Protein AF-0000000076246395 (afdb_homodimer)

Organism: Aphelocoma coerulescens (NCBI:txid39617)

Structure (mmCIF, N/CA/C/O backbone):
data_AF-0000000076246395-model_v1
#
loop_
_entity.id
_entity.type
_entity.pdbx_description
1 polymer 'Sodium/potassium-transporting ATPase subunit beta-1-interacting protein'
#
loop_
_atom_site.group_PDB
_atom_site.id
_atom_site.type_symbol
_atom_site.label_atom_id
_atom_site.label_alt_id
_atom_site.label_comp_id
_atom_site.label_asym_id
_atom_site.label_entity_id
_atom_site.label_seq_id
_atom_site.pdbx_PDB_ins_code
_atom_site.Cartn_x
_atom_site.Cartn_y
_atom_site.Cartn_z
_atom_site.occupancy
_atom_site.B_iso_or_equiv
_atom_site.auth_seq_id
_atom_site.auth_comp_id
_atom_site.auth_asym_id
_atom_site.auth_atom_id
_atom_site.pdbx_PDB_model_num
ATOM 1 N N . SER A 1 1 ? -16.062 17.125 -4.496 1 34.72 1 SER A N 1
ATOM 2 C CA . SER A 1 1 ? -14.844 16.5 -5 1 34.72 1 SER A CA 1
ATOM 3 C C . SER A 1 1 ? -14.953 14.984 -5 1 34.72 1 SER A C 1
ATOM 5 O O . SER A 1 1 ? -15.523 14.398 -4.078 1 34.72 1 SER A O 1
ATOM 7 N N . LEU A 1 2 ? -14.984 14.336 -6.078 1 37.44 2 LEU A N 1
ATOM 8 C CA . LEU A 1 2 ? -15.219 12.977 -6.539 1 37.44 2 LEU A CA 1
ATOM 9 C C . LEU A 1 2 ? -14.297 11.992 -5.824 1 37.44 2 LEU A C 1
ATOM 11 O O . LEU A 1 2 ? -13.211 11.672 -6.316 1 37.44 2 LEU A O 1
ATOM 15 N N . LEU A 1 3 ? -13.938 12.094 -4.59 1 49.62 3 LEU A N 1
ATOM 16 C CA . LEU A 1 3 ? -13.242 11.055 -3.838 1 49.62 3 LEU A CA 1
ATOM 17 C C . LEU A 1 3 ? -13.852 9.688 -4.105 1 49.62 3 LEU A C 1
ATOM 19 O O . LEU A 1 3 ? -15.047 9.578 -4.371 1 49.62 3 LEU A O 1
ATOM 23 N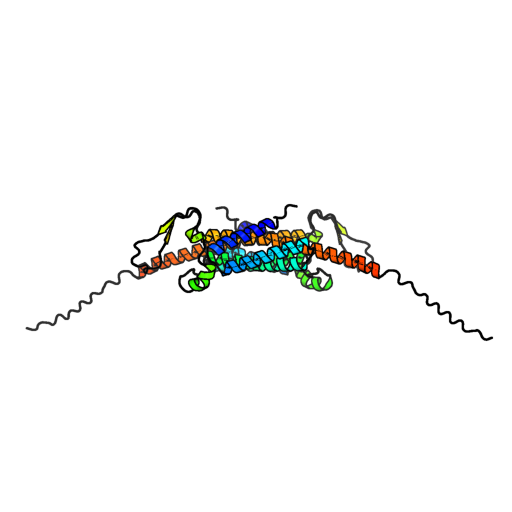 N . PRO A 1 4 ? -13.094 8.836 -4.73 1 58.5 4 PRO A N 1
ATOM 24 C CA . PRO A 1 4 ? -13.711 7.516 -4.906 1 58.5 4 PRO A CA 1
ATOM 25 C C . PRO A 1 4 ? -14.68 7.16 -3.779 1 58.5 4 PRO A C 1
ATOM 27 O O . PRO A 1 4 ? -14.383 7.402 -2.607 1 58.5 4 PRO A O 1
ATOM 30 N N . SER A 1 5 ? -16.047 7.047 -4.141 1 64.44 5 SER A N 1
ATOM 31 C CA . SER A 1 5 ? -17.219 6.836 -3.299 1 64.44 5 SER A CA 1
ATOM 32 C C . SER A 1 5 ? -17.062 5.602 -2.424 1 64.44 5 SER A C 1
ATOM 34 O O . SER A 1 5 ? -16.375 4.648 -2.805 1 64.44 5 SER A O 1
ATOM 36 N N . PRO A 1 6 ? -17.172 5.684 -1.13 1 78.75 6 PRO A N 1
ATOM 37 C CA . PRO A 1 6 ? -17.266 4.523 -0.241 1 78.75 6 PRO A CA 1
ATOM 38 C C . PRO A 1 6 ? -17.969 3.334 -0.9 1 78.75 6 PRO A C 1
ATOM 40 O O . PRO A 1 6 ? -17.688 2.184 -0.553 1 78.75 6 PRO A O 1
ATOM 43 N N . ALA A 1 7 ? -18.656 3.668 -1.9 1 83 7 ALA A N 1
ATOM 44 C CA . ALA A 1 7 ? -19.375 2.609 -2.6 1 83 7 ALA A CA 1
ATOM 45 C C . ALA A 1 7 ? -18.422 1.727 -3.398 1 83 7 ALA A C 1
ATOM 47 O O . ALA A 1 7 ? -18.578 0.505 -3.439 1 83 7 ALA A O 1
ATOM 48 N N . LEU A 1 8 ? -17.469 2.34 -3.996 1 87.19 8 LEU A N 1
ATOM 49 C CA . LEU A 1 8 ? -16.516 1.567 -4.797 1 87.19 8 LEU A CA 1
ATOM 50 C C . LEU A 1 8 ? -15.734 0.593 -3.92 1 87.19 8 LEU A C 1
ATOM 52 O O . LEU A 1 8 ? -15.5 -0.551 -4.316 1 87.19 8 LEU A O 1
ATOM 56 N N . PHE A 1 9 ? -15.367 1.013 -2.75 1 89.75 9 PHE A N 1
ATOM 57 C CA . PHE A 1 9 ? -14.641 0.161 -1.814 1 89.75 9 PHE A CA 1
ATOM 58 C C . PHE A 1 9 ? -15.477 -1.049 -1.42 1 89.75 9 PHE A C 1
ATOM 60 O O . PHE A 1 9 ? -14.977 -2.178 -1.405 1 89.75 9 PHE A O 1
ATOM 67 N N . GLN A 1 10 ? -16.75 -0.777 -1.223 1 89.44 10 GLN A N 1
ATOM 68 C CA . GLN A 1 10 ? -17.641 -1.849 -0.795 1 89.44 10 GLN A CA 1
ATOM 69 C C . GLN A 1 10 ? -17.922 -2.824 -1.937 1 89.44 10 GLN A C 1
ATOM 71 O O . GLN A 1 10 ? -17.953 -4.039 -1.727 1 89.44 10 GLN A O 1
ATOM 76 N N . VAL A 1 11 ? -18.062 -2.377 -3.123 1 90.56 11 VAL A N 1
ATOM 77 C CA . VAL A 1 11 ? -18.344 -3.225 -4.277 1 90.56 11 VAL A CA 1
ATOM 78 C C . VAL A 1 11 ? -17.172 -4.16 -4.539 1 90.56 11 VAL A C 1
ATOM 80 O O . VAL A 1 11 ? -17.359 -5.355 -4.777 1 90.56 11 VAL A O 1
ATOM 83 N N . ALA A 1 12 ? -15.984 -3.613 -4.492 1 92.06 12 ALA A N 1
ATOM 84 C CA . ALA A 1 12 ? -14.797 -4.434 -4.73 1 92.06 12 ALA A CA 1
ATOM 85 C C . ALA A 1 12 ? -14.656 -5.512 -3.66 1 92.06 12 ALA A C 1
ATOM 87 O O . ALA A 1 12 ? -14.305 -6.652 -3.965 1 92.06 12 ALA A O 1
ATOM 88 N N . ALA A 1 13 ? -14.922 -5.16 -2.453 1 92.94 13 ALA A N 1
ATOM 89 C CA . ALA A 1 13 ? -14.82 -6.117 -1.356 1 92.94 13 ALA A CA 1
ATOM 90 C C . ALA A 1 13 ? -15.898 -7.195 -1.474 1 92.94 13 ALA A C 1
ATOM 92 O O . ALA A 1 13 ? -15.625 -8.375 -1.262 1 92.94 13 ALA A O 1
ATOM 93 N N . LEU A 1 14 ? -17.094 -6.789 -1.819 1 92.56 14 LEU A N 1
ATOM 94 C CA . LEU A 1 14 ? -18.203 -7.73 -1.957 1 92.56 14 LEU A CA 1
ATOM 95 C C . LEU A 1 14 ? -17.969 -8.68 -3.127 1 92.56 14 LEU A C 1
ATOM 97 O O . LEU A 1 14 ? -18.266 -9.875 -3.033 1 92.56 14 LEU A O 1
ATOM 101 N N . GLU A 1 15 ? -17.484 -8.156 -4.176 1 93.38 15 GLU A N 1
ATOM 102 C CA . GLU A 1 15 ? -17.156 -9.008 -5.32 1 93.38 15 GLU A CA 1
ATOM 103 C C . GLU A 1 15 ? -16.141 -10.078 -4.945 1 93.38 15 GLU A C 1
ATOM 105 O O . GLU A 1 15 ? -16.328 -11.258 -5.254 1 93.38 15 GLU A O 1
ATOM 110 N N . ARG A 1 16 ? -15.148 -9.633 -4.305 1 92.69 16 ARG A N 1
ATOM 111 C CA . ARG A 1 16 ? -14.148 -10.602 -3.875 1 92.69 16 ARG A CA 1
ATOM 112 C C . ARG A 1 16 ? -14.742 -11.609 -2.896 1 92.69 16 ARG A C 1
ATOM 114 O O . ARG A 1 16 ? -14.422 -12.805 -2.957 1 92.69 16 ARG A O 1
ATOM 121 N N . GLN A 1 17 ? -15.594 -11.156 -2.027 1 91.75 17 GLN A N 1
ATOM 122 C CA . GLN A 1 17 ? -16.25 -12.031 -1.064 1 91.75 17 GLN A CA 1
ATOM 123 C C . GLN A 1 17 ? -17.062 -13.117 -1.771 1 91.75 17 GLN A C 1
ATOM 125 O O . GLN A 1 17 ? -17.016 -14.289 -1.383 1 91.75 17 GLN A O 1
ATOM 130 N N . ILE A 1 18 ? -17.734 -12.773 -2.744 1 91.94 18 ILE A N 1
ATOM 131 C CA . ILE A 1 18 ? -18.578 -13.703 -3.494 1 91.94 18 ILE A CA 1
ATOM 132 C C . ILE A 1 18 ? -17.703 -14.781 -4.137 1 91.94 18 ILE A C 1
ATOM 134 O O . ILE A 1 18 ? -17.984 -15.977 -3.994 1 91.94 18 ILE A O 1
ATOM 138 N N . PHE A 1 19 ? -16.641 -14.43 -4.801 1 89.5 19 PHE A N 1
ATOM 139 C CA . PHE A 1 19 ? -15.805 -15.391 -5.508 1 89.5 19 PHE A CA 1
ATOM 140 C C . PHE A 1 19 ? -15.023 -16.25 -4.527 1 89.5 19 PHE A C 1
ATOM 142 O O . PHE A 1 19 ? -14.766 -17.438 -4.789 1 89.5 19 PHE A O 1
ATOM 149 N N . ASP A 1 20 ? -14.609 -15.695 -3.4 1 88.88 20 ASP A N 1
ATOM 150 C CA . ASP A 1 20 ? -13.938 -16.5 -2.387 1 88.88 20 ASP A CA 1
ATOM 151 C C . ASP A 1 20 ? -14.891 -17.5 -1.752 1 88.88 20 ASP A C 1
ATOM 153 O O . ASP A 1 20 ? -14.492 -18.609 -1.38 1 88.88 20 ASP A O 1
ATOM 157 N N . PHE A 1 21 ? -16.234 -17.078 -1.607 1 87.88 21 PHE A N 1
ATOM 158 C CA . PHE A 1 21 ? -17.234 -18.016 -1.113 1 87.88 21 PHE A CA 1
ATOM 159 C C . PHE A 1 21 ? -17.438 -19.172 -2.09 1 87.88 21 PHE A C 1
ATOM 161 O O . PHE A 1 21 ? -17.531 -20.328 -1.682 1 87.88 21 PHE A O 1
ATOM 168 N N . LEU A 1 22 ? -17.453 -18.781 -3.365 1 85 22 LEU A N 1
ATOM 169 C CA . LEU A 1 22 ? -17.641 -19.797 -4.391 1 85 22 LEU A CA 1
ATOM 170 C C . LEU A 1 22 ? -16.469 -20.75 -4.43 1 85 22 LEU A C 1
ATOM 172 O O . LEU A 1 22 ? -16.625 -21.938 -4.758 1 85 22 LEU A O 1
ATOM 176 N N . GLY A 1 23 ? -15.336 -20.266 -4.078 1 83 23 GLY A N 1
ATOM 177 C CA . GLY A 1 23 ? -14.148 -21.109 -4.055 1 83 23 GLY A CA 1
ATOM 178 C C . GLY A 1 23 ? -13.898 -21.75 -2.703 1 83 23 GLY A C 1
ATOM 179 O O . GLY A 1 23 ? -12.93 -22.5 -2.531 1 83 23 GLY A O 1
ATOM 180 N N . TYR A 1 24 ? -14.711 -21.5 -1.803 1 80.12 24 TYR A N 1
ATOM 181 C CA . TYR A 1 24 ? -14.633 -22.047 -0.454 1 80.12 24 TYR A CA 1
ATOM 182 C C . TYR A 1 24 ? -13.289 -21.734 0.187 1 80.12 24 TYR A C 1
ATOM 184 O O . TYR A 1 24 ? -12.664 -22.609 0.791 1 80.12 24 TYR A O 1
ATOM 192 N N . GLN A 1 25 ? -12.852 -20.609 -0.091 1 84.88 25 GLN A N 1
ATOM 193 C CA . GLN A 1 25 ? -11.609 -20.141 0.522 1 84.88 25 GLN A CA 1
ATOM 194 C C . GLN A 1 25 ? -11.875 -19.5 1.878 1 84.88 25 GLN A C 1
ATOM 196 O O . GLN A 1 25 ? -12.062 -18.281 1.965 1 84.88 25 GLN A O 1
ATOM 201 N N . TRP A 1 26 ? -11.734 -20.156 2.945 1 84.44 26 TRP A N 1
ATOM 202 C CA . TRP A 1 26 ? -12.219 -19.75 4.258 1 84.44 26 TRP A CA 1
ATOM 203 C C . TRP A 1 26 ? -11.422 -18.562 4.789 1 84.44 26 TRP A C 1
ATOM 205 O O . TRP A 1 26 ? -11.984 -17.641 5.395 1 84.44 26 TRP A O 1
ATOM 215 N N . ALA A 1 27 ? -10.062 -18.594 4.703 1 87.88 27 ALA A N 1
ATOM 216 C CA . ALA A 1 27 ? -9.258 -17.516 5.25 1 87.88 27 ALA A CA 1
ATOM 217 C C . ALA A 1 27 ? -9.547 -16.203 4.531 1 87.88 27 ALA A C 1
ATOM 219 O O . ALA A 1 27 ? -9.828 -15.18 5.172 1 87.88 27 ALA A O 1
ATOM 220 N N . PRO A 1 28 ? -9.555 -16.172 3.244 1 90.62 28 PRO A N 1
ATOM 221 C CA . PRO A 1 28 ? -9.922 -14.945 2.543 1 90.62 28 PRO A CA 1
ATOM 222 C C . PRO A 1 28 ? -11.359 -14.508 2.84 1 90.62 28 PRO A C 1
ATOM 224 O O . PRO A 1 28 ? -11.633 -13.305 2.926 1 90.62 28 PRO A O 1
ATOM 227 N N . ILE A 1 29 ? -12.242 -15.445 3.01 1 90.69 29 ILE A N 1
ATOM 228 C CA . ILE A 1 29 ? -13.625 -15.125 3.34 1 90.69 29 ILE A CA 1
ATOM 229 C C . ILE A 1 29 ? -13.672 -14.344 4.652 1 90.69 29 ILE A C 1
ATOM 231 O O . ILE A 1 29 ? -14.328 -13.305 4.738 1 90.69 29 ILE A O 1
ATOM 235 N N . LEU A 1 30 ? -13.016 -14.898 5.594 1 91.81 30 LEU A N 1
ATOM 236 C CA . LEU A 1 30 ? -13 -14.234 6.895 1 91.81 30 LEU A CA 1
ATOM 237 C C . LEU A 1 30 ? -12.352 -12.859 6.793 1 91.81 30 LEU A C 1
ATOM 239 O O . LEU A 1 30 ? -12.867 -11.875 7.336 1 91.81 30 LEU A O 1
ATOM 243 N N . ALA A 1 31 ? -11.234 -12.758 6.117 1 94 31 ALA A N 1
ATOM 244 C CA . ALA A 1 31 ? -10.547 -11.484 5.945 1 94 31 ALA A CA 1
ATOM 245 C C . ALA A 1 31 ? -11.445 -10.469 5.23 1 94 31 ALA A C 1
ATOM 247 O O . ALA A 1 31 ? -11.516 -9.305 5.629 1 94 31 ALA A O 1
ATOM 248 N N . ASN A 1 32 ? -12.141 -10.867 4.215 1 95.31 32 ASN A N 1
ATOM 249 C CA . ASN A 1 32 ? -13.047 -9.992 3.482 1 95.31 32 ASN A CA 1
ATOM 250 C C . ASN A 1 32 ? -14.211 -9.531 4.359 1 95.31 32 ASN A C 1
ATOM 252 O O . ASN A 1 32 ? -14.641 -8.383 4.27 1 95.31 32 ASN A O 1
ATOM 256 N N . PHE A 1 33 ? -14.734 -10.453 5.141 1 94.94 33 PHE A N 1
ATOM 257 C CA . PHE A 1 33 ? -15.82 -10.102 6.051 1 94.94 33 PHE A CA 1
ATOM 258 C C . PHE A 1 33 ? -15.383 -9.008 7.016 1 94.94 33 PHE A C 1
ATOM 260 O O . PHE A 1 33 ? -16.094 -8.016 7.203 1 94.94 33 PHE A O 1
ATOM 267 N N . LEU A 1 34 ? -14.273 -9.164 7.594 1 96.38 34 LEU A N 1
ATOM 268 C CA . LEU A 1 34 ? -13.742 -8.148 8.5 1 96.38 34 LEU A CA 1
ATOM 269 C C . LEU A 1 34 ? -13.5 -6.836 7.758 1 96.38 34 LEU A C 1
ATOM 271 O O . LEU A 1 34 ? -13.75 -5.762 8.305 1 96.38 34 LEU A O 1
ATOM 275 N N . HIS A 1 35 ? -13 -6.953 6.547 1 96.88 35 HIS A N 1
ATOM 276 C CA . HIS A 1 35 ? -12.766 -5.75 5.758 1 96.88 35 HIS A CA 1
ATOM 277 C C . HIS A 1 35 ? -14.078 -5.023 5.465 1 96.88 35 HIS A C 1
ATOM 279 O O . HIS A 1 35 ? -14.141 -3.795 5.543 1 96.88 35 HIS A O 1
ATOM 285 N N . ILE A 1 36 ? -15.109 -5.766 5.133 1 95.69 36 ILE A N 1
ATOM 286 C CA . ILE A 1 36 ? -16.422 -5.168 4.879 1 95.69 36 ILE A CA 1
ATOM 287 C C . ILE A 1 36 ? -16.906 -4.441 6.133 1 95.69 36 ILE A C 1
ATOM 289 O O . ILE A 1 36 ? -17.391 -3.311 6.055 1 95.69 36 ILE A O 1
ATOM 293 N N . MET A 1 37 ? -16.75 -5.039 7.266 1 95.88 37 MET A N 1
ATOM 294 C CA . MET A 1 37 ? -17.125 -4.406 8.523 1 95.88 37 MET A CA 1
ATOM 295 C C . MET A 1 37 ? -16.312 -3.137 8.758 1 95.88 37 MET A C 1
ATOM 297 O O . MET A 1 37 ? -16.844 -2.119 9.195 1 95.88 37 MET A O 1
ATOM 301 N N . ALA A 1 38 ? -15.062 -3.236 8.508 1 95.81 38 ALA A N 1
ATOM 302 C CA . ALA A 1 38 ? -14.195 -2.078 8.695 1 95.81 38 ALA A CA 1
ATOM 303 C C . ALA A 1 38 ? -14.602 -0.931 7.773 1 95.81 38 ALA A C 1
ATOM 305 O O . ALA A 1 38 ? -14.594 0.233 8.18 1 95.81 38 ALA A O 1
ATOM 306 N N . VAL A 1 39 ? -14.938 -1.252 6.543 1 94.62 39 VAL A N 1
ATOM 307 C CA . VAL A 1 39 ? -15.367 -0.224 5.602 1 94.62 39 VAL A CA 1
ATOM 308 C C . VAL A 1 39 ? -16.656 0.423 6.098 1 94.62 39 VAL A C 1
ATOM 310 O O . VAL A 1 39 ? -16.812 1.644 6.016 1 94.62 39 VAL A O 1
ATOM 313 N N . ILE A 1 40 ? -17.531 -0.346 6.602 1 93.5 40 ILE A N 1
ATOM 314 C CA . ILE A 1 40 ? -18.766 0.183 7.168 1 93.5 40 ILE A CA 1
ATOM 315 C C . ILE A 1 40 ? -18.438 1.113 8.336 1 93.5 40 ILE A C 1
ATOM 317 O O . ILE A 1 40 ? -19.031 2.195 8.453 1 93.5 40 ILE A O 1
ATOM 321 N N . LEU A 1 41 ? -17.562 0.696 9.211 1 92.81 41 LEU A N 1
ATOM 322 C CA . LEU A 1 41 ? -17.109 1.532 10.32 1 92.81 41 LEU A CA 1
ATOM 323 C C . LEU A 1 41 ? -16.562 2.861 9.812 1 92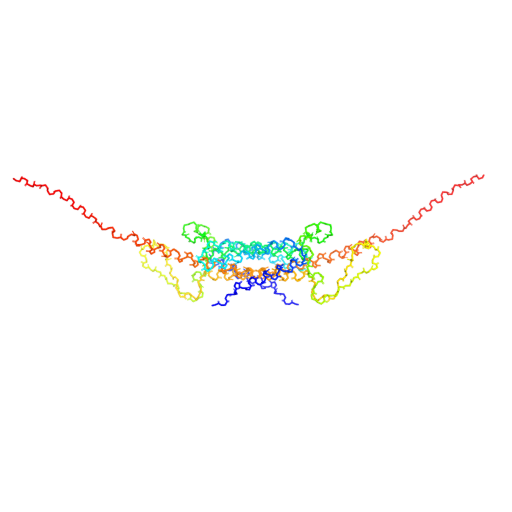.81 41 LEU A C 1
ATOM 325 O O . LEU A 1 41 ? -16.828 3.914 10.391 1 92.81 41 LEU A O 1
ATOM 329 N N . GLY A 1 42 ? -15.805 2.781 8.789 1 92.44 42 GLY A N 1
ATOM 330 C CA . GLY A 1 42 ? -15.289 4.004 8.195 1 92.44 42 GLY A CA 1
ATOM 331 C C . GLY A 1 42 ? -16.391 4.922 7.684 1 92.44 42 GLY A C 1
ATOM 332 O O . GLY A 1 42 ? -16.344 6.137 7.902 1 92.44 42 GLY A O 1
ATOM 333 N N . ILE A 1 43 ? -17.391 4.363 7.008 1 92.75 43 ILE A N 1
ATOM 334 C CA . ILE A 1 43 ? -18.516 5.141 6.496 1 92.75 43 ILE A CA 1
ATOM 335 C C . ILE A 1 43 ? -19.281 5.754 7.66 1 92.75 43 ILE A C 1
ATOM 337 O O . ILE A 1 43 ? -19.594 6.949 7.648 1 92.75 43 ILE A O 1
ATOM 341 N N . PHE A 1 44 ? -19.562 4.98 8.648 1 91.69 44 PHE A N 1
ATOM 342 C CA . PHE A 1 44 ? -20.281 5.457 9.828 1 91.69 44 PHE A CA 1
ATOM 343 C C . PHE A 1 44 ? -19.469 6.539 10.539 1 91.69 44 PHE A C 1
ATOM 345 O O . PHE A 1 44 ? -20.047 7.516 11.031 1 91.69 44 PHE A O 1
ATOM 352 N N . GLY A 1 45 ? -18.188 6.293 10.672 1 92.06 45 GLY A N 1
ATOM 353 C CA . GLY A 1 45 ? -17.328 7.305 11.281 1 92.06 45 GLY A CA 1
ATOM 354 C C . GLY A 1 45 ? -17.375 8.641 10.562 1 92.06 45 GLY A C 1
ATOM 355 O O . GLY A 1 45 ? -17.359 9.695 11.195 1 92.06 45 GLY A O 1
ATOM 356 N N . THR A 1 46 ? -17.438 8.617 9.281 1 91.5 46 THR A N 1
ATOM 357 C CA . THR A 1 46 ? -17.5 9.844 8.492 1 91.5 46 THR A CA 1
ATOM 358 C C . THR A 1 46 ? -18.844 10.539 8.688 1 91.5 46 THR A C 1
ATOM 360 O O . THR A 1 46 ? -18.906 11.75 8.914 1 91.5 46 THR A O 1
ATOM 363 N N . ILE A 1 47 ? -19.922 9.82 8.68 1 91.69 47 ILE A N 1
ATOM 364 C CA . ILE A 1 47 ? -21.266 10.383 8.766 1 91.69 47 ILE A CA 1
ATOM 365 C C . ILE A 1 47 ? -21.516 10.914 10.172 1 91.69 47 ILE A C 1
ATOM 367 O O . ILE A 1 47 ? -22.141 11.969 10.344 1 91.69 47 ILE A O 1
ATOM 371 N N . GLN A 1 48 ? -21.062 10.234 11.188 1 92.5 48 GLN A N 1
ATOM 372 C CA . GLN A 1 48 ? -21.312 10.602 12.57 1 92.5 48 GLN A CA 1
ATOM 373 C C . GLN A 1 48 ? -20.219 11.516 13.109 1 92.5 48 GLN A C 1
ATOM 375 O O . GLN A 1 48 ? -20.203 11.852 14.297 1 92.5 48 GLN A O 1
ATOM 380 N N . TYR A 1 49 ? -19.25 11.891 12.352 1 90 49 TYR A N 1
ATOM 381 C CA . TYR A 1 49 ? -18.172 12.789 12.719 1 90 49 TYR A CA 1
ATOM 382 C C . TYR A 1 49 ? -17.406 12.258 13.922 1 90 49 TYR A C 1
ATOM 384 O O . TYR A 1 49 ? -17.141 12.992 14.875 1 90 49 TYR A O 1
ATOM 392 N N . ARG A 1 50 ? -17.156 10.969 13.875 1 90.81 50 ARG A N 1
ATOM 393 C CA . ARG A 1 50 ? -16.391 10.312 14.922 1 90.81 50 ARG A CA 1
ATOM 394 C C . ARG A 1 50 ? -14.992 9.953 14.438 1 90.81 50 ARG A C 1
ATOM 396 O O . ARG A 1 50 ? -14.82 9.016 13.664 1 90.81 50 ARG A O 1
ATOM 403 N N . SER A 1 51 ? -14.008 10.648 14.969 1 89 51 SER A N 1
ATOM 404 C CA . SER A 1 51 ? -12.633 10.469 14.523 1 89 51 SER A CA 1
ATOM 405 C C . SER A 1 51 ? -12.086 9.109 14.938 1 89 51 SER A C 1
ATOM 407 O O . SER A 1 51 ? -11.242 8.531 14.25 1 89 51 SER A O 1
ATOM 409 N N . ARG A 1 52 ? -12.5 8.648 16.094 1 90.56 52 ARG A N 1
ATOM 410 C CA . ARG A 1 52 ? -12.008 7.367 16.594 1 90.56 52 ARG A CA 1
ATOM 411 C C . ARG A 1 52 ? -12.297 6.242 15.609 1 90.56 52 ARG A C 1
ATOM 413 O O . ARG A 1 52 ? -11.461 5.367 15.398 1 90.56 52 ARG A O 1
ATOM 420 N N . TYR A 1 53 ? -13.492 6.199 15.07 1 93.12 53 TYR A N 1
ATOM 421 C CA . TYR A 1 53 ? -13.852 5.188 14.086 1 93.12 53 TYR A CA 1
ATOM 422 C C . TYR A 1 53 ? -12.977 5.293 12.852 1 93.12 53 TYR A C 1
ATOM 424 O O . TYR A 1 53 ? -12.57 4.273 12.281 1 93.12 53 TYR A O 1
ATOM 432 N N . LEU A 1 54 ? -12.648 6.438 12.453 1 92.25 54 LEU A N 1
ATOM 433 C CA . LEU A 1 54 ? -11.82 6.66 11.281 1 92.25 54 LEU A CA 1
ATOM 434 C C . LEU A 1 54 ? -10.383 6.211 11.531 1 92.25 54 LEU A C 1
ATOM 436 O O . LEU A 1 54 ? -9.734 5.641 10.648 1 92.25 54 LEU A O 1
ATOM 440 N N . MET A 1 55 ? -9.93 6.465 12.727 1 91.5 55 MET A N 1
ATOM 441 C CA . MET A 1 55 ? -8.578 6.016 13.07 1 91.5 55 MET A CA 1
ATOM 442 C C . MET A 1 55 ? -8.492 4.492 13.062 1 91.5 55 MET A C 1
ATOM 444 O O . MET A 1 55 ? -7.523 3.926 12.562 1 91.5 55 MET A O 1
ATOM 448 N N . MET A 1 56 ? -9.43 3.891 13.547 1 93.94 56 MET A N 1
ATOM 449 C CA . MET A 1 56 ? -9.461 2.432 13.531 1 93.94 56 MET A CA 1
ATOM 450 C C . MET A 1 56 ? -9.5 1.903 12.102 1 93.94 56 MET A C 1
ATOM 452 O O . MET A 1 56 ? -8.828 0.918 11.781 1 93.94 56 MET A O 1
ATOM 456 N N . TYR A 1 57 ? -10.312 2.547 11.352 1 94.69 57 TYR A N 1
ATOM 457 C CA . TYR A 1 57 ? -10.391 2.172 9.945 1 94.69 57 TYR A CA 1
ATOM 458 C C . TYR A 1 57 ? -9.031 2.33 9.266 1 94.69 57 TYR A C 1
ATOM 460 O O . TYR A 1 57 ? -8.617 1.467 8.484 1 94.69 57 TYR A O 1
ATOM 468 N N . ALA A 1 58 ? -8.367 3.383 9.523 1 93.69 58 ALA A N 1
ATOM 469 C CA . ALA A 1 58 ? -7.047 3.611 8.953 1 93.69 58 ALA A CA 1
ATOM 470 C C . ALA A 1 58 ? -6.074 2.506 9.352 1 93.69 58 ALA A C 1
ATOM 472 O O . ALA A 1 58 ? -5.332 1.988 8.508 1 93.69 58 ALA A O 1
ATOM 473 N N . VAL A 1 59 ? -6.066 2.154 10.578 1 93.44 59 VAL A N 1
ATOM 474 C CA . VAL A 1 59 ? -5.195 1.087 11.062 1 93.44 59 VAL A CA 1
ATOM 475 C C . VAL A 1 59 ? -5.535 -0.221 10.352 1 93.44 59 VAL A C 1
ATOM 477 O O . VAL A 1 59 ? -4.645 -0.949 9.914 1 93.44 59 VAL A O 1
ATOM 480 N N . TRP A 1 60 ? -6.777 -0.5 10.234 1 95.81 60 TRP A N 1
ATOM 481 C CA . TRP A 1 60 ? -7.219 -1.704 9.531 1 95.81 60 TRP A CA 1
ATOM 482 C C . TRP A 1 60 ? -6.688 -1.729 8.102 1 95.81 60 TRP A C 1
ATOM 484 O O . TRP A 1 60 ? -6.297 -2.785 7.602 1 95.81 60 TRP A O 1
ATOM 494 N N . LEU A 1 61 ? -6.688 -0.607 7.441 1 96.31 61 LEU A N 1
ATOM 495 C CA . LEU A 1 61 ? -6.281 -0.555 6.039 1 96.31 61 LEU A CA 1
ATOM 496 C C . LEU A 1 61 ? -4.805 -0.901 5.891 1 96.31 61 LEU A C 1
ATOM 498 O O . LEU A 1 61 ? -4.398 -1.479 4.879 1 96.31 61 LEU A O 1
ATOM 502 N N . VAL A 1 62 ? -4.004 -0.622 6.906 1 94.31 62 VAL A N 1
ATOM 503 C CA . VAL A 1 62 ? -2.602 -1.023 6.867 1 94.31 62 VAL A CA 1
ATOM 504 C C . VAL A 1 62 ? -2.498 -2.547 6.922 1 94.31 62 VAL A C 1
ATOM 506 O O . VAL A 1 62 ? -1.761 -3.152 6.141 1 94.31 62 VAL A O 1
ATOM 509 N N . LEU A 1 63 ? -3.24 -3.145 7.754 1 95.25 63 LEU A N 1
ATOM 510 C CA . LEU A 1 63 ? -3.277 -4.602 7.848 1 95.25 63 LEU A CA 1
ATOM 511 C C . LEU A 1 63 ? -3.816 -5.215 6.559 1 95.25 63 LEU A C 1
ATOM 513 O O . LEU A 1 63 ? -3.324 -6.254 6.109 1 95.25 63 LEU A O 1
ATOM 517 N N . TRP A 1 64 ? -4.809 -4.562 6.016 1 96.06 64 TRP A N 1
ATOM 518 C CA . TRP A 1 64 ? -5.434 -5.027 4.781 1 96.06 64 TRP A CA 1
ATOM 519 C C . TRP A 1 64 ? -4.434 -5.027 3.631 1 96.06 64 TRP A C 1
ATOM 521 O O . TRP A 1 64 ? -4.41 -5.953 2.816 1 96.06 64 TRP A O 1
ATOM 531 N N . VAL A 1 65 ? -3.617 -3.992 3.557 1 95.69 65 VAL A N 1
ATOM 532 C CA . VAL A 1 65 ? -2.561 -3.936 2.551 1 95.69 65 VAL A CA 1
ATOM 533 C C . VAL A 1 65 ? -1.588 -5.094 2.758 1 95.69 65 VAL A C 1
ATOM 535 O O . VAL A 1 65 ? -1.184 -5.754 1.798 1 95.69 65 VAL A O 1
ATOM 538 N N . GLY A 1 66 ? -1.243 -5.375 3.992 1 94.12 66 GLY A N 1
ATOM 539 C CA . GLY A 1 66 ? -0.382 -6.508 4.289 1 94.12 66 GLY A CA 1
ATOM 540 C C . GLY A 1 66 ? -0.974 -7.836 3.861 1 94.12 66 GLY A C 1
ATOM 541 O O . GLY A 1 66 ? -0.281 -8.664 3.271 1 94.12 66 GLY A O 1
ATOM 542 N N . TRP A 1 67 ? -2.207 -8.047 4.109 1 92.81 67 TRP A N 1
ATOM 543 C CA . TRP A 1 67 ? -2.906 -9.273 3.746 1 92.81 67 TRP A CA 1
ATOM 544 C C . TRP A 1 67 ? -2.912 -9.477 2.234 1 92.81 67 TRP A C 1
ATOM 546 O O . TRP A 1 67 ? -2.637 -10.57 1.745 1 92.81 67 TRP A O 1
ATOM 556 N N . ASN A 1 68 ? -3.17 -8.383 1.521 1 94.44 68 ASN A N 1
ATOM 557 C CA . ASN A 1 68 ? -3.225 -8.492 0.068 1 94.44 68 ASN A CA 1
ATOM 558 C C . ASN A 1 68 ? -1.833 -8.656 -0.537 1 94.44 68 ASN A C 1
ATOM 560 O O . ASN A 1 68 ? -1.669 -9.328 -1.555 1 94.44 68 ASN A O 1
ATOM 564 N N . ALA A 1 69 ? -0.833 -8.07 0.117 1 91.81 69 ALA A N 1
ATOM 565 C CA . ALA A 1 69 ? 0.54 -8.336 -0.304 1 91.81 69 ALA A CA 1
ATOM 566 C C . ALA A 1 69 ? 0.891 -9.812 -0.118 1 91.81 69 ALA A C 1
ATOM 568 O O . ALA A 1 69 ? 1.531 -10.414 -0.98 1 91.81 69 ALA A O 1
ATOM 569 N N . PHE A 1 70 ? 0.44 -10.383 0.966 1 89.62 70 PHE A N 1
ATOM 570 C CA . PHE A 1 70 ? 0.652 -11.797 1.227 1 89.62 70 PHE A CA 1
ATOM 571 C C . PHE A 1 70 ? -0.019 -12.648 0.157 1 89.62 70 PHE A C 1
ATOM 573 O O . PHE A 1 70 ? 0.572 -13.617 -0.337 1 89.62 70 PHE A O 1
ATOM 580 N N . ILE A 1 71 ? -1.236 -12.336 -0.199 1 89.31 71 ILE A N 1
ATOM 581 C CA . ILE A 1 71 ? -1.988 -13.094 -1.193 1 89.31 71 ILE A CA 1
ATOM 582 C C . ILE A 1 71 ? -1.274 -13.023 -2.541 1 89.31 71 ILE A C 1
ATOM 584 O O . ILE A 1 71 ? -1.204 -14.023 -3.264 1 89.31 71 ILE A O 1
ATOM 588 N N . ILE A 1 72 ? -0.766 -11.906 -2.91 1 89.69 72 ILE A N 1
ATOM 589 C CA . ILE A 1 72 ? -0.028 -11.75 -4.16 1 89.69 72 ILE A CA 1
ATOM 590 C C . ILE A 1 72 ? 1.179 -12.688 -4.16 1 89.69 72 ILE A C 1
ATOM 592 O O . ILE A 1 72 ? 1.396 -13.43 -5.125 1 89.69 72 ILE A O 1
ATOM 596 N N . CYS A 1 73 ? 1.928 -12.703 -3.061 1 84.5 73 CYS A N 1
ATOM 597 C CA . CYS A 1 73 ? 3.102 -13.562 -2.977 1 84.5 73 CYS A CA 1
ATOM 598 C C . CYS A 1 73 ? 2.701 -15.031 -2.992 1 84.5 73 CYS A C 1
ATOM 600 O O . CYS A 1 73 ? 3.412 -15.867 -3.557 1 84.5 73 CYS A O 1
ATOM 602 N N . PHE A 1 74 ? 1.588 -15.273 -2.412 1 84 74 PHE A N 1
ATOM 603 C CA . PHE A 1 74 ? 1.094 -16.641 -2.35 1 84 74 PHE A CA 1
ATOM 604 C C . PHE A 1 74 ? 0.775 -17.172 -3.744 1 84 74 PHE A C 1
ATOM 606 O O . PHE A 1 74 ? 1.202 -18.266 -4.113 1 84 74 PHE A O 1
ATOM 613 N N . TYR A 1 75 ? 0.045 -16.438 -4.508 1 84.75 75 TYR A N 1
ATOM 614 C CA . TYR A 1 75 ? -0.386 -16.906 -5.816 1 84.75 75 TYR A CA 1
ATOM 615 C C . TYR A 1 75 ? 0.752 -16.844 -6.824 1 84.75 75 TYR A C 1
ATOM 617 O O . TYR A 1 75 ? 0.752 -17.562 -7.824 1 84.75 75 TYR A O 1
ATOM 625 N N . LEU A 1 76 ? 1.731 -16.062 -6.551 1 81.5 76 LEU A N 1
ATOM 626 C CA . LEU A 1 76 ? 2.895 -16.031 -7.43 1 81.5 76 LEU A CA 1
ATOM 627 C C . LEU A 1 76 ? 4.004 -16.922 -6.898 1 81.5 76 LEU A C 1
ATOM 629 O O . LEU A 1 76 ? 5.102 -16.969 -7.461 1 81.5 76 LEU A O 1
ATOM 633 N N . GLU A 1 77 ? 3.725 -17.781 -5.883 1 72.12 77 GLU A N 1
ATOM 634 C CA . GLU A 1 77 ? 4.594 -18.828 -5.336 1 72.12 77 GLU A CA 1
ATOM 635 C C . GLU A 1 77 ? 5.988 -18.281 -5.043 1 72.12 77 GLU A C 1
ATOM 637 O O . GLU A 1 77 ? 6.988 -18.891 -5.426 1 72.12 77 GLU A O 1
ATOM 642 N N . VAL A 1 78 ? 6.125 -17.109 -4.555 1 61.28 78 VAL A N 1
ATOM 643 C CA . VAL A 1 78 ? 7.418 -16.516 -4.223 1 61.28 78 VAL A CA 1
ATOM 644 C C . VAL A 1 78 ? 8.031 -17.25 -3.031 1 61.28 78 VAL A C 1
ATOM 646 O O . VAL A 1 78 ? 7.367 -17.469 -2.012 1 61.28 78 VAL A O 1
ATOM 649 N N . GLY A 1 79 ? 9.508 -17.594 -2.967 1 49.66 79 GLY A N 1
ATOM 650 C CA . GLY A 1 79 ? 10.32 -18.156 -1.896 1 49.66 79 GLY A CA 1
ATOM 651 C C . GLY A 1 79 ? 9.914 -19.562 -1.5 1 49.66 79 GLY A C 1
ATOM 652 O O . GLY A 1 79 ? 10.164 -19.984 -0.37 1 49.66 79 GLY A O 1
ATOM 653 N N . ARG A 1 80 ? 9.625 -20.516 -1.997 1 51.5 80 ARG A N 1
ATOM 654 C CA . ARG A 1 80 ? 9.234 -21.875 -1.667 1 51.5 80 ARG A CA 1
ATOM 655 C C . ARG A 1 80 ? 7.777 -21.938 -1.225 1 51.5 80 ARG A C 1
ATOM 657 O O . ARG A 1 80 ? 7.359 -22.906 -0.575 1 51.5 80 ARG A O 1
ATOM 664 N N . LEU A 1 81 ? 7.238 -20.828 -1.161 1 46.38 81 LEU A N 1
ATOM 665 C CA . LEU A 1 81 ? 5.809 -20.969 -0.901 1 46.38 81 LEU A CA 1
ATOM 666 C C . LEU A 1 81 ? 5.148 -21.875 -1.938 1 46.38 81 LEU A C 1
ATOM 668 O O . LEU A 1 81 ? 4.828 -21.422 -3.041 1 46.38 81 LEU A O 1
ATOM 672 N N . SER A 1 82 ? 6.105 -22.891 -2.225 1 40.09 82 SER A N 1
ATOM 673 C CA . SER A 1 82 ? 5.77 -23.875 -3.248 1 40.09 82 SER A CA 1
ATOM 674 C C . SER A 1 82 ? 4.332 -24.359 -3.105 1 40.09 82 SER A C 1
ATOM 676 O O . SER A 1 82 ? 3.857 -24.594 -1.993 1 40.09 82 SER A O 1
ATOM 678 N N . GLN A 1 83 ? 3.566 -23.953 -3.943 1 44.53 83 GLN A N 1
ATOM 679 C CA . GLN A 1 83 ? 2.297 -24.656 -4.117 1 44.53 83 GLN A CA 1
ATOM 680 C C . GLN A 1 83 ? 2.488 -26.172 -4.055 1 44.53 83 GLN A C 1
ATOM 682 O O . GLN A 1 83 ? 1.7 -26.922 -4.629 1 44.53 83 GLN A O 1
ATOM 687 N N . ASP A 1 84 ? 3.682 -26.656 -3.678 1 39.56 84 ASP A N 1
ATOM 688 C CA . ASP A 1 84 ? 3.766 -28.109 -3.695 1 39.56 84 ASP A CA 1
ATOM 689 C C . ASP A 1 84 ? 2.637 -28.734 -2.877 1 39.56 84 ASP A C 1
ATOM 691 O O . ASP A 1 84 ? 2.162 -28.141 -1.908 1 39.56 84 ASP A O 1
ATOM 695 N N . ARG A 1 85 ? 2.092 -29.938 -3.195 1 43.88 85 ARG A N 1
ATOM 696 C CA . ARG A 1 85 ? 0.869 -30.734 -3.094 1 43.88 85 ARG A CA 1
ATOM 697 C C . ARG A 1 85 ? 0.426 -30.875 -1.642 1 43.88 85 ARG A C 1
ATOM 699 O O . ARG A 1 85 ? -0.747 -30.672 -1.322 1 43.88 85 ARG A O 1
ATOM 706 N N . ASP A 1 86 ? 1.279 -31.422 -0.708 1 38.78 86 ASP A N 1
ATOM 707 C CA . ASP A 1 86 ? 0.785 -31.906 0.575 1 38.78 86 ASP A CA 1
ATOM 708 C C . ASP A 1 86 ? 0.549 -30.75 1.547 1 38.78 86 ASP A C 1
ATOM 710 O O . ASP A 1 86 ? -0.452 -30.734 2.266 1 38.78 86 ASP A O 1
ATOM 714 N N . PHE A 1 87 ? 1.443 -29.953 1.954 1 39.75 87 PHE A N 1
ATOM 715 C CA . PHE A 1 87 ? 1.383 -28.906 2.971 1 39.75 87 PHE A CA 1
ATOM 716 C C . PHE A 1 87 ? 0.522 -27.75 2.5 1 39.75 87 PHE A C 1
ATOM 718 O O . PHE A 1 87 ? -0.193 -27.141 3.295 1 39.75 87 PHE A O 1
ATOM 725 N N . ILE A 1 88 ? 0.444 -27.328 1.344 1 39.78 88 ILE A N 1
ATOM 726 C CA . ILE A 1 88 ? -0.45 -26.422 0.62 1 39.78 88 ILE A CA 1
ATOM 727 C C . ILE A 1 88 ? -1.88 -26.953 0.688 1 39.78 88 ILE A C 1
ATOM 729 O O . ILE A 1 88 ? -2.838 -26.203 0.482 1 39.78 88 ILE A O 1
ATOM 733 N N . MET A 1 89 ? -2.172 -28.094 0.771 1 38.66 89 MET A N 1
ATOM 734 C CA . MET A 1 89 ? -3.461 -28.75 0.982 1 38.66 89 MET A CA 1
ATOM 735 C C . MET A 1 89 ? -4.141 -28.219 2.24 1 38.66 89 MET A C 1
ATOM 737 O O . MET A 1 89 ? -5.344 -27.953 2.238 1 38.66 89 MET A O 1
ATOM 741 N N . THR A 1 90 ? -3.506 -28.422 3.367 1 38.56 90 THR A N 1
ATOM 742 C CA . THR A 1 90 ? -4.219 -28 4.57 1 38.56 90 THR A CA 1
ATOM 743 C C . THR A 1 90 ? -4.367 -26.484 4.609 1 38.56 90 THR A C 1
ATOM 745 O O . THR A 1 90 ? -5.434 -25.969 4.949 1 38.56 90 THR A O 1
ATOM 748 N N . PHE A 1 91 ? -3.377 -25.734 4.531 1 44.06 91 PHE A N 1
ATOM 749 C CA . PHE A 1 91 ? -3.455 -24.281 4.41 1 44.06 91 PHE A CA 1
ATOM 750 C C . PHE A 1 91 ? -3.998 -23.875 3.047 1 44.06 91 PHE A C 1
ATOM 752 O O . PHE A 1 91 ? -4.461 -22.75 2.865 1 44.06 91 PHE A O 1
ATOM 759 N N . ASN A 1 92 ? -3.918 -24.516 2.014 1 44.34 92 ASN A N 1
ATOM 760 C CA . ASN A 1 92 ? -4.453 -24.688 0.666 1 44.34 92 ASN A CA 1
ATOM 761 C C . ASN A 1 92 ? -5.977 -24.703 0.665 1 44.34 92 ASN A C 1
ATOM 763 O O . ASN A 1 92 ? -6.609 -24.125 -0.217 1 44.34 92 ASN A O 1
ATOM 767 N N . THR A 1 93 ? -6.461 -25.641 1.425 1 44.59 93 THR A N 1
ATOM 768 C CA . THR A 1 93 ? -7.918 -25.672 1.516 1 44.59 93 THR A CA 1
ATOM 769 C C . THR A 1 93 ? -8.453 -24.312 1.966 1 44.59 93 THR A C 1
ATOM 771 O O . THR A 1 93 ? -9.516 -23.875 1.528 1 44.59 93 THR A O 1
ATOM 774 N N . SER A 1 94 ? -7.688 -23.719 2.785 1 48.97 94 SER A N 1
ATOM 775 C CA . SER A 1 94 ? -8.266 -22.484 3.318 1 48.97 94 SER A CA 1
ATOM 776 C C . SER A 1 94 ? -8.078 -21.312 2.352 1 48.97 94 SER A C 1
ATOM 778 O O . SER A 1 94 ? -8.93 -20.438 2.26 1 48.97 94 SER A O 1
ATOM 780 N N . LEU A 1 95 ? -6.84 -21.328 1.672 1 53.53 95 LEU A N 1
ATOM 781 C CA . LEU A 1 95 ? -6.578 -20.281 0.684 1 53.53 95 LEU A CA 1
ATOM 782 C C . LEU A 1 95 ? -6.738 -20.828 -0.732 1 53.53 95 LEU A C 1
ATOM 784 O O . LEU A 1 95 ? -6.848 -20.047 -1.688 1 53.53 95 LEU A O 1
ATOM 788 N N . HIS A 1 96 ? -6.684 -22.203 -1.09 1 53.59 96 HIS A N 1
ATOM 789 C CA . HIS A 1 96 ? -6.125 -22.797 -2.297 1 53.59 96 HIS A CA 1
ATOM 790 C C . HIS A 1 96 ? -7.156 -22.844 -3.42 1 53.59 96 HIS A C 1
ATOM 792 O O . HIS A 1 96 ? -6.812 -22.656 -4.59 1 53.59 96 HIS A O 1
ATOM 798 N N . ARG A 1 97 ? -8.43 -23.391 -3.262 1 63.34 97 ARG A N 1
ATOM 799 C CA . ARG A 1 97 ? -9.07 -23.609 -4.555 1 63.34 97 ARG A CA 1
ATOM 800 C C . ARG A 1 97 ? -9.805 -22.359 -5.031 1 63.34 97 ARG A C 1
ATOM 802 O O . ARG A 1 97 ? -10.906 -22.062 -4.566 1 63.34 97 ARG A O 1
ATOM 809 N N . SER A 1 98 ? -8.977 -21.5 -5.836 1 77.94 98 SER A N 1
ATOM 810 C CA . SER A 1 98 ? -9.609 -20.344 -6.445 1 77.94 98 SER A CA 1
ATOM 811 C C . SER A 1 98 ? -10.727 -20.75 -7.398 1 77.94 98 SER A C 1
ATOM 813 O O . SER A 1 98 ? -10.57 -21.688 -8.18 1 77.94 98 SER A O 1
ATOM 815 N N . TRP A 1 99 ? -11.859 -20.172 -7.082 1 81.5 99 TRP A N 1
ATOM 816 C CA . TRP A 1 99 ? -12.977 -20.391 -7.992 1 81.5 99 TRP A CA 1
ATOM 817 C C . TRP A 1 99 ? -12.562 -20.156 -9.438 1 81.5 99 TRP A C 1
ATOM 819 O O . TRP A 1 99 ? -13.047 -20.812 -10.352 1 81.5 99 TRP A O 1
ATOM 829 N N . TRP A 1 100 ? -11.594 -19.297 -9.68 1 82.25 100 TRP A N 1
ATOM 830 C CA . TRP A 1 100 ? -11.156 -18.891 -11.008 1 82.25 100 TRP A CA 1
ATOM 831 C C . TRP A 1 100 ? -10.336 -20 -11.672 1 82.25 100 TRP A C 1
ATOM 833 O O . TRP A 1 100 ? -10.117 -19.969 -12.891 1 82.25 100 TRP A O 1
ATOM 843 N N . MET A 1 101 ? -9.984 -20.969 -10.875 1 80.25 101 MET A N 1
ATOM 844 C CA . MET A 1 101 ? -9.234 -22.094 -11.445 1 80.25 101 MET A CA 1
ATOM 845 C C . MET A 1 101 ? -10.078 -22.844 -12.469 1 80.25 101 MET A C 1
ATOM 847 O O . MET A 1 101 ? -9.562 -23.281 -13.5 1 80.25 101 MET A O 1
ATOM 851 N N . GLU A 1 102 ? -11.359 -22.922 -12.211 1 76.69 102 GLU A N 1
ATOM 852 C CA . GLU A 1 102 ? -12.242 -23.703 -13.078 1 76.69 102 GLU A CA 1
ATOM 853 C C . GLU A 1 102 ? -13.188 -22.781 -13.844 1 76.69 102 GLU A C 1
ATOM 855 O O . GLU A 1 102 ? -13.797 -23.203 -14.836 1 76.69 102 GLU A O 1
ATOM 860 N N . ASN A 1 103 ? -13.305 -21.562 -13.438 1 82.5 103 ASN A N 1
ATOM 861 C CA . ASN A 1 103 ? -14.312 -20.688 -14.016 1 82.5 103 ASN A CA 1
ATOM 862 C C . ASN A 1 103 ? -13.695 -19.422 -14.586 1 82.5 103 ASN A C 1
ATOM 864 O O . ASN A 1 103 ? -14.375 -18.391 -14.727 1 82.5 103 ASN A O 1
ATOM 868 N N . GLY A 1 104 ? -12.438 -19.5 -14.852 1 82.88 104 GLY A N 1
ATOM 869 C CA . GLY A 1 104 ? -11.773 -18.344 -15.445 1 82.88 104 GLY A CA 1
ATOM 870 C C . GLY A 1 104 ? -12.305 -18 -16.828 1 82.88 104 GLY A C 1
ATOM 871 O O . GLY A 1 104 ? -12.93 -18.828 -17.484 1 82.88 104 GLY A O 1
ATOM 872 N N . PRO A 1 105 ? -12.141 -16.766 -17.141 1 87.06 105 PRO A N 1
ATOM 873 C CA . PRO A 1 105 ? -12.617 -16.375 -18.469 1 87.06 105 PRO A CA 1
ATOM 874 C C . PRO A 1 105 ? -11.961 -17.172 -19.594 1 87.06 105 PRO A C 1
ATOM 876 O O . PRO A 1 105 ? -10.727 -17.25 -19.656 1 87.06 105 PRO A O 1
ATOM 879 N N . GLY A 1 106 ? -12.82 -17.766 -20.484 1 85.5 106 GLY A N 1
ATOM 880 C CA . GLY A 1 106 ? -12.336 -18.469 -21.656 1 85.5 106 GLY A CA 1
ATOM 881 C C . GLY A 1 106 ? -11.906 -19.891 -21.344 1 85.5 106 GLY A C 1
ATOM 882 O O . GLY A 1 106 ? -11.461 -20.625 -22.234 1 85.5 106 GLY A O 1
ATOM 883 N N . CYS A 1 107 ? -11.906 -20.312 -20.109 1 80.5 107 CYS A N 1
ATOM 884 C CA . CYS A 1 107 ? -11.406 -21.625 -19.75 1 80.5 107 CYS A CA 1
ATOM 885 C C . CYS A 1 107 ? -12.367 -22.719 -20.203 1 80.5 107 CYS A C 1
ATOM 887 O O . CYS A 1 107 ? -13.586 -22.547 -20.156 1 80.5 107 CYS A O 1
ATOM 889 N N . LEU A 1 108 ? -11.781 -23.781 -20.812 1 81.06 108 LEU A N 1
ATOM 890 C CA . LEU A 1 108 ? -12.523 -25 -21.172 1 81.06 108 LEU A CA 1
ATOM 891 C C . LEU A 1 108 ? -12.203 -26.125 -20.188 1 81.06 108 LEU A C 1
ATOM 893 O O . LEU A 1 108 ? -11.039 -26.516 -20.031 1 81.06 108 LEU A O 1
ATOM 897 N N . VAL A 1 109 ? -13.188 -26.547 -19.453 1 78.94 109 VAL A N 1
ATOM 898 C CA . VAL A 1 109 ? -13.016 -27.609 -18.469 1 78.94 109 VAL A CA 1
ATOM 899 C C . VAL A 1 109 ? -13.398 -28.953 -19.094 1 78.94 109 VAL A C 1
ATOM 901 O O . VAL A 1 109 ? -14.516 -29.125 -19.578 1 78.94 109 VAL A O 1
ATOM 904 N N . THR A 1 110 ? -12.43 -29.797 -19.203 1 74.5 110 THR A N 1
ATOM 905 C CA . THR A 1 110 ? -12.672 -31.125 -19.781 1 74.5 110 THR A CA 1
ATOM 906 C C . THR A 1 110 ? -12.461 -32.219 -18.75 1 74.5 110 THR A C 1
ATOM 908 O O . THR A 1 110 ? -11.414 -32.25 -18.094 1 74.5 110 THR A O 1
ATOM 911 N N . PRO A 1 111 ? -13.531 -33 -18.453 1 71.19 111 PRO A N 1
ATOM 912 C CA . PRO A 1 111 ? -13.344 -34.125 -17.531 1 71.19 111 PRO A CA 1
ATOM 913 C C . PRO A 1 111 ? -12.438 -35.219 -18.109 1 71.19 111 PRO A C 1
ATOM 915 O O . PRO A 1 111 ? -12.477 -35.469 -19.312 1 71.19 111 PRO A O 1
ATOM 918 N N . VAL A 1 112 ? -11.375 -35.531 -17.344 1 61.28 112 VAL A N 1
ATOM 919 C CA . VAL A 1 112 ? -10.531 -36.656 -17.781 1 61.28 112 VAL A CA 1
ATOM 920 C C . VAL A 1 112 ? -11.172 -37.969 -17.406 1 61.28 112 VAL A C 1
ATOM 922 O O . VAL A 1 112 ? -11.359 -38.281 -16.219 1 61.28 112 VAL A O 1
ATOM 925 N N . LEU A 1 113 ? -11.961 -38.594 -18.156 1 58.5 113 LEU A N 1
ATOM 926 C CA . LEU A 1 113 ? -12.617 -39.875 -17.938 1 58.5 113 LEU A CA 1
ATOM 927 C C . LEU A 1 113 ? -11.602 -40.938 -17.562 1 58.5 113 LEU A C 1
ATOM 929 O O . LEU A 1 113 ? -11.859 -41.781 -16.688 1 58.5 113 LEU A O 1
ATOM 933 N N . ASN A 1 114 ? -10.781 -41.312 -18.5 1 51.88 114 ASN A N 1
ATOM 934 C CA . ASN A 1 114 ? -10.039 -42.562 -18.469 1 51.88 114 ASN A CA 1
ATOM 935 C C . ASN A 1 114 ? -8.859 -42.5 -17.5 1 51.88 114 ASN A C 1
ATOM 937 O O . ASN A 1 114 ? -7.871 -43.219 -17.672 1 51.88 114 ASN A O 1
ATOM 941 N N . SER A 1 115 ? -8.781 -41.5 -16.641 1 50.59 115 SER A N 1
ATOM 942 C CA . SER A 1 115 ? -7.48 -41.625 -15.984 1 50.59 115 SER A CA 1
ATOM 943 C C . SER A 1 115 ? -7.426 -42.875 -15.102 1 50.59 115 SER A C 1
ATOM 945 O O . SER A 1 115 ? -8.234 -43.031 -14.188 1 50.59 115 SER A O 1
ATOM 947 N N . ASN A 1 116 ? -7.125 -44 -15.609 1 50 116 ASN A N 1
ATOM 948 C CA . ASN A 1 116 ? -6.875 -45.219 -14.812 1 50 116 ASN A CA 1
ATOM 949 C C . ASN A 1 116 ? -6.344 -44.875 -13.422 1 50 116 ASN A C 1
ATOM 951 O O . ASN A 1 116 ? -6.375 -45.688 -12.516 1 50 116 ASN A O 1
ATOM 955 N N . LEU A 1 117 ? -5.422 -43.969 -13.383 1 47.59 117 LEU A N 1
ATOM 956 C CA . LEU A 1 117 ? -4.672 -43.719 -12.156 1 47.59 117 LEU A CA 1
ATOM 957 C C . LEU A 1 117 ? -5.5 -42.906 -11.164 1 47.59 117 LEU A C 1
ATOM 959 O O . LEU A 1 117 ? -5.059 -42.656 -10.047 1 47.59 117 LEU A O 1
ATOM 963 N N . ALA A 1 118 ? -6.5 -42.156 -11.633 1 48.44 118 ALA A N 1
ATOM 964 C CA . ALA A 1 118 ? -7.254 -41.406 -10.617 1 48.44 118 ALA A CA 1
ATOM 965 C C . ALA A 1 118 ? -8.078 -42.375 -9.75 1 48.44 118 ALA A C 1
ATOM 967 O O . ALA A 1 118 ? -8.812 -43.219 -10.273 1 48.44 118 ALA A O 1
ATOM 968 N N . PRO A 1 119 ? -7.676 -42.656 -8.523 1 47.09 119 PRO A N 1
ATOM 969 C CA . PRO A 1 119 ? -8.664 -43.438 -7.777 1 47.09 119 PRO A CA 1
ATOM 970 C C . PRO A 1 119 ? -10.102 -43.062 -8.125 1 47.09 119 PRO A C 1
ATOM 972 O O . PRO A 1 119 ? -10.352 -41.969 -8.609 1 47.09 119 PRO A O 1
ATOM 975 N N . GLU A 1 120 ? -11.094 -44.031 -8.094 1 48.06 120 GLU A N 1
ATOM 976 C CA . GLU A 1 120 ? -12.516 -44 -8.438 1 48.06 120 GLU A CA 1
ATOM 977 C C . GLU A 1 120 ? -13.117 -42.625 -8.273 1 48.06 120 GLU A C 1
ATOM 979 O O . GLU A 1 120 ? -13.984 -42.219 -9.055 1 48.06 120 GLU A O 1
ATOM 984 N N . ASP A 1 121 ? -12.961 -41.875 -7.148 1 45.75 121 ASP A N 1
ATOM 985 C CA . ASP A 1 121 ? -13.805 -40.781 -6.656 1 45.75 121 ASP A CA 1
ATOM 986 C C . ASP A 1 121 ? -13.281 -39.406 -7.117 1 45.75 121 ASP A C 1
ATOM 988 O O . ASP A 1 121 ? -13.875 -38.375 -6.809 1 45.75 121 ASP A O 1
ATOM 992 N N . HIS A 1 122 ? -12.07 -39.312 -7.559 1 49.84 122 HIS A N 1
ATOM 993 C CA . HIS A 1 122 ? -11.688 -37.906 -7.801 1 49.84 122 HIS A CA 1
ATOM 994 C C . HIS A 1 122 ? -11.648 -37.625 -9.297 1 49.84 122 HIS A C 1
ATOM 996 O O . HIS A 1 122 ? -11.016 -38.344 -10.062 1 49.84 122 HIS A O 1
ATOM 1002 N N . HIS A 1 123 ? -12.711 -37.125 -9.93 1 50.91 123 HIS A N 1
ATOM 1003 C CA . HIS A 1 123 ? -12.75 -36.594 -11.289 1 50.91 123 HIS A CA 1
ATOM 1004 C C . HIS A 1 123 ? -11.664 -35.531 -11.508 1 50.91 123 HIS A C 1
ATOM 1006 O O . HIS A 1 123 ? -11.562 -34.594 -10.742 1 50.91 123 HIS A O 1
ATOM 1012 N N . VAL A 1 124 ? -10.547 -36.031 -12.148 1 61.09 124 VAL A N 1
ATOM 1013 C CA . VAL A 1 124 ? -9.477 -35.094 -12.516 1 61.09 124 VAL A CA 1
ATOM 1014 C C . VAL A 1 124 ? -9.922 -34.219 -13.695 1 61.09 124 VAL A C 1
ATOM 1016 O O . VAL A 1 124 ? -10.484 -34.75 -14.664 1 61.09 124 VAL A O 1
ATOM 1019 N N . ILE A 1 125 ? -10.211 -32.969 -13.555 1 65.38 125 ILE A N 1
ATOM 1020 C CA . ILE A 1 125 ? -10.578 -31.984 -14.578 1 65.38 125 ILE A CA 1
ATOM 1021 C C . ILE A 1 125 ? -9.328 -31.266 -15.086 1 65.38 125 ILE A C 1
ATOM 1023 O O . ILE A 1 125 ? -8.367 -31.094 -14.344 1 65.38 125 ILE A O 1
ATOM 1027 N N . THR A 1 126 ? -9.156 -31.234 -16.375 1 68.62 126 THR A N 1
ATOM 1028 C CA . THR A 1 126 ? -8.125 -30.391 -16.969 1 68.62 126 THR A CA 1
ATOM 1029 C C . THR A 1 126 ? -8.719 -29.078 -17.469 1 68.62 126 THR A C 1
ATOM 1031 O O . THR A 1 126 ? -9.836 -29.047 -17.984 1 68.62 126 THR A O 1
ATOM 1034 N N . VAL A 1 127 ? -8.172 -28.078 -17.094 1 75.19 127 VAL A N 1
ATOM 1035 C CA . VAL A 1 127 ? -8.602 -26.75 -17.516 1 75.19 127 VAL A CA 1
ATOM 1036 C C . VAL A 1 127 ? -7.645 -26.219 -18.578 1 75.19 127 VAL A C 1
ATOM 1038 O O . VAL A 1 127 ? -6.426 -26.234 -18.406 1 75.19 127 VAL A O 1
ATOM 1041 N N . SER A 1 128 ? -8.18 -25.953 -19.75 1 76.25 128 SER A N 1
ATOM 1042 C CA . SER A 1 128 ? -7.371 -25.422 -20.844 1 76.25 128 SER A CA 1
ATOM 1043 C C . SER A 1 128 ? -8.023 -24.188 -21.469 1 76.25 128 SER A C 1
ATOM 1045 O O . SER A 1 128 ? -9.203 -23.922 -21.219 1 76.25 128 SER A O 1
ATOM 1047 N N . GLY A 1 129 ? -7.23 -23.375 -22.219 1 78.25 129 GLY A N 1
ATOM 1048 C CA . GLY A 1 129 ? -7.734 -22.281 -23.031 1 78.25 129 GLY A CA 1
ATOM 1049 C C . GLY A 1 129 ? -8.109 -21.047 -22.234 1 78.25 129 GLY A C 1
ATOM 1050 O O . GLY A 1 129 ? -8.977 -20.281 -22.641 1 78.25 129 GLY A O 1
ATOM 1051 N N . CYS A 1 130 ? -7.57 -20.953 -21.109 1 81.25 130 CYS A N 1
ATOM 1052 C CA . CYS A 1 130 ? -7.945 -19.797 -20.297 1 81.25 130 CYS A CA 1
ATOM 1053 C C . CYS A 1 130 ? -7.258 -18.531 -20.797 1 81.25 130 CYS A C 1
ATOM 1055 O O . CYS A 1 130 ? -6.082 -18.562 -21.172 1 81.25 130 CYS A O 1
ATOM 1057 N N . LEU A 1 131 ? -8.055 -17.359 -20.922 1 86.88 131 LEU A N 1
ATOM 1058 C CA . LEU A 1 131 ? -7.473 -16.078 -21.297 1 86.88 131 LEU A CA 1
ATOM 1059 C C . LEU A 1 131 ? -6.426 -15.633 -20.281 1 86.88 131 LEU A C 1
ATOM 1061 O O . LEU A 1 131 ? -5.383 -15.086 -20.641 1 86.88 131 LEU A O 1
ATOM 1065 N N . LEU A 1 132 ? -6.723 -15.812 -18.953 1 86.31 132 LEU A N 1
ATOM 1066 C CA . LEU A 1 132 ? -5.832 -15.508 -17.844 1 86.31 132 LEU A CA 1
ATOM 1067 C C . LEU A 1 132 ? -5.844 -16.625 -16.812 1 86.31 132 LEU A C 1
ATOM 1069 O O . LEU A 1 132 ? -6.91 -17.109 -16.422 1 86.31 132 LEU A O 1
ATOM 1073 N N . ASP A 1 133 ? -4.668 -17 -16.5 1 82.62 133 ASP A N 1
ATOM 1074 C CA . ASP A 1 133 ? -4.602 -18.016 -15.445 1 82.62 133 ASP A CA 1
ATOM 1075 C C . ASP A 1 133 ? -5.164 -17.469 -14.141 1 82.62 133 ASP A C 1
ATOM 1077 O O . ASP A 1 133 ? -5.098 -16.25 -13.883 1 82.62 133 ASP A O 1
ATOM 1081 N N . TYR A 1 134 ? -5.715 -18.375 -13.375 1 82.88 134 TYR A N 1
ATOM 1082 C CA . TYR A 1 134 ? -6.414 -17.984 -12.156 1 82.88 134 TYR A CA 1
ATOM 1083 C C . TYR A 1 134 ? -5.477 -17.266 -11.188 1 82.88 134 TYR A C 1
ATOM 1085 O O . TYR A 1 134 ? -5.902 -16.391 -10.438 1 82.88 134 TYR A O 1
ATOM 1093 N N . GLN A 1 135 ? -4.219 -17.609 -11.172 1 83.31 135 GLN A N 1
ATOM 1094 C CA . GLN A 1 135 ? -3.25 -16.969 -10.289 1 83.31 135 GLN A CA 1
ATOM 1095 C C . GLN A 1 135 ? -3.154 -15.469 -10.57 1 83.31 135 GLN A C 1
ATOM 1097 O O . GLN A 1 135 ? -3.096 -14.664 -9.648 1 83.31 135 GLN A O 1
ATOM 1102 N N . TYR A 1 136 ? -3.197 -15.117 -11.82 1 86.12 136 TYR A N 1
ATOM 1103 C CA . TYR A 1 136 ? -3.07 -13.711 -12.195 1 86.12 136 TYR A CA 1
ATOM 1104 C C . TYR A 1 136 ? -4.348 -12.945 -11.875 1 86.12 136 TYR A C 1
ATOM 1106 O O . TYR A 1 136 ? -4.297 -11.758 -11.531 1 86.12 136 TYR A O 1
ATOM 1114 N N . ILE A 1 137 ? -5.449 -13.594 -11.992 1 88.75 137 ILE A N 1
ATOM 1115 C CA . ILE A 1 137 ? -6.707 -12.953 -11.609 1 88.75 137 ILE A CA 1
ATOM 1116 C C . ILE A 1 137 ? -6.676 -12.602 -10.125 1 88.75 137 ILE A C 1
ATOM 1118 O O . ILE A 1 137 ? -7.059 -11.492 -9.742 1 88.75 137 ILE A O 1
ATOM 1122 N N . GLU A 1 138 ? -6.199 -13.492 -9.344 1 89.38 138 GLU A N 1
ATOM 1123 C CA . GLU A 1 138 ? -6.109 -13.25 -7.91 1 89.38 138 GLU A CA 1
ATOM 1124 C C . GLU A 1 138 ? -5.117 -12.133 -7.598 1 89.38 138 GLU A C 1
ATOM 1126 O O . GLU A 1 138 ? -5.355 -11.312 -6.703 1 89.38 138 GLU A O 1
ATOM 1131 N N . VAL A 1 139 ? -4.051 -12.133 -8.289 1 90.81 139 VAL A N 1
ATOM 1132 C CA . VAL A 1 139 ? -3.037 -11.102 -8.094 1 90.81 139 VAL A CA 1
ATOM 1133 C C . VAL A 1 139 ? -3.613 -9.734 -8.461 1 90.81 139 VAL A C 1
ATOM 1135 O O . VAL A 1 139 ? -3.447 -8.766 -7.715 1 90.81 139 VAL A O 1
ATOM 1138 N N . VAL A 1 140 ? -4.312 -9.688 -9.594 1 93.44 140 VAL A N 1
ATOM 1139 C CA . VAL A 1 140 ? -4.914 -8.43 -10.023 1 93.44 140 VAL A CA 1
ATOM 1140 C C . VAL A 1 140 ? -5.961 -7.98 -9.008 1 93.44 140 VAL A C 1
ATOM 1142 O O . VAL A 1 140 ? -6.039 -6.797 -8.664 1 93.44 140 VAL A O 1
ATOM 1145 N N . SER A 1 141 ? -6.781 -8.891 -8.586 1 92.75 141 SER A N 1
ATOM 1146 C CA . SER A 1 141 ? -7.789 -8.586 -7.574 1 92.75 141 SER A CA 1
ATOM 1147 C C . SER A 1 141 ? -7.148 -8.039 -6.305 1 92.75 141 SER A C 1
ATOM 1149 O O . SER A 1 141 ? -7.59 -7.016 -5.773 1 92.75 141 SER A O 1
ATOM 1151 N N . SER A 1 142 ? -6.109 -8.625 -5.828 1 94.69 142 SER A N 1
ATOM 1152 C CA . SER A 1 142 ? -5.426 -8.195 -4.613 1 94.69 142 SER A CA 1
ATOM 1153 C C . SER A 1 142 ? -4.719 -6.855 -4.82 1 94.69 142 SER A C 1
ATOM 1155 O O . SER A 1 142 ? -4.703 -6.012 -3.924 1 94.69 142 SER A O 1
ATOM 1157 N N . ALA A 1 143 ? -4.094 -6.672 -5.969 1 94.81 143 ALA A N 1
ATOM 1158 C CA . ALA A 1 143 ? -3.475 -5.387 -6.277 1 94.81 143 ALA A CA 1
ATOM 1159 C C . ALA A 1 143 ? -4.508 -4.262 -6.281 1 94.81 143 ALA A C 1
ATOM 1161 O O . ALA A 1 143 ? -4.234 -3.156 -5.812 1 94.81 143 ALA A O 1
ATOM 1162 N N . THR A 1 144 ? -5.648 -4.562 -6.84 1 94.88 144 THR A N 1
ATOM 1163 C CA . THR A 1 144 ? -6.734 -3.588 -6.852 1 94.88 144 THR A CA 1
ATOM 1164 C C . THR A 1 144 ? -7.148 -3.221 -5.43 1 94.88 144 THR A C 1
ATOM 1166 O O . THR A 1 144 ? -7.383 -2.049 -5.129 1 94.88 144 THR A O 1
ATOM 1169 N N . GLN A 1 145 ? -7.215 -4.184 -4.594 1 95.56 145 GLN A N 1
ATOM 1170 C CA . GLN A 1 145 ? -7.562 -3.93 -3.199 1 95.56 145 GLN A CA 1
ATOM 1171 C C . GLN A 1 145 ? -6.52 -3.043 -2.525 1 95.56 145 GLN A C 1
ATOM 1173 O O . GLN A 1 145 ? -6.867 -2.154 -1.744 1 95.56 145 GLN A O 1
ATOM 1178 N N . ILE A 1 146 ? -5.27 -3.264 -2.766 1 95.94 146 ILE A N 1
ATOM 1179 C CA . ILE A 1 146 ? -4.207 -2.436 -2.207 1 95.94 146 ILE A CA 1
ATOM 1180 C C . ILE A 1 146 ? -4.336 -1.006 -2.729 1 95.94 146 ILE A C 1
ATOM 1182 O O . ILE A 1 146 ? -4.219 -0.046 -1.963 1 95.94 146 ILE A O 1
ATOM 1186 N N . PHE A 1 147 ? -4.641 -0.921 -4.008 1 94.94 147 PHE A N 1
ATOM 1187 C CA . PHE A 1 147 ? -4.816 0.388 -4.625 1 94.94 147 PHE A CA 1
ATOM 1188 C C . PHE A 1 147 ? -5.961 1.148 -3.969 1 94.94 147 PHE A C 1
ATOM 1190 O O . PHE A 1 147 ? -5.812 2.318 -3.609 1 94.94 147 PHE A O 1
ATOM 1197 N N . LEU A 1 148 ? -7.035 0.57 -3.811 1 94.62 148 LEU A N 1
ATOM 1198 C CA . LEU A 1 148 ? -8.188 1.192 -3.178 1 94.62 148 LEU A CA 1
ATOM 1199 C C . LEU A 1 148 ? -7.902 1.511 -1.714 1 94.62 148 LEU A C 1
ATOM 1201 O O . LEU A 1 148 ? -8.359 2.533 -1.196 1 94.62 148 LEU A O 1
ATOM 1205 N N . ALA A 1 149 ? -7.145 0.605 -1.041 1 95.81 149 ALA A N 1
ATOM 1206 C CA . ALA A 1 149 ? -6.789 0.832 0.358 1 95.81 149 ALA A CA 1
ATOM 1207 C C . ALA A 1 149 ? -5.945 2.094 0.512 1 95.81 149 ALA A C 1
ATOM 1209 O O . ALA A 1 149 ? -6.055 2.803 1.516 1 95.81 149 ALA A O 1
ATOM 1210 N N . LEU A 1 150 ? -5.141 2.385 -0.466 1 94.5 150 LEU A N 1
ATOM 1211 C CA . LEU A 1 150 ? -4.34 3.604 -0.425 1 94.5 150 LEU A CA 1
ATOM 1212 C C . LEU A 1 150 ? -5.234 4.84 -0.404 1 94.5 150 LEU A C 1
ATOM 1214 O O . LEU A 1 150 ? -5.051 5.727 0.432 1 94.5 150 LEU A O 1
ATOM 1218 N N . PHE A 1 151 ? -6.211 4.855 -1.215 1 93.69 151 PHE A N 1
ATOM 1219 C CA . PHE A 1 151 ? -7.125 5.992 -1.263 1 93.69 151 PHE A CA 1
ATOM 1220 C C . PHE A 1 151 ? -7.941 6.086 0.021 1 93.69 151 PHE A C 1
ATOM 1222 O O . PHE A 1 151 ? -8.117 7.172 0.572 1 93.69 151 PHE A O 1
ATOM 1229 N N . GLY A 1 152 ? -8.422 4.938 0.454 1 93.62 152 GLY A N 1
ATOM 1230 C CA . GLY A 1 152 ? -9.172 4.93 1.704 1 93.62 152 GLY A CA 1
ATOM 1231 C C . GLY A 1 152 ? -8.344 5.402 2.889 1 93.62 152 GLY A C 1
ATOM 1232 O O . GLY A 1 152 ? -8.852 6.121 3.756 1 93.62 152 GLY A O 1
ATOM 1233 N N . PHE A 1 153 ? -7.129 5.004 2.895 1 94.5 153 PHE A N 1
ATOM 1234 C CA . PHE A 1 153 ? -6.234 5.34 3.996 1 94.5 153 PHE A CA 1
ATOM 1235 C C . PHE A 1 153 ? -5.988 6.84 4.055 1 94.5 153 PHE A C 1
ATOM 1237 O O . PHE A 1 153 ? -6.105 7.453 5.117 1 94.5 153 PHE A O 1
ATOM 1244 N N . VAL A 1 154 ? -5.641 7.445 2.943 1 92.88 154 VAL A N 1
ATOM 1245 C CA . VAL A 1 154 ? -5.395 8.883 2.885 1 92.88 154 VAL A CA 1
ATOM 1246 C C . VAL A 1 154 ? -6.656 9.641 3.287 1 92.88 154 VAL A C 1
ATOM 1248 O O . VAL A 1 154 ? -6.594 10.602 4.062 1 92.88 154 VAL A O 1
ATOM 1251 N N . TYR A 1 155 ? -7.727 9.188 2.799 1 92.44 155 TYR A N 1
ATOM 1252 C CA . TYR A 1 155 ? -9 9.805 3.135 1 92.44 155 TYR A CA 1
ATOM 1253 C C . TYR A 1 155 ? -9.266 9.727 4.633 1 92.44 155 TYR A C 1
ATOM 1255 O O . TYR A 1 155 ? -9.648 10.727 5.254 1 92.44 155 TYR A O 1
ATOM 1263 N N . ALA A 1 156 ? -9.125 8.555 5.184 1 93.12 156 ALA A N 1
ATOM 1264 C CA . ALA A 1 156 ? -9.383 8.359 6.609 1 93.12 156 ALA A CA 1
ATOM 1265 C C . ALA A 1 156 ? -8.484 9.258 7.457 1 93.12 156 ALA A C 1
ATOM 1267 O O . ALA A 1 156 ? -8.953 9.883 8.414 1 93.12 156 ALA A O 1
ATOM 1268 N N . CYS A 1 157 ? -7.277 9.367 7.152 1 90.44 157 CYS A N 1
ATOM 1269 C CA . CYS A 1 157 ? -6.348 10.211 7.902 1 90.44 157 CYS A CA 1
ATOM 1270 C C . CYS A 1 157 ? -6.707 11.68 7.754 1 90.44 157 CYS A C 1
ATOM 1272 O O . CYS A 1 157 ? -6.699 12.43 8.734 1 90.44 157 CYS A O 1
ATOM 1274 N N . TYR A 1 158 ? -7.047 12.086 6.555 1 90.25 158 TYR A N 1
ATOM 1275 C CA . TYR A 1 158 ? -7.379 13.484 6.301 1 90.25 158 TYR A CA 1
ATOM 1276 C C . TYR A 1 158 ? -8.648 13.891 7.043 1 90.25 158 TYR A C 1
ATOM 1278 O O . TYR A 1 158 ? -8.672 14.922 7.715 1 90.25 158 TYR A O 1
ATOM 1286 N N . VAL A 1 159 ? -9.695 13.109 6.898 1 90.81 159 VAL A N 1
ATOM 1287 C CA . VAL A 1 159 ? -10.977 13.438 7.52 1 90.81 159 VAL A CA 1
ATOM 1288 C C . VAL A 1 159 ? -10.844 13.383 9.039 1 90.81 159 VAL A C 1
ATOM 1290 O O . VAL A 1 159 ? -11.453 14.18 9.75 1 90.81 159 VAL A O 1
ATOM 1293 N N . SER A 1 160 ? -10.094 12.43 9.539 1 88.44 160 SER A N 1
ATOM 1294 C CA . SER A 1 160 ? -9.844 12.383 10.977 1 88.44 160 SER A CA 1
ATOM 1295 C C . SER A 1 160 ? -9.188 13.664 11.469 1 88.44 160 SER A C 1
ATOM 1297 O O . SER A 1 160 ? -9.531 14.18 12.531 1 88.44 160 SER A O 1
ATOM 1299 N N . LYS A 1 161 ? -8.297 14.211 10.758 1 86.5 161 LYS A N 1
ATOM 1300 C CA . LYS A 1 161 ? -7.637 15.469 11.102 1 86.5 161 LYS A CA 1
ATOM 1301 C C . LYS A 1 161 ? -8.641 16.609 11.148 1 86.5 161 LYS A C 1
ATOM 1303 O O . LYS A 1 161 ? -8.633 17.422 12.078 1 86.5 161 LYS A O 1
ATOM 1308 N N . VAL A 1 162 ? -9.43 16.688 10.156 1 86.62 162 VAL A N 1
ATOM 1309 C CA . VAL A 1 162 ? -10.406 17.766 10.07 1 86.62 162 VAL A CA 1
ATOM 1310 C C . VAL A 1 162 ? -11.344 17.703 11.273 1 86.62 162 VAL A C 1
ATOM 1312 O O . VAL A 1 162 ? -11.656 18.734 11.875 1 86.62 162 VAL A O 1
ATOM 1315 N N . PHE A 1 163 ? -11.781 16.562 11.672 1 86.5 163 PHE A N 1
ATOM 1316 C CA . PHE A 1 163 ? -12.688 16.406 12.805 1 86.5 163 PHE A CA 1
ATOM 1317 C C . PHE A 1 163 ? -12 16.797 14.102 1 86.5 163 PHE A C 1
ATOM 1319 O O . PHE A 1 163 ? -12.602 17.453 14.961 1 86.5 163 PHE A O 1
ATOM 1326 N N . LEU A 1 164 ? -10.836 16.359 14.258 1 82 164 LEU A N 1
ATOM 1327 C CA . LEU A 1 164 ? -10.102 16.672 15.484 1 82 164 LEU A CA 1
ATOM 1328 C C . LEU A 1 164 ? -9.844 18.172 15.609 1 82 164 LEU A C 1
ATOM 1330 O O . LEU A 1 164 ? -9.906 18.719 16.703 1 82 164 LEU A O 1
ATOM 1334 N N . GLU A 1 165 ? -9.555 18.812 14.539 1 80.56 165 GLU A N 1
ATOM 1335 C CA . GLU A 1 165 ? -9.359 20.25 14.539 1 80.56 165 GLU A CA 1
ATOM 1336 C C . GLU A 1 165 ? -10.656 20.984 14.875 1 80.56 165 GLU A C 1
ATOM 1338 O O . GLU A 1 165 ? -10.641 22 15.578 1 80.56 165 GLU A O 1
ATOM 1343 N N . GLU A 1 166 ? -11.703 20.516 14.391 1 80.31 166 GLU A N 1
ATOM 1344 C CA . GLU A 1 166 ? -12.992 21.125 14.695 1 80.31 166 GLU A CA 1
ATOM 1345 C C . GLU A 1 166 ? -13.352 20.938 16.172 1 80.31 166 GLU A C 1
ATOM 1347 O O . GLU A 1 166 ? -13.898 21.844 16.797 1 80.31 166 GLU A O 1
ATOM 1352 N N . GLU A 1 167 ? -13.07 19.859 16.703 1 77.38 167 GLU A N 1
ATOM 1353 C CA . GLU A 1 167 ? -13.312 19.609 18.125 1 77.38 167 GLU A CA 1
ATOM 1354 C C . GLU A 1 167 ? -12.453 20.531 19 1 77.38 167 GLU A C 1
ATOM 1356 O O . GLU A 1 167 ? -12.922 21.031 20.016 1 77.38 167 GLU A O 1
ATOM 1361 N N . ASP A 1 168 ? -11.234 20.766 18.625 1 73.69 168 ASP A N 1
ATOM 1362 C CA . ASP A 1 168 ? -10.328 21.641 19.375 1 73.69 168 ASP A CA 1
ATOM 1363 C C . ASP A 1 168 ? -10.773 23.094 19.297 1 73.69 168 ASP A C 1
ATOM 1365 O O . ASP A 1 168 ? -10.648 23.844 20.266 1 73.69 168 ASP A O 1
ATOM 1369 N N . SER A 1 169 ? -11.195 23.422 18.156 1 70.38 169 SER A N 1
ATOM 1370 C CA . SER A 1 169 ? -11.68 24.797 18 1 70.38 169 SER A CA 1
ATOM 1371 C C . SER A 1 169 ? -12.914 25.047 18.859 1 70.38 169 SER A C 1
ATOM 1373 O O . SER A 1 169 ? -13.055 26.125 19.453 1 70.38 169 SER A O 1
ATOM 1375 N N . PHE A 1 170 ? -13.703 24.125 19.016 1 69.19 170 PHE A N 1
ATOM 1376 C CA . PHE A 1 170 ? -14.891 24.266 19.844 1 69.19 170 PHE A CA 1
ATOM 1377 C C . PHE A 1 170 ? -14.508 24.328 21.328 1 69.19 170 PHE A C 1
ATOM 1379 O O . PHE A 1 170 ? -15.094 25.094 22.094 1 69.19 170 PHE A O 1
ATOM 1386 N N . ASP A 1 171 ? -13.547 23.469 21.703 1 68.12 171 ASP A N 1
ATOM 1387 C CA . ASP A 1 171 ? -13.086 23.5 23.094 1 68.12 171 ASP A CA 1
ATOM 1388 C C . ASP A 1 171 ? -12.422 24.828 23.438 1 68.12 171 ASP A C 1
ATOM 1390 O O . ASP A 1 171 ? -12.531 25.312 24.562 1 68.12 171 ASP A O 1
ATOM 1394 N N . PHE A 1 172 ? -11.688 25.375 22.391 1 61.81 172 PHE A N 1
ATOM 1395 C CA . PHE A 1 172 ? -11.047 26.656 22.578 1 61.81 172 PHE A CA 1
ATOM 1396 C C . PHE A 1 172 ? -12.086 27.766 22.734 1 61.81 172 PHE A C 1
ATOM 1398 O O . PHE A 1 172 ? -11.953 28.625 23.609 1 61.81 172 PHE A O 1
ATOM 1405 N N . ILE A 1 173 ? -13.086 27.766 22 1 59 173 ILE A N 1
ATOM 1406 C CA . ILE A 1 173 ? -14.148 28.766 22.094 1 59 173 ILE A CA 1
ATOM 1407 C C . ILE A 1 173 ? -14.977 28.547 23.359 1 59 173 ILE A C 1
ATOM 1409 O O . ILE A 1 173 ? -15.305 29.5 24.062 1 59 173 ILE A O 1
ATOM 1413 N N . GLY A 1 174 ? -15.25 27.25 23.547 1 57.81 174 GLY A N 1
ATOM 1414 C CA . GLY A 1 174 ? -16.016 26.938 24.75 1 57.81 174 GLY A CA 1
ATOM 1415 C C . GLY A 1 174 ? -15.234 27.188 26.031 1 57.81 174 GLY A C 1
ATOM 1416 O O . GLY A 1 174 ? -15.828 27.5 27.062 1 57.81 174 GLY A O 1
ATOM 1417 N N . GLY A 1 175 ? -13.914 26.875 25.969 1 54.12 175 GLY A N 1
ATOM 1418 C CA . GLY A 1 175 ? -13.07 27.203 27.109 1 54.12 175 GLY A CA 1
ATOM 1419 C C . GLY A 1 175 ? -12.969 28.688 27.375 1 54.12 175 GLY A C 1
ATOM 1420 O O . GLY A 1 175 ? -12.852 29.094 28.531 1 54.12 175 GLY A O 1
ATOM 1421 N N . PHE A 1 176 ? -12.984 29.5 26.391 1 54.22 176 PHE A N 1
ATOM 1422 C CA . PHE A 1 176 ? -13.008 30.953 26.578 1 54.22 176 PHE A CA 1
ATOM 1423 C C . PHE A 1 176 ? -14.312 31.391 27.219 1 54.22 176 PHE A C 1
ATOM 1425 O O . PHE A 1 176 ? -14.336 32.344 28.031 1 54.22 176 PHE A O 1
ATOM 1432 N N . ASP A 1 177 ? -15.352 30.781 26.891 1 50.09 177 ASP A N 1
ATOM 1433 C CA . ASP A 1 177 ? -16.609 31.188 27.516 1 50.09 177 ASP A CA 1
ATOM 1434 C C . ASP A 1 177 ? -16.641 30.828 29 1 50.09 177 ASP A C 1
ATOM 1436 O O . ASP A 1 177 ? -17.359 31.453 29.781 1 50.09 177 ASP A O 1
ATOM 1440 N N . SER A 1 178 ? -15.898 29.781 29.281 1 47.34 178 SER A N 1
ATOM 1441 C CA . SER A 1 178 ? -15.922 29.453 30.703 1 47.34 178 SER A CA 1
ATOM 1442 C C . SER A 1 178 ? -15.07 30.438 31.516 1 47.34 178 SER A C 1
ATOM 1444 O O . SER A 1 178 ? -15.133 30.453 32.75 1 47.34 178 SER A O 1
ATOM 1446 N N . TYR A 1 179 ? -14.062 31.062 30.891 1 42.88 179 TYR A N 1
ATOM 1447 C CA . TYR A 1 179 ? -13.383 32.125 31.625 1 42.88 179 TYR A CA 1
ATOM 1448 C C . TYR A 1 179 ? -14.219 33.406 31.625 1 42.88 179 TYR A C 1
ATOM 1450 O O . TYR A 1 179 ? -13.859 34.375 30.969 1 42.88 179 TYR A O 1
ATOM 1458 N N . GLY A 1 180 ? -15.5 33.438 31.25 1 37.97 180 GLY A N 1
ATOM 1459 C CA . GLY A 1 180 ? -16.281 34.625 31.453 1 37.97 180 GLY A CA 1
ATOM 1460 C C . GLY A 1 180 ? -16.016 35.312 32.781 1 37.97 180 GLY A C 1
ATOM 1461 O O . GLY A 1 180 ? -15.258 34.781 33.625 1 37.97 180 GLY A O 1
ATOM 1462 N N . TYR A 1 181 ? -17.172 36.156 33.25 1 37.22 181 TYR A N 1
ATOM 1463 C CA . TYR A 1 181 ? -17.375 37.281 34.188 1 37.22 181 TYR A CA 1
ATOM 1464 C C . TYR A 1 181 ? -17.094 36.844 35.625 1 37.22 181 TYR A C 1
ATOM 1466 O O . TYR A 1 181 ? -17.953 36.219 36.281 1 37.22 181 TYR A O 1
ATOM 1474 N N . GLN A 1 182 ? -16.141 36.062 35.875 1 37.72 182 GLN A N 1
ATOM 1475 C CA . GLN A 1 182 ? -16.125 36.156 37.312 1 37.72 182 GLN A CA 1
ATOM 1476 C C . GLN A 1 182 ? -15.969 37.625 37.781 1 37.72 182 GLN A C 1
ATOM 1478 O O . GLN A 1 182 ? -15 38.281 37.406 1 37.72 182 GLN A O 1
ATOM 1483 N N . ALA A 1 183 ? -17.094 38.344 37.906 1 38.44 183 ALA A N 1
ATOM 1484 C CA . ALA A 1 183 ? -17.219 39.625 38.594 1 38.44 183 ALA A CA 1
ATOM 1485 C C . ALA A 1 183 ? -16.172 39.781 39.688 1 38.44 183 ALA A C 1
ATOM 1487 O O . ALA A 1 183 ? -15.984 38.875 40.5 1 38.44 183 ALA A O 1
ATOM 1488 N N . PRO A 1 184 ? -15.234 40.562 39.5 1 38.91 184 PRO A N 1
ATOM 1489 C CA . PRO A 1 184 ? -14.398 40.875 40.656 1 38.91 184 PRO A CA 1
ATOM 1490 C C . PRO A 1 184 ? -15.203 41.156 41.906 1 38.91 184 PRO A C 1
ATOM 1492 O O . PRO A 1 184 ? -16.109 42 41.906 1 38.91 184 PRO A O 1
ATOM 1495 N N . GLN A 1 185 ? -15.758 40.188 42.562 1 35.59 185 GLN A N 1
ATOM 1496 C CA . GLN A 1 185 ? -16.312 40.5 43.875 1 35.59 185 GLN A CA 1
ATOM 1497 C C . GLN A 1 185 ? -15.398 41.469 44.625 1 35.59 185 GLN A C 1
ATOM 1499 O O . GLN A 1 185 ? -14.281 41.094 45 1 35.59 185 GLN A O 1
ATOM 1504 N N . LYS A 1 186 ? -15.273 42.719 44.094 1 36.03 186 LYS A N 1
ATOM 1505 C CA . LYS A 1 186 ? -14.711 43.75 44.969 1 36.03 186 LYS A CA 1
ATOM 1506 C C . LYS A 1 186 ? -15.211 43.625 46.406 1 36.03 186 LYS A C 1
ATOM 1508 O O . LYS A 1 186 ? -16.391 43.875 46.656 1 36.03 186 LYS A O 1
ATOM 1513 N N . THR A 1 187 ? -15.008 42.562 47.156 1 33.84 187 THR A N 1
ATOM 1514 C CA . THR A 1 187 ? -15.289 42.562 48.594 1 33.84 187 THR A CA 1
ATOM 1515 C C . THR A 1 187 ? -14.633 43.781 49.25 1 33.84 187 THR A C 1
ATOM 1517 O O . THR A 1 187 ? -13.406 43.812 49.438 1 33.84 187 THR A O 1
ATOM 1520 N N . SER A 1 188 ? -14.875 45 48.719 1 32.88 188 SER A N 1
ATOM 1521 C CA . SER A 1 188 ? -14.594 46.156 49.562 1 32.88 188 SER A CA 1
ATOM 1522 C C . SER A 1 188 ? -15.156 46 50.969 1 32.88 188 SER A C 1
ATOM 1524 O O . SER A 1 188 ? -16.359 46.125 51.188 1 32.88 188 SER A O 1
ATOM 1526 N N . HIS A 1 189 ? -14.938 44.906 51.625 1 35.09 189 HIS A N 1
ATOM 1527 C CA . HIS A 1 189 ? -15.297 44.812 53.031 1 35.09 189 HIS A CA 1
ATOM 1528 C C . HIS A 1 189 ? -14.695 45.969 53.844 1 35.09 189 HIS A C 1
ATOM 1530 O O . HIS A 1 189 ? -13.57 45.844 54.344 1 35.09 189 HIS A O 1
ATOM 1536 N N . LEU A 1 190 ? -14.445 47.188 53.312 1 33.53 190 LEU A N 1
ATOM 1537 C CA . LEU A 1 190 ? -13.977 48.188 54.25 1 33.53 190 LEU A CA 1
ATOM 1538 C C . LEU A 1 190 ? -14.898 48.25 55.469 1 33.53 190 LEU A C 1
ATOM 1540 O O . LEU A 1 190 ? -16.125 48.375 55.312 1 33.53 190 LEU A O 1
ATOM 1544 N N . GLN A 1 191 ? -14.57 47.5 56.562 1 35.94 191 GLN A N 1
ATOM 1545 C CA . GLN A 1 191 ? -15.109 47.531 57.906 1 35.94 191 GLN A CA 1
ATOM 1546 C C . GLN A 1 191 ? -15.383 48.938 58.375 1 35.94 191 GLN A C 1
ATOM 1548 O O . GLN A 1 191 ? -14.477 49.781 58.406 1 35.94 191 GLN A O 1
ATOM 1553 N N . LEU A 1 192 ? -16.469 49.594 57.875 1 34.75 192 LEU A N 1
ATOM 1554 C CA . LEU A 1 192 ? -17.016 50.812 58.406 1 34.75 192 LEU A CA 1
ATOM 1555 C C . LEU A 1 192 ? -16.969 50.812 59.938 1 34.75 192 LEU A C 1
ATOM 1557 O O . LEU A 1 192 ? -17.625 50 60.562 1 34.75 192 LEU A O 1
ATOM 1561 N N . GLN A 1 193 ? -15.672 50.844 60.5 1 38.91 193 GLN A N 1
ATOM 1562 C CA . GLN A 1 193 ? -15.555 51.031 61.938 1 38.91 193 GLN A CA 1
ATOM 1563 C C . GLN A 1 193 ? -16.438 52.188 62.438 1 38.91 193 GLN A C 1
ATOM 1565 O O . GLN A 1 193 ? -16.391 53.281 61.844 1 38.91 193 GLN A O 1
ATOM 1570 N N . PRO A 1 194 ? -17.641 51.812 62.844 1 37.88 194 PRO A N 1
ATOM 1571 C CA . PRO A 1 194 ? -18.484 52.875 63.438 1 37.88 194 PRO A CA 1
ATOM 1572 C C . PRO A 1 194 ? -17.703 53.875 64.25 1 37.88 194 PRO A C 1
ATOM 1574 O O . PRO A 1 194 ? -16.828 53.469 65.062 1 37.88 194 PRO A O 1
ATOM 1577 N N . LEU A 1 195 ? -17.109 54.906 63.594 1 33.84 195 LEU A N 1
ATOM 1578 C CA . LEU A 1 195 ? -16.5 55.969 64.375 1 33.84 195 LEU A CA 1
ATOM 1579 C C . LEU A 1 195 ? -17.391 56.344 65.562 1 33.84 195 LEU A C 1
ATOM 1581 O O . LEU A 1 195 ? -18.5 56.812 65.375 1 33.84 195 LEU A O 1
ATOM 1585 N N . TYR A 1 196 ? -17.562 55.438 66.5 1 32.72 196 TYR A N 1
ATOM 1586 C CA . TYR A 1 196 ? -18.141 55.875 67.75 1 32.72 196 TYR A CA 1
ATOM 1587 C C . TYR A 1 196 ? -17.438 57.125 68.25 1 32.72 196 TYR A C 1
ATOM 1589 O O . TYR A 1 196 ? -16.25 57.094 68.562 1 32.72 196 TYR A O 1
ATOM 1597 N N . THR A 1 197 ? -17.641 58.188 67.5 1 27.33 197 THR A N 1
ATOM 1598 C CA . THR A 1 197 ? -17.594 59.312 68.375 1 27.33 197 THR A CA 1
ATOM 1599 C C . THR A 1 197 ? -18.703 59.25 69.438 1 27.33 197 THR A C 1
ATOM 1601 O O . THR A 1 197 ? -19.797 58.75 69.125 1 27.33 197 THR A O 1
ATOM 1604 N N . SER B 1 1 ? 6.629 -4.883 -23.125 1 34.72 1 SER B N 1
ATOM 1605 C CA . SER B 1 1 ? 5.539 -4.434 -22.266 1 34.72 1 SER B CA 1
ATOM 1606 C C . SER B 1 1 ? 6.02 -3.391 -21.266 1 34.72 1 SER B C 1
ATOM 1608 O O . SER B 1 1 ? 7.117 -3.514 -20.703 1 34.72 1 SER B O 1
ATOM 1610 N N . LEU B 1 2 ? 5.68 -2.191 -21.344 1 37.56 2 LEU B N 1
ATOM 1611 C CA . LEU B 1 2 ? 5.996 -0.904 -20.734 1 37.56 2 LEU B CA 1
ATOM 1612 C C . LEU B 1 2 ? 5.836 -0.967 -19.219 1 37.56 2 LEU B C 1
ATOM 1614 O O . LEU B 1 2 ? 4.77 -0.643 -18.688 1 37.56 2 LEU B O 1
ATOM 1618 N N . LEU B 1 3 ? 6.145 -1.976 -18.5 1 49.5 3 LEU B N 1
ATOM 1619 C CA . LEU B 1 3 ? 6.215 -1.972 -17.047 1 49.5 3 LEU B CA 1
ATOM 1620 C C . LEU B 1 3 ? 6.898 -0.706 -16.531 1 49.5 3 LEU B C 1
ATOM 1622 O O . LEU B 1 3 ? 7.758 -0.141 -17.219 1 49.5 3 LEU B O 1
ATOM 1626 N N . PRO B 1 4 ? 6.164 0.113 -15.852 1 58.41 4 PRO B N 1
ATOM 1627 C CA . PRO B 1 4 ? 6.887 1.279 -15.336 1 58.41 4 PRO B CA 1
ATOM 1628 C C . PRO B 1 4 ? 8.359 0.988 -15.062 1 58.41 4 PRO B C 1
ATOM 1630 O O . PRO B 1 4 ? 8.688 -0.059 -14.5 1 58.41 4 PRO B O 1
ATOM 1633 N N . SER B 1 5 ? 9.305 1.666 -15.883 1 64.44 5 SER B N 1
ATOM 1634 C CA . SER B 1 5 ? 10.758 1.522 -15.953 1 64.44 5 SER B CA 1
ATOM 1635 C C . SER B 1 5 ? 11.398 1.694 -14.586 1 64.44 5 SER B C 1
ATOM 1637 O O . SER B 1 5 ? 10.883 2.42 -13.734 1 64.44 5 SER B O 1
ATOM 1639 N N . PRO B 1 6 ? 12.156 0.761 -14.078 1 78.88 6 PRO B N 1
ATOM 1640 C CA . PRO B 1 6 ? 13 0.94 -12.898 1 78.88 6 PRO B CA 1
ATOM 1641 C C . PRO B 1 6 ? 13.508 2.373 -12.75 1 78.88 6 PRO B C 1
ATOM 1643 O O . PRO B 1 6 ? 13.766 2.826 -11.633 1 78.88 6 PRO B O 1
ATOM 1646 N N . ALA B 1 7 ? 13.438 3.027 -13.82 1 83.06 7 ALA B N 1
ATOM 1647 C CA . ALA B 1 7 ? 13.914 4.406 -13.797 1 83.06 7 ALA B CA 1
ATOM 1648 C C . ALA B 1 7 ? 12.938 5.309 -13.039 1 83.06 7 ALA B C 1
ATOM 1650 O O . ALA B 1 7 ? 13.359 6.195 -12.297 1 83.06 7 ALA B O 1
ATOM 1651 N N . LEU B 1 8 ? 11.695 5.07 -13.234 1 87.25 8 LEU B N 1
ATOM 1652 C CA . LEU B 1 8 ? 10.695 5.902 -12.57 1 87.25 8 LEU B CA 1
ATOM 1653 C C . LEU B 1 8 ? 10.781 5.742 -11.055 1 87.25 8 LEU B C 1
ATOM 1655 O O . LEU B 1 8 ? 10.664 6.723 -10.312 1 87.25 8 LEU B O 1
ATOM 1659 N N . PHE B 1 9 ? 11.008 4.555 -10.594 1 89.69 9 PHE B N 1
ATOM 1660 C CA . PHE B 1 9 ? 11.141 4.285 -9.172 1 89.69 9 PHE B CA 1
ATOM 1661 C C . PHE B 1 9 ? 12.336 5.031 -8.586 1 89.69 9 PHE B C 1
ATOM 1663 O O . PHE B 1 9 ? 12.227 5.652 -7.527 1 89.69 9 PHE B O 1
ATOM 1670 N N . GLN B 1 10 ? 13.383 5.047 -9.367 1 89.56 10 GLN B N 1
ATOM 1671 C CA . GLN B 1 10 ? 14.609 5.688 -8.891 1 89.56 10 GLN B CA 1
ATOM 1672 C C . GLN B 1 10 ? 14.469 7.207 -8.898 1 89.56 10 GLN B C 1
ATOM 1674 O O . GLN B 1 10 ? 14.914 7.883 -7.969 1 89.56 10 GLN B O 1
ATOM 1679 N N . VAL B 1 11 ? 13.844 7.766 -9.852 1 90.62 11 VAL B N 1
ATOM 1680 C CA . VAL B 1 11 ? 13.672 9.211 -9.953 1 90.62 11 VAL B CA 1
ATOM 1681 C C . VAL B 1 11 ? 12.82 9.719 -8.797 1 90.62 11 VAL B C 1
ATOM 1683 O O . VAL B 1 11 ? 13.148 10.727 -8.172 1 90.62 11 VAL B O 1
ATOM 1686 N N . ALA B 1 12 ? 11.742 9.023 -8.516 1 92.12 12 ALA B N 1
ATOM 1687 C CA . ALA B 1 12 ? 10.867 9.438 -7.422 1 92.12 12 ALA B CA 1
ATOM 1688 C C . ALA B 1 12 ? 11.594 9.367 -6.082 1 92.12 12 ALA B C 1
ATOM 1690 O O . ALA B 1 12 ? 11.438 10.258 -5.238 1 92.12 12 ALA B O 1
ATOM 1691 N N . ALA B 1 13 ? 12.367 8.352 -5.91 1 93 13 ALA B N 1
ATOM 1692 C CA . ALA B 1 13 ? 13.117 8.195 -4.664 1 93 13 ALA B CA 1
ATOM 1693 C C . ALA B 1 13 ? 14.203 9.273 -4.543 1 93 13 ALA B C 1
ATOM 1695 O O . ALA B 1 13 ? 14.391 9.844 -3.467 1 93 13 ALA B O 1
ATOM 1696 N N . LEU B 1 14 ? 14.875 9.555 -5.625 1 92.62 14 LEU B N 1
ATOM 1697 C CA . LEU B 1 14 ? 15.93 10.555 -5.621 1 92.62 14 LEU B CA 1
ATOM 1698 C C . LEU B 1 14 ? 15.359 11.945 -5.383 1 92.62 14 LEU B C 1
ATOM 1700 O O . LEU B 1 14 ? 15.953 12.75 -4.66 1 92.62 14 LEU B O 1
ATOM 1704 N N . GLU B 1 15 ? 14.281 12.203 -5.992 1 93.38 15 GLU B N 1
ATOM 1705 C CA . GLU B 1 15 ? 13.625 13.492 -5.77 1 93.38 15 GLU B CA 1
ATOM 1706 C C . GLU B 1 15 ? 13.273 13.688 -4.297 1 93.38 15 GLU B C 1
ATOM 1708 O O . GLU B 1 15 ? 13.562 14.734 -3.719 1 93.38 15 GLU B O 1
ATOM 1713 N N . ARG B 1 16 ? 12.703 12.688 -3.775 1 92.62 16 ARG B N 1
ATOM 1714 C CA . ARG B 1 16 ? 12.367 12.781 -2.359 1 92.62 16 ARG B CA 1
ATOM 1715 C C . ARG B 1 16 ? 13.625 12.914 -1.505 1 92.62 16 ARG B C 1
ATOM 1717 O O . ARG B 1 16 ? 13.641 13.672 -0.532 1 92.62 16 ARG B O 1
ATOM 1724 N N . GLN B 1 17 ? 14.664 12.227 -1.866 1 91.88 17 GLN B N 1
ATOM 1725 C CA . GLN B 1 17 ? 15.938 12.305 -1.147 1 91.88 17 GLN B CA 1
ATOM 1726 C C . GLN B 1 17 ? 16.484 13.727 -1.158 1 91.88 17 GLN B C 1
ATOM 1728 O O . GLN B 1 17 ? 16.953 14.227 -0.132 1 91.88 17 GLN B O 1
ATOM 1733 N N . ILE B 1 18 ? 16.422 14.352 -2.219 1 92 18 ILE B N 1
ATOM 1734 C CA . ILE B 1 18 ? 16.938 15.711 -2.371 1 92 18 ILE B CA 1
ATOM 1735 C C . ILE B 1 18 ? 16.156 16.656 -1.459 1 92 18 ILE B C 1
ATOM 1737 O O . ILE B 1 18 ? 16.75 17.422 -0.701 1 92 18 ILE B O 1
ATOM 1741 N N . PHE B 1 19 ? 14.859 16.609 -1.444 1 89.31 19 PHE B N 1
ATOM 1742 C CA . PHE B 1 19 ? 14.047 17.547 -0.665 1 89.31 19 PHE B CA 1
ATOM 1743 C C . PHE B 1 19 ? 14.148 17.234 0.824 1 89.31 19 PHE B C 1
ATOM 1745 O O . PHE B 1 19 ? 14.102 18.141 1.657 1 89.31 19 PHE B O 1
ATOM 1752 N N . ASP B 1 20 ? 14.273 15.977 1.187 1 88.94 20 ASP B N 1
ATOM 1753 C CA . ASP B 1 20 ? 14.477 15.633 2.592 1 88.94 20 ASP B CA 1
ATOM 1754 C C . ASP B 1 20 ? 15.844 16.109 3.084 1 88.94 20 ASP B C 1
ATOM 1756 O O . ASP B 1 20 ? 15.992 16.484 4.246 1 88.94 20 ASP B O 1
ATOM 1760 N N . PHE B 1 21 ? 16.891 16.062 2.154 1 87.81 21 PHE B N 1
ATOM 1761 C CA . PHE B 1 21 ? 18.203 16.578 2.5 1 87.81 21 PHE B CA 1
ATOM 1762 C C . PHE B 1 21 ? 18.141 18.094 2.736 1 87.81 21 PHE B C 1
ATOM 1764 O O . PHE B 1 21 ? 18.719 18.594 3.691 1 87.81 21 PHE B O 1
ATOM 1771 N N . LEU B 1 22 ? 17.375 18.719 1.845 1 85 22 LEU B N 1
ATOM 1772 C CA . LEU B 1 22 ? 17.25 20.172 1.968 1 85 22 LEU B CA 1
ATOM 1773 C C . LEU B 1 22 ? 16.516 20.547 3.254 1 85 22 LEU B C 1
ATOM 1775 O O . LEU B 1 22 ? 16.766 21.594 3.834 1 85 22 LEU B O 1
ATOM 1779 N N . GLY B 1 23 ? 15.664 19.688 3.688 1 82.88 23 GLY B N 1
ATOM 1780 C CA . GLY B 1 23 ? 14.93 19.938 4.922 1 82.88 23 GLY B CA 1
ATOM 1781 C C . GLY B 1 23 ? 15.617 19.359 6.145 1 82.88 23 GLY B C 1
ATOM 1782 O O . GLY B 1 23 ? 15.117 19.484 7.262 1 82.88 23 GLY B O 1
ATOM 1783 N N . TYR B 1 24 ? 16.688 18.766 5.949 1 80.19 24 TYR B N 1
ATOM 1784 C CA . TYR B 1 24 ? 17.484 18.172 7.012 1 80.19 24 TYR B CA 1
ATOM 1785 C C . TYR B 1 24 ? 16.672 17.172 7.82 1 80.19 24 TYR B C 1
ATOM 1787 O O . TYR B 1 24 ? 16.703 17.172 9.055 1 80.19 24 TYR B O 1
ATOM 1795 N N . GLN B 1 25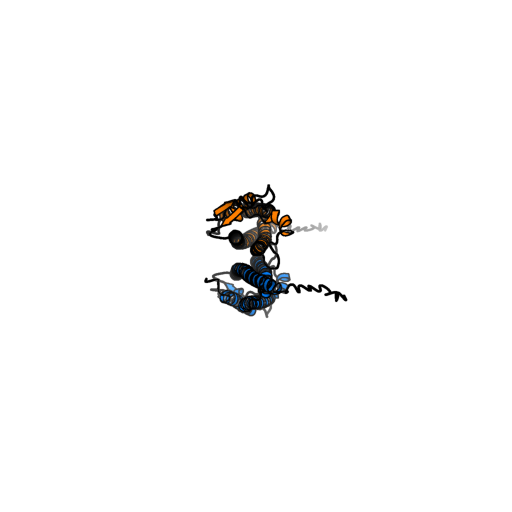 ? 15.867 16.5 7.121 1 84.69 25 GLN B N 1
ATOM 1796 C CA . GLN B 1 25 ? 15.078 15.445 7.75 1 84.69 25 GLN B CA 1
ATOM 1797 C C . GLN B 1 25 ? 15.852 14.133 7.793 1 84.69 25 GLN B C 1
ATOM 1799 O O . GLN B 1 25 ? 15.727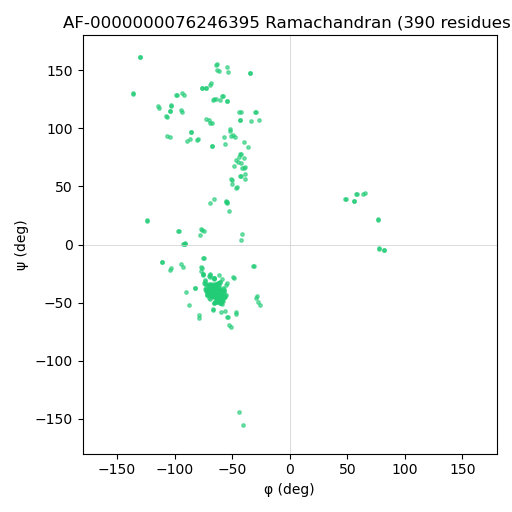 13.305 6.887 1 84.69 25 GLN B O 1
ATOM 1804 N N . TRP B 1 26 ? 16.484 13.789 8.844 1 84.5 26 TRP B N 1
ATOM 1805 C CA . TRP B 1 26 ? 17.469 12.719 8.922 1 84.5 26 TRP B CA 1
ATOM 1806 C C . TRP B 1 26 ? 16.812 11.352 8.766 1 84.5 26 TRP B C 1
ATOM 1808 O O . TRP B 1 26 ? 17.359 10.461 8.109 1 84.5 26 TRP B O 1
ATOM 1818 N N . ALA B 1 27 ? 15.68 11.094 9.484 1 87.88 27 ALA B N 1
ATOM 1819 C CA . ALA B 1 27 ? 15.047 9.781 9.414 1 87.88 27 ALA B CA 1
ATOM 1820 C C . ALA B 1 27 ? 14.562 9.484 7.996 1 87.88 27 ALA B C 1
ATOM 1822 O O . ALA B 1 27 ? 14.875 8.43 7.438 1 87.88 27 ALA B O 1
ATOM 1823 N N . PRO B 1 28 ? 13.859 10.367 7.367 1 90.56 28 PRO B N 1
ATOM 1824 C CA . PRO B 1 28 ? 13.469 10.133 5.977 1 90.56 28 PRO B CA 1
ATOM 1825 C C . PRO B 1 28 ? 14.672 10 5.043 1 90.56 28 PRO B C 1
ATOM 1827 O O . PRO B 1 28 ? 14.641 9.203 4.098 1 90.56 28 PRO B O 1
ATOM 1830 N N . ILE B 1 29 ? 15.719 10.734 5.305 1 90.75 29 ILE B N 1
ATOM 1831 C CA . ILE B 1 29 ? 16.938 10.633 4.5 1 90.75 29 ILE B CA 1
ATOM 1832 C C . ILE B 1 29 ? 17.469 9.211 4.551 1 90.75 29 ILE B C 1
ATOM 1834 O O . ILE B 1 29 ? 17.781 8.617 3.516 1 90.75 29 ILE B O 1
ATOM 1838 N N . LEU B 1 30 ? 17.594 8.75 5.738 1 91.81 30 LEU B N 1
ATOM 1839 C CA . LEU B 1 30 ? 18.109 7.395 5.898 1 91.81 30 LEU B CA 1
ATOM 1840 C C . LEU B 1 30 ? 17.172 6.379 5.234 1 91.81 30 LEU B C 1
ATOM 1842 O O . LEU B 1 30 ? 17.641 5.477 4.535 1 91.81 30 LEU B O 1
ATOM 1846 N N . ALA B 1 31 ? 15.891 6.504 5.438 1 94.06 31 ALA B N 1
ATOM 1847 C CA . ALA B 1 31 ? 14.922 5.594 4.828 1 94.06 31 ALA B CA 1
ATOM 1848 C C . ALA B 1 31 ? 15.008 5.645 3.305 1 94.06 31 ALA B C 1
ATOM 1850 O O . ALA B 1 31 ? 14.977 4.605 2.641 1 94.06 31 ALA B O 1
ATOM 1851 N N . ASN B 1 32 ? 15.117 6.797 2.73 1 95.31 32 ASN B N 1
ATOM 1852 C CA . ASN B 1 32 ? 15.234 6.953 1.285 1 95.31 32 ASN B CA 1
ATOM 1853 C C . ASN B 1 32 ? 16.531 6.328 0.76 1 95.31 32 ASN B C 1
ATOM 1855 O O . ASN B 1 32 ? 16.531 5.727 -0.315 1 95.31 32 ASN B O 1
ATOM 1859 N N . PHE B 1 33 ? 17.609 6.539 1.488 1 94.94 33 PHE B N 1
ATOM 1860 C CA . PHE B 1 33 ? 18.875 5.941 1.097 1 94.94 33 PHE B CA 1
ATOM 1861 C C . PHE B 1 33 ? 18.766 4.426 1.022 1 94.94 33 PHE B C 1
ATOM 1863 O O . PHE B 1 33 ? 19.188 3.812 0.041 1 94.94 33 PHE B O 1
ATOM 1870 N N . LEU B 1 34 ? 18.234 3.846 2.008 1 96.38 34 LEU B N 1
ATOM 1871 C CA . LEU B 1 34 ? 18.016 2.402 2.016 1 96.38 34 LEU B CA 1
ATOM 1872 C C . LEU B 1 34 ? 17.109 1.977 0.873 1 96.38 34 LEU B C 1
ATOM 1874 O O . LEU B 1 34 ? 17.328 0.938 0.248 1 96.38 34 LEU B O 1
ATOM 1878 N N . HIS B 1 35 ? 16.078 2.768 0.642 1 96.88 35 HIS B N 1
ATOM 1879 C CA . HIS B 1 35 ? 15.164 2.457 -0.452 1 96.88 35 HIS B CA 1
ATOM 1880 C C . HIS B 1 35 ? 15.883 2.506 -1.798 1 96.88 35 HIS B C 1
ATOM 1882 O O . HIS B 1 35 ? 15.664 1.644 -2.652 1 96.88 35 HIS B O 1
ATOM 1888 N N . ILE B 1 36 ? 16.719 3.492 -1.992 1 95.75 36 ILE B N 1
ATOM 1889 C CA . ILE B 1 36 ? 17.484 3.602 -3.227 1 95.75 36 ILE B CA 1
ATOM 1890 C C . ILE B 1 36 ? 18.375 2.365 -3.398 1 95.75 36 ILE B C 1
ATOM 1892 O O . ILE B 1 36 ? 18.438 1.786 -4.484 1 95.75 36 ILE B O 1
ATOM 1896 N N . MET B 1 37 ? 19 1.939 -2.35 1 95.88 37 MET B N 1
ATOM 1897 C CA . MET B 1 37 ? 19.812 0.73 -2.395 1 95.88 37 MET B CA 1
ATOM 1898 C C . MET B 1 37 ? 18.969 -0.488 -2.736 1 95.88 37 MET B C 1
ATOM 1900 O O . MET B 1 37 ? 19.375 -1.336 -3.531 1 95.88 37 MET B O 1
ATOM 1904 N N . ALA B 1 38 ? 17.859 -0.557 -2.121 1 95.88 38 ALA B N 1
ATOM 1905 C CA . ALA B 1 38 ? 16.969 -1.685 -2.377 1 95.88 38 ALA B CA 1
ATOM 1906 C C . ALA B 1 38 ? 16.516 -1.705 -3.832 1 95.88 38 ALA B C 1
ATOM 1908 O O . ALA B 1 38 ? 16.422 -2.77 -4.449 1 95.88 38 ALA B O 1
ATOM 1909 N N . VAL B 1 39 ? 16.188 -0.546 -4.379 1 94.62 39 VAL B N 1
ATOM 1910 C CA . VAL B 1 39 ? 15.781 -0.467 -5.777 1 94.62 39 VAL B CA 1
ATOM 1911 C C . VAL B 1 39 ? 16.922 -0.923 -6.684 1 94.62 39 VAL B C 1
ATOM 1913 O O . VAL B 1 39 ? 16.703 -1.641 -7.66 1 94.62 39 VAL B O 1
ATOM 1916 N N . ILE B 1 40 ? 18.094 -0.536 -6.379 1 93.5 40 ILE B N 1
ATOM 1917 C CA . ILE B 1 40 ? 19.25 -0.973 -7.141 1 93.5 40 ILE B CA 1
ATOM 1918 C C . ILE B 1 40 ? 19.391 -2.492 -7.062 1 93.5 40 ILE B C 1
ATOM 1920 O O . ILE B 1 40 ? 19.641 -3.152 -8.07 1 93.5 40 ILE B O 1
ATOM 1924 N N . LEU B 1 41 ? 19.25 -3.045 -5.875 1 92.88 41 LEU B N 1
ATOM 1925 C CA . LEU B 1 41 ? 19.281 -4.492 -5.691 1 92.88 41 LEU B CA 1
ATOM 1926 C C . LEU B 1 41 ? 18.219 -5.168 -6.566 1 92.88 41 LEU B C 1
ATOM 1928 O O . LEU B 1 41 ? 18.484 -6.211 -7.168 1 92.88 41 LEU B O 1
ATOM 1932 N N . GLY B 1 42 ? 17.078 -4.602 -6.59 1 92.56 42 GLY B N 1
ATOM 1933 C CA . GLY B 1 42 ? 16.031 -5.133 -7.453 1 92.56 42 GLY B CA 1
ATOM 1934 C C . GLY B 1 42 ? 16.422 -5.113 -8.922 1 92.56 42 GLY B C 1
ATOM 1935 O O . GLY B 1 42 ? 16.188 -6.09 -9.641 1 92.56 42 GLY B O 1
ATOM 1936 N N . ILE B 1 43 ? 17 -4.012 -9.391 1 92.81 43 ILE B N 1
ATOM 1937 C CA . ILE B 1 43 ? 17.438 -3.893 -10.773 1 92.81 43 ILE B CA 1
ATOM 1938 C C . ILE B 1 43 ? 18.531 -4.918 -11.062 1 92.81 43 ILE B C 1
ATOM 1940 O O . ILE B 1 43 ? 18.469 -5.633 -12.07 1 92.81 43 ILE B O 1
ATOM 1944 N N . PHE B 1 44 ? 19.469 -5.02 -10.203 1 91.81 44 PHE B N 1
ATOM 1945 C CA . PHE B 1 44 ? 20.562 -5.984 -10.359 1 91.81 44 PHE B CA 1
ATOM 1946 C C . PHE B 1 44 ? 20.016 -7.406 -10.352 1 91.81 44 PHE B C 1
ATOM 1948 O O . PHE B 1 44 ? 20.5 -8.258 -11.102 1 91.81 44 PHE B O 1
ATOM 1955 N N . GLY B 1 45 ? 19.109 -7.66 -9.43 1 92.06 45 GLY B N 1
ATOM 1956 C CA . GLY B 1 45 ? 18.5 -8.977 -9.398 1 92.06 45 GLY B CA 1
ATOM 1957 C C . GLY B 1 45 ? 17.812 -9.352 -10.695 1 92.06 45 GLY B C 1
ATOM 1958 O O . GLY B 1 45 ? 17.875 -10.508 -11.125 1 92.06 45 GLY B O 1
ATOM 1959 N N . THR B 1 46 ? 17.188 -8.43 -11.32 1 91.5 46 THR B N 1
ATOM 1960 C CA . THR B 1 46 ? 16.5 -8.68 -12.586 1 91.5 46 THR B CA 1
ATOM 1961 C C . THR B 1 46 ? 17.516 -8.938 -13.703 1 91.5 46 THR B C 1
ATOM 1963 O O . THR B 1 46 ? 17.359 -9.891 -14.469 1 91.5 46 THR B O 1
ATOM 1966 N N . ILE B 1 47 ? 18.562 -8.188 -13.781 1 91.69 47 ILE B N 1
ATOM 1967 C CA . ILE B 1 47 ? 19.547 -8.281 -14.852 1 91.69 47 ILE B CA 1
ATOM 1968 C C . ILE B 1 47 ? 20.359 -9.555 -14.688 1 91.69 47 ILE B C 1
ATOM 1970 O O . ILE B 1 47 ? 20.688 -10.227 -15.672 1 91.69 47 ILE B O 1
ATOM 1974 N N . GLN B 1 48 ? 20.703 -9.93 -13.477 1 92.5 48 GLN B N 1
ATOM 1975 C CA . GLN B 1 48 ? 21.562 -11.086 -13.211 1 92.5 48 GLN B CA 1
ATOM 1976 C C . GLN B 1 48 ? 20.719 -12.344 -13.023 1 92.5 48 GLN B C 1
ATOM 1978 O O . GLN B 1 48 ? 21.266 -13.406 -12.688 1 92.5 48 GLN B O 1
ATOM 1983 N N . TYR B 1 49 ? 19.453 -12.305 -13.117 1 90.12 49 TYR B N 1
ATOM 1984 C CA . TYR B 1 49 ? 18.547 -13.438 -12.992 1 90.12 49 TYR B CA 1
ATOM 1985 C C . TYR B 1 49 ? 18.703 -14.117 -11.641 1 90.12 49 TYR B C 1
ATOM 1987 O O . TYR B 1 49 ? 18.812 -15.344 -11.562 1 90.12 49 TYR B O 1
ATOM 1995 N N . ARG B 1 50 ? 18.797 -13.281 -10.633 1 90.81 50 ARG B N 1
ATOM 1996 C CA . ARG B 1 50 ? 18.906 -13.781 -9.266 1 90.81 50 ARG B CA 1
ATOM 1997 C C . ARG B 1 50 ? 17.609 -13.555 -8.5 1 90.81 50 ARG B C 1
ATOM 1999 O O . ARG B 1 50 ? 17.281 -12.422 -8.125 1 90.81 50 ARG B O 1
ATOM 2006 N N . SER B 1 51 ? 16.922 -14.633 -8.203 1 89.06 51 SER B N 1
ATO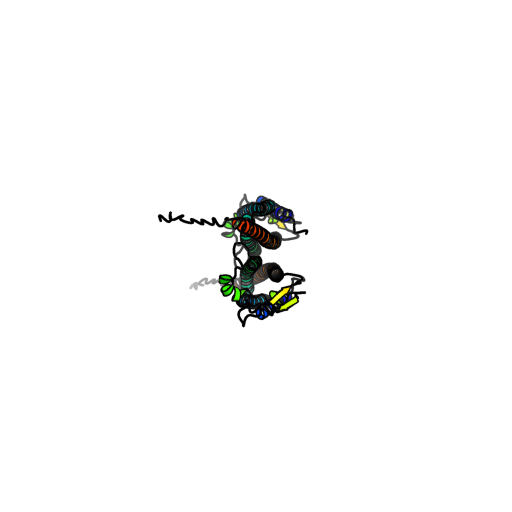M 2007 C CA . SER B 1 51 ? 15.609 -14.547 -7.559 1 89.06 51 SER B CA 1
ATOM 2008 C C . SER B 1 51 ? 15.734 -14.07 -6.113 1 89.06 51 SER B C 1
ATOM 2010 O O . SER B 1 51 ? 14.836 -13.406 -5.594 1 89.06 51 SER B O 1
ATOM 2012 N N . ARG B 1 52 ? 16.812 -14.453 -5.465 1 90.62 52 ARG B N 1
ATOM 2013 C CA . ARG B 1 52 ? 17.016 -14.07 -4.07 1 90.62 52 ARG B CA 1
ATOM 2014 C C . ARG B 1 52 ? 17 -12.555 -3.91 1 90.62 52 ARG B C 1
ATOM 2016 O O . ARG B 1 52 ? 16.438 -12.031 -2.951 1 90.62 52 ARG B O 1
ATOM 2023 N N . TYR B 1 53 ? 17.688 -11.859 -4.766 1 93.12 53 TYR B N 1
ATOM 2024 C CA . TYR B 1 53 ? 17.719 -10.398 -4.723 1 93.12 53 TYR B CA 1
ATOM 2025 C C . TYR B 1 53 ? 16.312 -9.82 -4.914 1 93.12 53 TYR B C 1
ATOM 2027 O O . TYR B 1 53 ? 15.945 -8.844 -4.262 1 93.12 53 TYR B O 1
ATOM 2035 N N . LEU B 1 54 ? 15.562 -10.398 -5.73 1 92.31 54 LEU B N 1
ATOM 2036 C CA . LEU B 1 54 ? 14.203 -9.93 -6 1 92.31 54 LEU B CA 1
ATOM 2037 C C . LEU B 1 54 ? 13.297 -10.172 -4.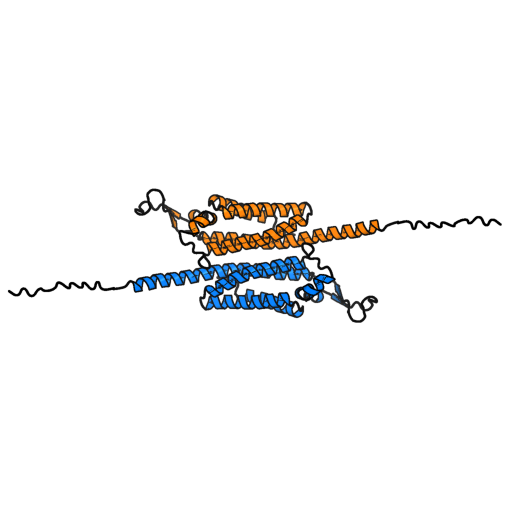797 1 92.31 54 LEU B C 1
ATOM 2039 O O . LEU B 1 54 ? 12.453 -9.336 -4.477 1 92.31 54 LEU B O 1
ATOM 2043 N N . MET B 1 55 ? 13.5 -11.281 -4.164 1 91.56 55 MET B N 1
ATOM 2044 C CA . MET B 1 55 ? 12.711 -11.57 -2.969 1 91.56 55 MET B CA 1
ATOM 2045 C C . MET B 1 55 ? 13.023 -10.562 -1.862 1 91.56 55 MET B C 1
ATOM 2047 O O . MET B 1 55 ? 12.117 -10.078 -1.183 1 91.56 55 MET B O 1
ATOM 2051 N N . MET B 1 56 ? 14.188 -10.258 -1.704 1 93.94 56 MET B N 1
ATOM 2052 C CA . MET B 1 56 ? 14.578 -9.266 -0.71 1 93.94 56 MET B CA 1
ATOM 2053 C C . MET B 1 56 ? 13.977 -7.902 -1.037 1 93.94 56 MET B C 1
ATOM 2055 O O . MET B 1 56 ? 13.523 -7.188 -0.142 1 93.94 56 MET B O 1
ATOM 2059 N N . TYR B 1 57 ? 14.062 -7.609 -2.283 1 94.81 57 TYR B N 1
ATOM 2060 C CA . TYR B 1 57 ? 13.461 -6.355 -2.729 1 94.81 57 TYR B CA 1
ATOM 2061 C C . TYR B 1 57 ? 11.969 -6.332 -2.436 1 94.81 57 TYR B C 1
ATOM 2063 O O . TYR B 1 57 ? 11.438 -5.32 -1.977 1 94.81 57 TYR B O 1
ATOM 2071 N N . ALA B 1 58 ? 11.305 -7.391 -2.693 1 93.69 58 ALA B N 1
ATOM 2072 C CA . ALA B 1 58 ? 9.875 -7.477 -2.42 1 93.69 58 ALA B CA 1
ATOM 2073 C C . ALA B 1 58 ? 9.586 -7.262 -0.938 1 93.69 58 ALA B C 1
ATOM 2075 O O . ALA B 1 58 ? 8.672 -6.516 -0.579 1 93.69 58 ALA B O 1
ATOM 2076 N N . VAL B 1 59 ? 10.32 -7.887 -0.104 1 93.5 59 VAL B N 1
ATOM 2077 C CA . VAL B 1 59 ? 10.148 -7.73 1.336 1 93.5 59 VAL B CA 1
ATOM 2078 C C . VAL B 1 59 ? 10.375 -6.273 1.729 1 93.5 59 VAL B C 1
ATOM 2080 O O . VAL B 1 59 ? 9.609 -5.707 2.51 1 93.5 59 VAL B O 1
ATOM 2083 N N . TRP B 1 60 ? 11.383 -5.68 1.21 1 95.88 60 TRP B N 1
ATOM 2084 C CA . TRP B 1 60 ? 11.672 -4.277 1.483 1 95.88 60 TRP B CA 1
ATOM 2085 C C . TRP B 1 60 ? 10.484 -3.396 1.105 1 95.88 60 TRP B C 1
ATOM 2087 O O . TRP B 1 60 ? 10.164 -2.438 1.813 1 95.88 60 TRP B O 1
ATOM 2097 N N . LEU B 1 61 ? 9.836 -3.691 0.009 1 96.31 61 LEU B N 1
ATOM 2098 C CA . LEU B 1 61 ? 8.75 -2.854 -0.477 1 96.31 61 LEU B CA 1
ATOM 2099 C C . LEU B 1 61 ? 7.566 -2.889 0.485 1 96.31 61 LEU B C 1
ATOM 2101 O O . LEU B 1 61 ? 6.844 -1.899 0.625 1 96.31 61 LEU B O 1
ATOM 2105 N N . VAL B 1 62 ? 7.402 -3.986 1.194 1 94.31 62 VAL B N 1
ATOM 2106 C CA . VAL B 1 62 ? 6.352 -4.047 2.205 1 94.31 62 VAL B CA 1
ATOM 2107 C C . VAL B 1 62 ? 6.684 -3.092 3.352 1 94.31 62 VAL B C 1
ATOM 2109 O O . VAL B 1 62 ? 5.824 -2.326 3.795 1 94.31 62 VAL B O 1
ATOM 2112 N N . LEU B 1 63 ? 7.871 -3.084 3.773 1 95.25 63 LEU B N 1
ATOM 2113 C CA . LEU B 1 63 ? 8.32 -2.166 4.812 1 95.25 63 LEU B CA 1
ATOM 2114 C C . LEU B 1 63 ? 8.219 -0.719 4.34 1 95.25 63 LEU B C 1
ATOM 2116 O O . LEU B 1 63 ? 7.844 0.166 5.109 1 95.25 63 LEU B O 1
ATOM 2120 N N . TRP B 1 64 ? 8.57 -0.525 3.094 1 96.12 64 TRP B N 1
ATOM 2121 C CA . TRP B 1 64 ? 8.531 0.806 2.498 1 96.12 64 TRP B CA 1
ATOM 2122 C C . TRP B 1 64 ? 7.113 1.357 2.484 1 96.12 64 TRP B C 1
ATOM 2124 O O . TRP B 1 64 ? 6.898 2.541 2.758 1 96.12 64 TRP B O 1
ATOM 2134 N N . VAL B 1 65 ? 6.148 0.509 2.17 1 95.69 65 VAL B N 1
ATOM 2135 C CA . VAL B 1 65 ? 4.746 0.909 2.215 1 95.69 65 VAL B CA 1
ATOM 2136 C C . VAL B 1 65 ? 4.363 1.293 3.641 1 95.69 65 VAL B C 1
ATOM 2138 O O . VAL B 1 65 ? 3.689 2.303 3.859 1 95.69 65 VAL B O 1
ATOM 2141 N N . GLY B 1 66 ? 4.812 0.531 4.605 1 94.19 66 GLY B N 1
ATOM 2142 C CA . GLY B 1 66 ? 4.562 0.861 6 1 94.19 66 GLY B CA 1
ATOM 2143 C C . GLY B 1 66 ? 5.148 2.199 6.41 1 94.19 66 GLY B C 1
ATOM 2144 O O . GLY B 1 66 ? 4.484 2.994 7.078 1 94.19 66 GLY B O 1
ATOM 2145 N N . TRP B 1 67 ? 6.332 2.479 6.027 1 92.81 67 TRP B N 1
ATOM 2146 C CA . TRP B 1 67 ? 7.016 3.73 6.34 1 92.81 67 TRP B CA 1
ATOM 2147 C C . TRP B 1 67 ? 6.262 4.922 5.754 1 92.81 67 TRP B C 1
ATOM 2149 O O . TRP B 1 67 ? 6.059 5.93 6.438 1 92.81 67 TRP B O 1
ATOM 2159 N N . ASN B 1 68 ? 5.816 4.754 4.52 1 94.44 68 ASN B N 1
ATOM 2160 C CA . ASN B 1 68 ? 5.113 5.859 3.873 1 94.44 68 ASN B CA 1
ATOM 2161 C C . ASN B 1 68 ? 3.707 6.039 4.441 1 94.44 68 ASN B C 1
ATOM 2163 O O . ASN B 1 68 ? 3.201 7.16 4.516 1 94.44 68 ASN B O 1
ATOM 2167 N N . ALA B 1 69 ? 3.1 4.934 4.879 1 91.88 69 ALA B N 1
ATOM 2168 C CA . ALA B 1 69 ? 1.834 5.062 5.598 1 91.88 69 ALA B CA 1
ATOM 2169 C C . ALA B 1 69 ? 2.021 5.824 6.906 1 91.88 69 ALA B C 1
ATOM 2171 O O . ALA B 1 69 ? 1.197 6.672 7.262 1 91.88 69 ALA B O 1
ATOM 2172 N N . PHE B 1 70 ? 3.104 5.562 7.578 1 89.75 70 PHE B N 1
ATOM 2173 C CA . PHE B 1 70 ? 3.432 6.273 8.805 1 89.75 70 PHE B CA 1
ATOM 2174 C C . PHE B 1 70 ? 3.617 7.762 8.539 1 89.75 70 PHE B C 1
ATOM 2176 O O . PHE B 1 70 ? 3.119 8.602 9.289 1 89.75 70 PHE B O 1
ATOM 2183 N N . ILE B 1 71 ? 4.332 8.109 7.492 1 89.44 71 ILE B N 1
ATOM 2184 C CA . ILE B 1 71 ? 4.602 9.5 7.148 1 89.44 71 ILE B CA 1
ATOM 2185 C C . ILE B 1 71 ? 3.291 10.219 6.84 1 89.44 71 ILE B C 1
ATOM 2187 O O . ILE B 1 71 ? 3.102 11.375 7.23 1 89.44 71 ILE B O 1
ATOM 2191 N N . ILE B 1 72 ? 2.398 9.594 6.148 1 89.88 72 ILE B N 1
ATOM 2192 C CA . ILE B 1 72 ? 1.099 10.18 5.84 1 89.88 72 ILE B CA 1
ATOM 2193 C C . ILE B 1 72 ? 0.358 10.5 7.133 1 89.88 72 ILE B C 1
ATOM 2195 O O . ILE B 1 72 ? -0.144 11.617 7.309 1 89.88 72 ILE B O 1
ATOM 2199 N N . CYS B 1 73 ? 0.348 9.562 8.062 1 84.69 73 CYS B N 1
ATOM 2200 C CA . CYS B 1 73 ? -0.339 9.781 9.336 1 84.69 73 CYS B CA 1
ATOM 2201 C C . CYS B 1 73 ? 0.347 10.883 10.141 1 84.69 73 CYS B C 1
ATOM 2203 O O . CYS B 1 73 ? -0.315 11.648 10.844 1 84.69 73 CYS B O 1
ATOM 2205 N N . PHE B 1 74 ? 1.617 10.914 10 1 84.06 74 PHE B N 1
ATOM 2206 C CA . PHE B 1 74 ? 2.396 11.914 10.727 1 84.06 74 PHE B CA 1
ATOM 2207 C C . PHE B 1 74 ? 2.045 13.32 10.258 1 84.06 74 PHE B C 1
ATOM 2209 O O . PHE B 1 74 ? 1.784 14.203 11.078 1 84.06 74 PHE B O 1
ATOM 2216 N N . TYR B 1 75 ? 2.039 13.547 8.984 1 85.06 75 TYR B N 1
ATOM 2217 C CA . TYR B 1 75 ? 1.812 14.891 8.469 1 85.06 75 TYR B CA 1
ATOM 2218 C C . TYR B 1 75 ? 0.335 15.258 8.539 1 85.06 75 TYR B C 1
ATOM 2220 O O . TYR B 1 75 ? -0.013 16.438 8.57 1 85.06 75 TYR B O 1
ATOM 2228 N N . LEU B 1 76 ? -0.504 14.305 8.648 1 81.81 76 LEU B N 1
ATOM 2229 C CA . LEU B 1 76 ? -1.92 14.602 8.828 1 81.81 76 LEU B CA 1
ATOM 2230 C C . LEU B 1 76 ? -2.303 14.555 10.305 1 81.81 76 LEU B C 1
ATOM 2232 O O . LEU B 1 76 ? -3.477 14.703 10.648 1 81.81 76 LEU B O 1
ATOM 2236 N N . GLU B 1 77 ? -1.319 14.508 11.242 1 72.38 77 GLU B N 1
ATOM 2237 C CA . GLU B 1 77 ? -1.468 14.602 12.695 1 72.38 77 GLU B CA 1
ATOM 2238 C C . GLU B 1 77 ? -2.574 13.68 13.195 1 72.38 77 GLU B C 1
ATOM 2240 O O . GLU B 1 77 ? -3.434 14.094 13.977 1 72.38 77 GLU B O 1
ATOM 2245 N N . VAL B 1 78 ? -2.725 12.523 12.688 1 61.44 78 VAL B N 1
ATOM 2246 C CA . VAL B 1 78 ? -3.74 11.57 13.117 1 61.44 78 VAL B CA 1
ATOM 2247 C C . VAL B 1 78 ? -3.41 11.062 14.516 1 61.44 78 VAL B C 1
ATOM 2249 O O . VAL B 1 78 ? -2.281 10.641 14.781 1 61.44 78 VAL B O 1
ATOM 2252 N N . GLY B 1 79 ? -4.453 10.906 15.578 1 49.78 79 GLY B N 1
ATOM 2253 C CA . GLY B 1 79 ? -4.406 10.312 16.906 1 49.78 79 GLY B CA 1
ATOM 2254 C C . GLY B 1 79 ? -3.488 11.055 17.859 1 49.78 79 GLY B C 1
ATOM 2255 O O . GLY B 1 79 ? -2.973 10.469 18.812 1 49.78 79 GLY B O 1
ATOM 2256 N N . ARG B 1 80 ? -3.266 12.109 18.141 1 51.5 80 ARG B N 1
ATOM 2257 C CA . ARG B 1 80 ? -2.402 12.867 19.047 1 51.5 80 ARG B CA 1
ATOM 2258 C C . ARG B 1 80 ? -0.977 12.938 18.5 1 51.5 80 ARG B C 1
ATOM 2260 O O . ARG B 1 80 ? -0.036 13.203 19.25 1 51.5 80 ARG B O 1
ATOM 2267 N N . LEU B 1 81 ? -0.803 12.305 17.453 1 46.19 81 LEU B N 1
ATOM 2268 C CA . LEU B 1 81 ? 0.52 12.547 16.891 1 46.19 81 LEU B CA 1
ATOM 2269 C C . LEU B 1 81 ? 0.752 14.039 16.672 1 46.19 81 LEU B C 1
ATOM 2271 O O . LEU B 1 81 ? 0.278 14.617 15.695 1 46.19 81 LEU B O 1
ATOM 2275 N N . SER B 1 82 ? 0.109 14.719 17.781 1 40.19 82 SER B N 1
ATOM 2276 C CA . SER B 1 82 ? 0.094 16.188 17.812 1 40.19 82 SER B CA 1
ATOM 2277 C C . SER B 1 82 ? 1.448 16.75 17.422 1 40.19 82 SER B C 1
ATOM 2279 O O . SER B 1 82 ? 2.492 16.25 17.844 1 40.19 82 SER B O 1
ATOM 2281 N N . GLN B 1 83 ? 1.488 17.25 16.344 1 44.53 83 GLN B N 1
ATOM 2282 C CA . GLN B 1 83 ? 2.594 18.156 16.047 1 44.53 83 GLN B CA 1
ATOM 2283 C C . GLN B 1 83 ? 2.873 19.078 17.234 1 44.53 83 GLN B C 1
ATOM 2285 O O . GLN B 1 83 ? 3.59 20.078 17.094 1 44.53 83 GLN B O 1
ATOM 2290 N N . ASP B 1 84 ? 2.17 18.906 18.391 1 39.28 84 ASP B N 1
ATOM 2291 C CA . ASP B 1 84 ? 2.473 19.891 19.422 1 39.28 84 ASP B CA 1
ATOM 2292 C C . ASP B 1 84 ? 3.969 19.938 19.719 1 39.28 84 ASP B C 1
ATOM 2294 O O . ASP B 1 84 ? 4.668 18.938 19.547 1 39.28 84 ASP B O 1
ATOM 2298 N N . ARG B 1 85 ? 4.59 21.078 20.188 1 43.47 85 ARG B N 1
ATOM 2299 C CA . ARG B 1 85 ? 5.84 21.828 20.172 1 43.47 85 ARG B CA 1
ATOM 2300 C C . ARG B 1 85 ? 6.988 20.984 20.734 1 43.47 85 ARG B C 1
ATOM 2302 O O . ARG B 1 85 ? 8.062 20.922 20.141 1 43.47 85 ARG B O 1
ATOM 2309 N N . ASP B 1 86 ? 6.902 20.469 22.031 1 37.88 86 ASP B N 1
ATOM 2310 C CA . ASP B 1 86 ? 8.102 20.031 22.734 1 37.88 86 ASP B CA 1
ATOM 2311 C C . ASP B 1 86 ? 8.547 18.641 22.266 1 37.88 86 ASP B C 1
ATOM 2313 O O . ASP B 1 86 ? 9.734 18.406 22.062 1 37.88 86 ASP B O 1
ATOM 2317 N N . PHE B 1 87 ? 7.867 17.609 22.406 1 38.91 87 PHE B N 1
ATOM 2318 C CA . PHE B 1 87 ? 8.242 16.219 22.156 1 38.91 87 PHE B CA 1
ATOM 2319 C C . PHE B 1 87 ? 8.398 15.961 20.672 1 38.91 87 PHE B C 1
ATOM 2321 O O . PHE B 1 87 ? 9.273 15.195 20.25 1 38.91 87 PHE B O 1
ATOM 2328 N N . ILE B 1 88 ? 7.715 16.469 19.766 1 39.19 88 ILE B N 1
ATOM 2329 C CA . ILE B 1 88 ? 7.809 16.547 18.312 1 39.19 88 ILE B CA 1
ATOM 2330 C C . ILE B 1 88 ? 9.086 17.281 17.922 1 39.19 88 ILE B C 1
ATOM 2332 O O . ILE B 1 88 ? 9.516 17.219 16.766 1 39.19 88 ILE B O 1
ATOM 2336 N N . MET B 1 89 ? 9.656 18.078 18.562 1 37.84 89 MET B N 1
ATOM 2337 C CA . MET B 1 89 ? 10.953 18.734 18.438 1 37.84 89 MET B CA 1
ATOM 2338 C C . MET B 1 89 ? 12.07 17.703 18.297 1 37.84 89 MET B C 1
ATOM 2340 O O . MET B 1 89 ? 12.977 17.875 17.469 1 37.84 89 MET B O 1
ATOM 2344 N N . THR B 1 90 ? 12.234 16.906 19.297 1 37.97 90 THR B N 1
ATOM 2345 C CA . THR B 1 90 ? 13.367 15.984 19.203 1 37.97 90 THR B CA 1
ATOM 2346 C C . THR B 1 90 ? 13.156 14.977 18.078 1 37.97 90 THR B C 1
ATOM 2348 O O . THR B 1 90 ? 14.07 14.688 17.297 1 37.97 90 THR B O 1
ATOM 2351 N N . PHE B 1 91 ? 12.148 14.242 18.031 1 42.81 91 PHE B N 1
ATOM 2352 C CA . PHE B 1 91 ? 11.789 13.383 16.906 1 42.81 91 PHE B CA 1
ATOM 2353 C C . PHE B 1 91 ? 11.367 14.211 15.695 1 42.81 91 PHE B C 1
ATOM 2355 O O . PHE B 1 91 ? 11.32 13.703 14.578 1 42.81 91 PHE B O 1
ATOM 2362 N N . ASN B 1 92 ? 10.898 15.352 15.695 1 43.91 92 ASN B N 1
ATOM 2363 C CA . ASN B 1 92 ? 10.594 16.562 14.945 1 43.91 92 ASN B CA 1
ATOM 2364 C C . ASN B 1 92 ? 11.781 17.016 14.094 1 43.91 92 ASN B C 1
ATOM 2366 O O . ASN B 1 92 ? 11.609 17.422 12.945 1 43.91 92 ASN B O 1
ATOM 2370 N N . THR B 1 93 ? 12.836 17.266 14.805 1 44.41 93 THR B N 1
ATOM 2371 C CA . THR B 1 93 ? 14.023 17.625 14.039 1 44.41 93 THR B CA 1
ATOM 2372 C C . THR B 1 93 ? 14.328 16.547 12.992 1 44.41 93 THR B C 1
ATOM 2374 O O . THR B 1 93 ? 14.805 16.859 11.898 1 44.41 93 THR B O 1
ATOM 2377 N N . SER B 1 94 ? 14.023 15.367 13.359 1 48.53 94 SER B N 1
ATOM 2378 C CA . SER B 1 94 ? 14.453 14.328 12.43 1 48.53 94 SER B CA 1
ATOM 2379 C C . SER B 1 94 ? 13.461 14.172 11.281 1 48.53 94 SER B C 1
ATOM 2381 O O . SER B 1 94 ? 13.852 13.859 10.156 1 48.53 94 SER B O 1
ATOM 2383 N N . LEU B 1 95 ? 12.109 14.32 11.641 1 52.91 95 LEU B N 1
ATOM 2384 C CA . LEU B 1 95 ? 11.086 14.234 10.602 1 52.91 95 LEU B CA 1
ATOM 2385 C C . LEU B 1 95 ? 10.562 15.625 10.25 1 52.91 95 LEU B C 1
ATOM 2387 O O . LEU B 1 95 ? 9.922 15.797 9.203 1 52.91 95 LEU B O 1
ATOM 2391 N N . HIS B 1 96 ? 10.641 16.781 11.078 1 54.06 96 HIS B N 1
ATOM 2392 C CA . HIS B 1 96 ? 9.688 17.875 11.172 1 54.06 96 HIS B CA 1
ATOM 2393 C C . HIS B 1 96 ? 10.016 18.984 10.172 1 54.06 96 HIS B C 1
ATOM 2395 O O . HIS B 1 96 ? 9.109 19.656 9.664 1 54.06 96 HIS B O 1
ATOM 2401 N N . ARG B 1 97 ? 11.289 19.391 9.93 1 63.72 97 ARG B N 1
ATOM 2402 C CA . ARG B 1 97 ? 11.281 20.609 9.125 1 63.72 97 ARG B CA 1
ATOM 2403 C C . ARG B 1 97 ? 11.289 20.281 7.637 1 63.72 97 ARG B C 1
ATOM 2405 O O . ARG B 1 97 ? 12.344 20.016 7.059 1 63.72 97 ARG B O 1
ATOM 2412 N N . SER B 1 98 ? 9.953 20.125 7.094 1 78.06 98 SER B N 1
ATOM 2413 C CA . SER B 1 98 ? 9.844 19.922 5.652 1 78.06 98 SER B CA 1
ATOM 2414 C C . SER B 1 98 ? 10.336 21.141 4.891 1 78.06 98 SER B C 1
ATOM 2416 O O . SER B 1 98 ? 10.016 22.281 5.254 1 78.06 98 SER B O 1
ATOM 2418 N N . TRP B 1 99 ? 11.258 20.844 4.027 1 81.75 99 TRP B N 1
ATOM 2419 C CA . TRP B 1 99 ? 11.727 21.906 3.156 1 81.75 99 TRP B CA 1
ATOM 2420 C C . TRP B 1 99 ? 10.555 22.656 2.514 1 81.75 99 TRP B C 1
ATOM 2422 O O . TRP B 1 99 ? 10.625 23.859 2.285 1 81.75 99 TRP B O 1
ATOM 2432 N N . TRP B 1 100 ? 9.43 22 2.334 1 82.12 100 TRP B N 1
ATOM 2433 C CA . TRP B 1 100 ? 8.266 22.547 1.649 1 82.12 100 TRP B CA 1
ATOM 2434 C C . TRP B 1 100 ? 7.531 23.547 2.539 1 82.12 100 TRP B C 1
ATOM 2436 O O . TRP B 1 100 ? 6.699 24.312 2.059 1 82.12 100 TRP B O 1
ATOM 2446 N N . MET B 1 101 ? 7.902 23.562 3.791 1 80.12 101 MET B N 1
ATOM 2447 C CA . MET B 1 101 ? 7.273 24.516 4.699 1 80.12 101 MET B CA 1
ATOM 2448 C C . MET B 1 101 ? 7.602 25.953 4.293 1 80.12 101 MET B C 1
ATOM 2450 O O . MET B 1 101 ? 6.746 26.828 4.379 1 80.12 101 MET B O 1
ATOM 2454 N N . GLU B 1 102 ? 8.797 26.141 3.783 1 76.69 102 GLU B N 1
ATOM 2455 C CA . GLU B 1 102 ? 9.242 27.484 3.438 1 76.69 102 GLU B CA 1
ATOM 2456 C C . GLU B 1 102 ? 9.367 27.656 1.927 1 76.69 102 GLU B C 1
ATOM 2458 O O . GLU B 1 102 ? 9.422 28.781 1.427 1 76.69 102 GLU B O 1
ATOM 2463 N N . ASN B 1 103 ? 9.375 26.578 1.213 1 82.5 103 ASN B N 1
ATOM 2464 C CA . ASN B 1 103 ? 9.664 26.656 -0.215 1 82.5 103 ASN B CA 1
ATOM 2465 C C . ASN B 1 103 ? 8.539 26.047 -1.048 1 82.5 103 ASN B C 1
ATOM 2467 O O . ASN B 1 103 ? 8.75 25.641 -2.191 1 82.5 103 ASN B O 1
ATOM 2471 N N . GLY B 1 104 ? 7.395 25.953 -0.452 1 82.81 104 GLY B N 1
ATOM 2472 C CA . GLY B 1 104 ? 6.254 25.438 -1.188 1 82.81 104 GLY B CA 1
ATOM 2473 C C . GLY B 1 104 ? 5.855 26.312 -2.363 1 82.81 104 GLY B C 1
ATOM 2474 O O . GLY B 1 104 ? 6.23 27.484 -2.43 1 82.81 104 GLY B O 1
ATOM 2475 N N . PRO B 1 105 ? 5.23 25.672 -3.297 1 87.12 105 PRO B N 1
ATOM 2476 C CA . PRO B 1 105 ? 4.812 26.453 -4.457 1 87.12 105 PRO B CA 1
ATOM 2477 C C . PRO B 1 105 ? 3.887 27.609 -4.078 1 87.12 105 PRO B C 1
ATOM 2479 O O . PRO B 1 105 ? 2.881 27.406 -3.398 1 87.12 105 PRO B O 1
ATOM 2482 N N . GLY B 1 106 ? 4.266 28.844 -4.555 1 85.62 106 GLY B N 1
ATOM 2483 C CA . GLY B 1 106 ? 3.43 30.016 -4.352 1 85.62 106 GLY B CA 1
ATOM 2484 C C . GLY B 1 106 ? 3.604 30.641 -2.98 1 85.62 106 GLY B C 1
ATOM 2485 O O . GLY B 1 106 ? 2.945 31.641 -2.656 1 85.62 106 GLY B O 1
ATOM 2486 N N . CYS B 1 107 ? 4.367 30.062 -2.102 1 80.44 107 CYS B N 1
ATOM 2487 C CA . CYS B 1 107 ? 4.492 30.562 -0.738 1 80.44 107 CYS B CA 1
ATOM 2488 C C . CYS B 1 107 ? 5.297 31.844 -0.704 1 80.44 107 CYS B C 1
ATOM 2490 O O . CYS B 1 107 ? 6.266 32 -1.451 1 80.44 107 CYS B O 1
ATOM 2492 N N . LEU B 1 108 ? 4.781 32.844 0.064 1 81.19 108 LEU B N 1
ATOM 2493 C CA . LEU B 1 108 ? 5.5 34.094 0.353 1 81.19 108 LEU B CA 1
ATOM 2494 C C . LEU B 1 108 ? 6.051 34.062 1.774 1 81.19 108 LEU B C 1
ATOM 2496 O O . LEU B 1 108 ? 5.293 33.938 2.738 1 81.19 108 LEU B O 1
ATOM 2500 N N . VAL B 1 109 ? 7.352 34.062 1.896 1 79 109 VAL B N 1
ATOM 2501 C CA . VAL B 1 109 ? 8.016 34.062 3.195 1 79 109 VAL B CA 1
ATOM 2502 C C . VAL B 1 109 ? 8.336 35.469 3.639 1 79 109 VAL B C 1
ATOM 2504 O O . VAL B 1 109 ? 9.016 36.219 2.926 1 79 109 VAL B O 1
ATOM 2507 N N . THR B 1 110 ? 7.695 35.875 4.691 1 74.06 110 THR B N 1
ATOM 2508 C CA . THR B 1 110 ? 7.922 37.219 5.207 1 74.06 110 THR B CA 1
ATOM 2509 C C . THR B 1 110 ? 8.586 37.188 6.578 1 74.06 110 THR B C 1
ATOM 2511 O O . THR B 1 110 ? 8.102 36.5 7.484 1 74.06 110 THR B O 1
ATOM 2514 N N . PRO B 1 111 ? 9.812 37.75 6.688 1 71 111 PRO B N 1
ATOM 2515 C CA . PRO B 1 111 ? 10.438 37.812 8.008 1 71 111 PRO B CA 1
ATOM 2516 C C . PRO B 1 111 ? 9.688 38.719 8.984 1 71 111 PRO B C 1
ATOM 2518 O O . PRO B 1 111 ? 9.156 39.75 8.586 1 71 111 PRO B O 1
ATOM 2521 N N . VAL B 1 112 ? 9.32 38.156 10.148 1 61.09 112 VAL B N 1
ATOM 2522 C CA . VAL B 1 112 ? 8.68 38.969 11.164 1 61.09 112 VAL B CA 1
ATOM 2523 C C . VAL B 1 112 ? 9.742 39.75 11.938 1 61.09 112 VAL B C 1
ATOM 2525 O O . VAL B 1 112 ? 10.602 39.156 12.594 1 61.09 112 VAL B O 1
ATOM 2528 N N . LEU B 1 113 ? 10.133 40.906 11.586 1 58.22 113 LEU B N 1
ATOM 2529 C CA . LEU B 1 113 ? 11.109 41.781 12.242 1 58.22 113 LEU B CA 1
ATOM 2530 C C . LEU B 1 113 ? 10.766 41.938 13.719 1 58.22 113 LEU B C 1
ATOM 2532 O O . LEU B 1 113 ? 11.664 41.938 14.57 1 58.22 113 LEU B O 1
ATOM 2536 N N . ASN B 1 114 ? 9.703 42.656 13.969 1 51.38 114 ASN B N 1
ATOM 2537 C CA . ASN B 1 114 ? 9.453 43.312 15.258 1 51.38 114 ASN B CA 1
ATOM 2538 C C . ASN B 1 114 ? 9.023 42.281 16.312 1 51.38 114 ASN B C 1
ATOM 2540 O O . ASN B 1 114 ? 8.352 42.625 17.281 1 51.38 114 ASN B O 1
ATOM 2544 N N . SER B 1 115 ? 9.148 41 16.062 1 50.19 115 SER B N 1
ATOM 2545 C CA . SER B 1 115 ? 8.5 40.312 17.172 1 50.19 115 SER B CA 1
ATOM 2546 C C . SER B 1 115 ? 9.266 40.5 18.484 1 50.19 115 SER B C 1
ATOM 2548 O O . SER B 1 115 ? 10.445 40.156 18.578 1 50.19 115 SER B O 1
ATOM 2550 N N . ASN B 1 116 ? 9.062 41.531 19.203 1 49.75 116 ASN B N 1
ATOM 2551 C CA . ASN B 1 116 ? 9.617 41.75 20.531 1 49.75 116 ASN B CA 1
ATOM 2552 C C . ASN B 1 116 ? 9.844 40.406 21.234 1 49.75 116 ASN B C 1
ATOM 2554 O O . ASN B 1 116 ? 10.586 40.344 22.234 1 49.75 116 ASN B O 1
ATOM 2558 N N . LEU B 1 117 ? 8.898 39.562 21.172 1 47.31 117 LEU B N 1
ATOM 2559 C CA . LEU B 1 117 ? 8.883 38.375 22 1 47.31 117 LEU B CA 1
ATOM 2560 C C . LEU B 1 117 ? 9.867 37.344 21.469 1 47.31 117 LEU B C 1
ATOM 2562 O O . LEU B 1 117 ? 10.047 36.281 22.062 1 47.31 117 LEU B O 1
ATOM 2566 N N . ALA B 1 118 ? 10.211 37.344 20.156 1 48.12 118 ALA B N 1
ATOM 2567 C CA . ALA B 1 118 ? 11.164 36.344 19.75 1 48.12 118 ALA B CA 1
ATOM 2568 C C . ALA B 1 118 ? 12.547 36.594 20.344 1 48.12 118 ALA B C 1
ATOM 2570 O O . ALA B 1 118 ? 13.078 37.688 20.266 1 48.12 118 ALA B O 1
ATOM 2571 N N . PRO B 1 119 ? 12.961 35.844 21.359 1 47 119 PRO B N 1
ATOM 2572 C CA . PRO B 1 119 ? 14.367 36.094 21.703 1 47 119 PRO B CA 1
ATOM 2573 C C . PRO B 1 119 ? 15.219 36.406 20.469 1 47 119 PRO B C 1
ATOM 2575 O O . PRO B 1 119 ? 14.852 36.062 19.344 1 47 119 PRO B O 1
ATOM 2578 N N . GLU B 1 120 ? 16.297 37.281 20.594 1 47.53 120 GLU B N 1
ATOM 2579 C CA . GLU B 1 120 ? 17.25 37.844 19.625 1 47.53 120 GLU B CA 1
ATOM 2580 C C . GLU B 1 120 ? 17.406 36.938 18.422 1 47.53 120 GLU B C 1
ATOM 2582 O O . GLU B 1 120 ? 17.594 37.406 17.297 1 47.53 120 GLU B O 1
ATOM 2587 N N . ASP B 1 121 ? 17.703 35.594 18.516 1 45.62 121 ASP B N 1
ATOM 2588 C CA . ASP B 1 121 ? 18.344 34.719 17.547 1 45.62 121 ASP B CA 1
ATOM 2589 C C . ASP B 1 121 ? 17.312 34.031 16.672 1 45.62 121 ASP B C 1
ATOM 2591 O O . ASP B 1 121 ? 17.672 33.25 15.773 1 45.62 121 ASP B O 1
ATOM 2595 N N . HIS B 1 122 ? 16.062 33.938 17.047 1 49.44 122 HIS B N 1
ATOM 2596 C CA . HIS B 1 122 ? 15.258 33.094 16.172 1 49.44 122 HIS B CA 1
ATOM 2597 C C . HIS B 1 122 ? 14.367 33.938 15.273 1 49.44 122 HIS B C 1
ATOM 2599 O O . HIS B 1 122 ? 13.625 34.781 15.742 1 49.44 122 HIS B O 1
ATOM 2605 N N . HIS B 1 123 ? 14.758 34.312 14.055 1 50.69 123 HIS B N 1
ATOM 2606 C CA . HIS B 1 123 ? 13.945 34.938 13.016 1 50.69 123 HIS B CA 1
ATOM 2607 C C . HIS B 1 123 ? 12.672 34.125 12.758 1 50.69 123 HIS B C 1
ATOM 2609 O O . HIS B 1 123 ? 12.742 32.906 12.5 1 50.69 123 HIS B O 1
ATOM 2615 N N . VAL B 1 124 ? 11.57 34.594 13.398 1 61 124 VAL B N 1
ATOM 2616 C CA . VAL B 1 124 ? 10.266 34 13.156 1 61 124 VAL B CA 1
ATOM 2617 C C . VAL B 1 124 ? 9.781 34.344 11.758 1 61 124 VAL B C 1
ATOM 2619 O O . VAL B 1 124 ? 9.836 35.5 11.359 1 61 124 VAL B O 1
ATOM 2622 N N . ILE B 1 125 ? 9.742 33.469 10.773 1 65.25 125 ILE B N 1
ATOM 2623 C CA . ILE B 1 125 ? 9.242 33.656 9.414 1 65.25 125 ILE B CA 1
ATOM 2624 C C . ILE B 1 125 ? 7.785 33.219 9.336 1 65.25 125 ILE B C 1
ATOM 2626 O O . ILE B 1 125 ? 7.359 32.312 10.086 1 65.25 125 ILE B O 1
ATOM 2630 N N . THR B 1 126 ? 6.957 34.031 8.789 1 68.5 126 THR B N 1
ATOM 2631 C CA . THR B 1 126 ? 5.598 33.625 8.469 1 68.5 126 THR B CA 1
ATOM 2632 C C . THR B 1 126 ? 5.477 33.25 6.996 1 68.5 126 THR B C 1
ATOM 2634 O O . THR B 1 126 ? 6.094 33.875 6.137 1 68.5 126 THR B O 1
ATOM 2637 N N . VAL B 1 127 ? 4.965 32.156 6.766 1 75.06 127 VAL B N 1
ATOM 2638 C CA . VAL B 1 127 ? 4.746 31.688 5.406 1 75.06 127 VAL B CA 1
ATOM 2639 C C . VAL B 1 127 ? 3.275 31.844 5.031 1 75.06 127 VAL B C 1
ATOM 2641 O O . VAL B 1 127 ? 2.391 31.422 5.781 1 75.06 127 VAL B O 1
ATOM 2644 N N . SER B 1 128 ? 3.014 32.625 4.004 1 75.75 128 SER B N 1
ATOM 2645 C CA . SER B 1 128 ? 1.645 32.844 3.545 1 75.75 128 SER B CA 1
ATOM 2646 C C . SER B 1 128 ? 1.528 32.625 2.039 1 75.75 128 SER B C 1
ATOM 2648 O O . SER B 1 128 ? 2.539 32.562 1.337 1 75.75 128 SER B O 1
ATOM 2650 N N . GLY B 1 129 ? 0.261 32.406 1.534 1 78.25 129 GLY B N 1
ATOM 2651 C CA . GLY B 1 129 ? -0.04 32.375 0.111 1 78.25 129 GLY B CA 1
ATOM 2652 C C . GLY B 1 129 ? 0.371 31.094 -0.566 1 78.25 129 GLY B C 1
ATOM 2653 O O . GLY B 1 129 ? 0.66 31.078 -1.764 1 78.25 129 GLY B O 1
ATOM 2654 N N . CYS B 1 130 ? 0.514 30.109 0.189 1 81.12 130 CYS B N 1
ATOM 2655 C CA . CYS B 1 130 ? 0.953 28.859 -0.429 1 81.12 130 CYS B CA 1
ATOM 2656 C C . CYS B 1 130 ? -0.191 28.188 -1.185 1 81.12 130 CYS B C 1
ATOM 2658 O O . CYS B 1 130 ? -1.329 28.172 -0.712 1 81.12 130 CYS B O 1
ATOM 2660 N N . LEU B 1 131 ? 0.075 27.688 -2.492 1 87.06 131 LEU B N 1
ATOM 2661 C CA . LEU B 1 131 ? -0.92 26.953 -3.258 1 87.06 131 LEU B CA 1
ATOM 2662 C C . LEU B 1 131 ? -1.339 25.688 -2.521 1 87.06 131 LEU B C 1
ATOM 2664 O O . LEU B 1 131 ? -2.516 25.312 -2.527 1 87.06 131 LEU B O 1
ATOM 2668 N N . LEU B 1 132 ? -0.354 24.953 -1.925 1 86.31 132 LEU B N 1
ATOM 2669 C CA . LEU B 1 132 ? -0.562 23.734 -1.134 1 86.31 132 LEU B CA 1
ATOM 2670 C C . LEU B 1 132 ? 0.282 23.766 0.135 1 86.31 132 LEU B C 1
ATOM 2672 O O . LEU B 1 132 ? 1.473 24.078 0.086 1 86.31 132 LEU B O 1
ATOM 2676 N N . ASP B 1 133 ? -0.408 23.516 1.169 1 82.56 133 ASP B N 1
ATOM 2677 C CA . ASP B 1 133 ? 0.357 23.422 2.408 1 82.56 133 ASP B CA 1
ATOM 2678 C C . ASP B 1 133 ? 1.374 22.281 2.346 1 82.56 133 ASP B C 1
ATOM 2680 O O . ASP B 1 133 ? 1.15 21.281 1.663 1 82.56 133 ASP B O 1
ATOM 2684 N N . TYR B 1 134 ? 2.463 22.5 3.057 1 8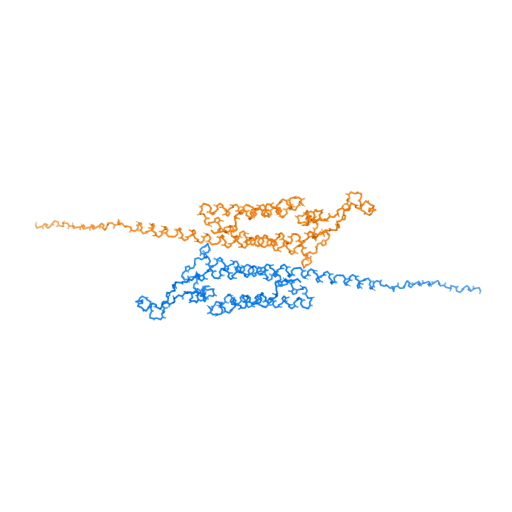2.94 134 TYR B N 1
ATOM 2685 C CA . TYR B 1 134 ? 3.582 21.562 2.992 1 82.94 134 TYR B CA 1
ATOM 2686 C C . TYR B 1 134 ? 3.158 20.172 3.449 1 82.94 134 TYR B C 1
ATOM 2688 O O . TYR B 1 134 ? 3.686 19.172 2.971 1 82.94 134 TYR B O 1
ATOM 2696 N N . GLN B 1 135 ? 2.24 20.078 4.367 1 83.5 135 GLN B N 1
ATOM 2697 C CA . GLN B 1 135 ? 1.769 18.781 4.855 1 83.5 135 GLN B CA 1
ATOM 2698 C C . GLN B 1 135 ? 1.165 17.953 3.721 1 83.5 135 GLN B C 1
ATOM 2700 O O . GLN B 1 135 ? 1.407 16.75 3.627 1 83.5 135 GLN B O 1
ATOM 2705 N N . TYR B 1 136 ? 0.433 18.594 2.859 1 86.12 136 TYR B N 1
ATOM 2706 C CA . TYR B 1 136 ? -0.225 17.891 1.766 1 86.12 136 TYR B CA 1
ATOM 2707 C C . TYR B 1 136 ? 0.783 17.469 0.699 1 86.12 136 TYR B C 1
ATOM 2709 O O . TYR B 1 136 ? 0.626 16.422 0.059 1 86.12 136 TYR B O 1
ATOM 2717 N N . ILE B 1 137 ? 1.774 18.266 0.514 1 88.69 137 ILE B N 1
ATOM 2718 C CA . ILE B 1 137 ? 2.83 17.891 -0.422 1 88.69 137 ILE B CA 1
ATOM 2719 C C . ILE B 1 137 ? 3.508 16.609 0.049 1 88.69 137 ILE B C 1
ATOM 2721 O O . ILE B 1 137 ? 3.744 15.695 -0.746 1 88.69 137 ILE B O 1
ATOM 2725 N N . GLU B 1 138 ? 3.764 16.547 1.301 1 89.38 138 GLU B N 1
ATOM 2726 C CA . GLU B 1 138 ? 4.395 15.352 1.861 1 89.38 138 GLU B CA 1
ATOM 2727 C C . GLU B 1 138 ? 3.475 14.133 1.753 1 89.38 138 GLU B C 1
ATOM 2729 O O . GLU B 1 138 ? 3.936 13.023 1.481 1 89.38 138 GLU B O 1
ATOM 2734 N N . VAL B 1 139 ? 2.25 14.359 2 1 90.94 139 VAL B N 1
ATOM 2735 C CA . VAL B 1 139 ? 1.275 13.273 1.912 1 90.94 139 VAL B CA 1
ATOM 2736 C C . VAL B 1 139 ? 1.201 12.758 0.475 1 90.94 139 VAL B C 1
ATOM 2738 O O . VAL B 1 139 ? 1.22 11.547 0.239 1 90.94 139 VAL B O 1
ATOM 2741 N N . VAL B 1 140 ? 1.146 13.688 -0.472 1 93.38 140 VAL B N 1
ATOM 2742 C CA . VAL B 1 140 ? 1.084 13.305 -1.878 1 93.38 140 VAL B CA 1
ATOM 2743 C C . VAL B 1 140 ? 2.357 12.555 -2.266 1 93.38 140 VAL B C 1
ATOM 2745 O O . VAL B 1 140 ? 2.303 11.547 -2.975 1 93.38 140 VAL B O 1
ATOM 2748 N N . SER B 1 141 ? 3.475 13.086 -1.87 1 92.75 141 SER B N 1
ATOM 2749 C CA . SER B 1 141 ? 4.75 12.43 -2.141 1 92.75 141 SER B CA 1
ATOM 2750 C C . SER B 1 141 ? 4.773 11.008 -1.58 1 92.75 141 SER B C 1
ATOM 2752 O O . SER B 1 141 ? 5.148 10.07 -2.279 1 92.75 141 SER B O 1
ATOM 2754 N N . SER B 1 142 ? 4.34 10.805 -0.393 1 94.69 142 SER B N 1
ATOM 2755 C CA . SER B 1 142 ? 4.328 9.492 0.246 1 94.69 142 SER B CA 1
ATOM 2756 C C . SER B 1 142 ? 3.309 8.57 -0.41 1 94.69 142 SER B C 1
ATOM 2758 O O . SER B 1 142 ? 3.559 7.371 -0.566 1 94.69 142 SER B O 1
ATOM 2760 N N . ALA B 1 143 ? 2.141 9.086 -0.744 1 94.88 143 ALA B N 1
ATOM 2761 C CA . ALA B 1 143 ? 1.149 8.289 -1.457 1 94.88 143 ALA B CA 1
ATOM 2762 C C . ALA B 1 143 ? 1.696 7.805 -2.797 1 94.88 143 ALA B C 1
ATOM 2764 O O . ALA B 1 143 ? 1.446 6.664 -3.201 1 94.88 143 ALA B O 1
ATOM 2765 N N . THR B 1 144 ? 2.393 8.68 -3.461 1 94.88 144 THR B N 1
ATOM 2766 C CA . THR B 1 144 ? 3.014 8.312 -4.73 1 94.88 144 THR B CA 1
ATOM 2767 C C . THR B 1 144 ? 4.016 7.176 -4.531 1 94.88 144 THR B C 1
ATOM 2769 O O . THR B 1 144 ? 4.066 6.242 -5.336 1 94.88 144 THR B O 1
ATOM 2772 N N . GLN B 1 145 ? 4.758 7.254 -3.496 1 95.69 145 GLN B N 1
ATOM 2773 C CA . GLN B 1 145 ? 5.719 6.199 -3.197 1 95.69 145 GLN B CA 1
ATOM 2774 C C . GLN B 1 145 ? 5.012 4.871 -2.943 1 95.69 145 GLN B C 1
ATOM 2776 O O . GLN B 1 145 ? 5.48 3.816 -3.381 1 95.69 145 GLN B O 1
ATOM 2781 N N . ILE B 1 146 ? 3.938 4.875 -2.232 1 96 146 ILE B N 1
ATOM 2782 C CA . ILE B 1 146 ? 3.17 3.658 -1.979 1 96 146 ILE B CA 1
ATOM 2783 C C . ILE B 1 146 ? 2.633 3.104 -3.297 1 96 146 ILE B C 1
ATOM 2785 O O . ILE B 1 146 ? 2.705 1.896 -3.543 1 96 146 ILE B O 1
ATOM 2789 N N . PHE B 1 147 ? 2.17 4.008 -4.129 1 94.94 147 PHE B N 1
ATOM 2790 C CA . PHE B 1 147 ? 1.648 3.611 -5.434 1 94.94 147 PHE B CA 1
ATOM 2791 C C . PHE B 1 147 ? 2.73 2.932 -6.266 1 94.94 147 PHE B C 1
ATOM 2793 O O . PHE B 1 147 ? 2.502 1.863 -6.836 1 94.94 147 PHE B O 1
ATOM 2800 N N . LEU B 1 148 ? 3.824 3.488 -6.352 1 94.62 148 LEU B N 1
ATOM 2801 C CA . LEU B 1 148 ? 4.938 2.92 -7.102 1 94.62 148 LEU B CA 1
ATOM 2802 C C . LEU B 1 148 ? 5.406 1.61 -6.477 1 94.62 148 LEU B C 1
ATOM 2804 O O . LEU B 1 148 ? 5.789 0.679 -7.188 1 94.62 148 LEU B O 1
ATOM 2808 N N . ALA B 1 149 ? 5.383 1.552 -5.125 1 95.88 149 ALA B N 1
ATOM 2809 C CA . ALA B 1 149 ? 5.785 0.332 -4.426 1 95.88 149 ALA B CA 1
ATOM 2810 C C . ALA B 1 149 ? 4.867 -0.833 -4.789 1 95.88 149 ALA B C 1
ATOM 2812 O O . ALA B 1 149 ? 5.312 -1.98 -4.863 1 95.88 149 ALA B O 1
ATOM 2813 N N . LEU B 1 150 ? 3.623 -0.545 -5.027 1 94.44 150 LEU B N 1
ATOM 2814 C CA . LEU B 1 150 ? 2.691 -1.591 -5.434 1 94.44 150 LEU B CA 1
ATOM 2815 C C . LEU B 1 150 ? 3.111 -2.205 -6.766 1 94.44 150 LEU B C 1
ATOM 2817 O O . LEU B 1 150 ? 3.188 -3.43 -6.891 1 94.44 150 LEU B O 1
ATOM 2821 N N . PHE B 1 151 ? 3.459 -1.407 -7.676 1 93.75 151 PHE B N 1
ATOM 2822 C CA . PHE B 1 151 ? 3.885 -1.901 -8.984 1 93.75 151 PHE B CA 1
ATOM 2823 C C . PHE B 1 151 ? 5.207 -2.654 -8.875 1 93.75 151 PHE B C 1
ATOM 2825 O O . PHE B 1 151 ? 5.367 -3.721 -9.469 1 93.75 151 PHE B O 1
ATOM 2832 N N . GLY B 1 152 ? 6.109 -2.061 -8.133 1 93.56 152 GLY B N 1
ATOM 2833 C CA . GLY B 1 152 ? 7.379 -2.744 -7.926 1 93.56 152 GLY B CA 1
ATOM 2834 C C . GLY B 1 152 ? 7.227 -4.094 -7.258 1 93.56 152 GLY B C 1
ATOM 2835 O O . GLY B 1 152 ? 7.914 -5.055 -7.617 1 93.56 152 GLY B O 1
ATOM 2836 N N . PHE B 1 153 ? 6.359 -4.145 -6.316 1 94.5 153 PHE B N 1
ATOM 2837 C CA . PHE B 1 153 ? 6.137 -5.367 -5.555 1 94.5 153 PHE B CA 1
ATOM 2838 C C . PHE B 1 153 ? 5.59 -6.473 -6.445 1 94.5 153 PHE B C 1
ATOM 2840 O O . PHE B 1 153 ? 6.098 -7.594 -6.438 1 94.5 153 PHE B O 1
ATOM 2847 N N . VAL B 1 154 ? 4.57 -6.195 -7.219 1 92.81 154 VAL B N 1
ATOM 2848 C CA . VAL B 1 154 ? 3.98 -7.176 -8.125 1 92.81 154 VAL B CA 1
ATOM 2849 C C . VAL B 1 154 ? 5.023 -7.641 -9.133 1 92.81 154 VAL B C 1
ATOM 2851 O O . VAL B 1 154 ? 5.145 -8.844 -9.406 1 92.81 154 VAL B O 1
ATOM 2854 N N . TYR B 1 155 ? 5.734 -6.727 -9.617 1 92.5 155 TYR B N 1
ATOM 2855 C CA . TYR B 1 155 ? 6.789 -7.051 -10.57 1 92.5 155 TYR B CA 1
ATOM 2856 C C . TYR B 1 155 ? 7.82 -7.984 -9.945 1 92.5 155 TYR B C 1
ATOM 2858 O O . TYR B 1 155 ? 8.203 -8.984 -10.547 1 92.5 155 TYR B O 1
ATOM 2866 N N . ALA B 1 156 ? 8.297 -7.617 -8.797 1 93.12 156 ALA B N 1
ATOM 2867 C CA . ALA B 1 156 ? 9.312 -8.414 -8.117 1 93.12 156 ALA B CA 1
ATOM 2868 C C . ALA B 1 156 ? 8.812 -9.836 -7.863 1 93.12 156 ALA B C 1
ATOM 2870 O O . ALA B 1 156 ? 9.539 -10.805 -8.094 1 93.12 156 ALA B O 1
ATOM 2871 N N . CYS B 1 157 ? 7.648 -10 -7.434 1 90.31 157 CYS B N 1
ATOM 2872 C CA . CYS B 1 157 ? 7.086 -11.32 -7.172 1 90.31 157 CYS B CA 1
ATOM 2873 C C . CYS B 1 157 ? 6.926 -12.117 -8.461 1 90.31 157 CYS B C 1
ATOM 2875 O O . CYS B 1 157 ? 7.254 -13.305 -8.516 1 90.31 157 CYS B O 1
ATOM 2877 N N . TYR B 1 158 ? 6.453 -11.469 -9.5 1 90.19 158 TYR B N 1
ATOM 2878 C CA . TYR B 1 158 ? 6.23 -12.141 -10.773 1 90.19 158 TYR B CA 1
ATOM 2879 C C . TYR B 1 158 ? 7.551 -12.609 -11.383 1 90.19 158 TYR B C 1
ATOM 2881 O O . TYR B 1 158 ? 7.672 -13.766 -11.797 1 90.19 158 TYR B O 1
ATOM 2889 N N . VAL B 1 159 ? 8.508 -11.711 -11.461 1 90.75 159 VAL B N 1
ATOM 2890 C CA . VAL B 1 159 ? 9.789 -12.039 -12.078 1 90.75 159 VAL B CA 1
ATOM 2891 C C . VAL B 1 159 ? 10.508 -13.102 -11.242 1 90.75 159 VAL B C 1
ATOM 2893 O O . VAL B 1 159 ? 11.18 -13.977 -11.789 1 90.75 159 VAL B O 1
ATOM 2896 N N . SER B 1 160 ? 10.414 -13.008 -9.945 1 88.56 160 SER B N 1
ATOM 2897 C CA . SER B 1 160 ? 10.992 -14.039 -9.094 1 88.56 160 SER B CA 1
ATOM 2898 C C . SER B 1 160 ? 10.398 -15.406 -9.406 1 88.56 160 SER B C 1
ATOM 2900 O O . SER B 1 160 ? 11.117 -16.406 -9.453 1 88.56 160 SER B O 1
ATOM 2902 N N . LYS B 1 161 ? 9.164 -15.5 -9.656 1 86.38 161 LYS B N 1
ATOM 2903 C CA . LYS B 1 161 ? 8.5 -16.75 -10.016 1 86.38 161 LYS B CA 1
ATOM 2904 C C . LYS B 1 161 ? 9.039 -17.297 -11.336 1 86.38 161 LYS B C 1
ATOM 2906 O O . LYS B 1 161 ? 9.328 -18.484 -11.445 1 86.38 161 LYS B O 1
ATOM 2911 N N . VAL B 1 162 ? 9.133 -16.453 -12.273 1 86.75 162 VAL B N 1
ATOM 2912 C CA . VAL B 1 162 ? 9.609 -16.875 -13.586 1 86.75 162 VAL B CA 1
ATOM 2913 C C . VAL B 1 162 ? 11.023 -17.438 -13.477 1 86.75 162 VAL B C 1
ATOM 2915 O O . VAL B 1 162 ? 11.336 -18.469 -14.07 1 86.75 162 VAL B O 1
ATOM 2918 N N . PHE B 1 163 ? 11.875 -16.844 -12.727 1 86.56 163 PHE B N 1
ATOM 2919 C CA . PHE B 1 163 ? 13.25 -17.297 -12.555 1 86.56 163 PHE B CA 1
ATOM 2920 C C . PHE B 1 163 ? 13.289 -18.641 -11.844 1 86.56 163 PHE B C 1
ATOM 2922 O O . PHE B 1 163 ? 14.062 -19.531 -12.211 1 86.56 163 PHE B O 1
ATOM 2929 N N . LEU B 1 164 ? 12.531 -18.75 -10.844 1 82.06 164 LEU B N 1
ATOM 2930 C CA . LEU B 1 164 ? 12.508 -20 -10.078 1 82.06 164 LEU B CA 1
ATOM 2931 C C . LEU B 1 164 ? 12 -21.156 -10.938 1 82.06 164 LEU B C 1
ATOM 2933 O O . LEU B 1 164 ? 12.492 -22.281 -10.836 1 82.06 164 LEU B O 1
ATOM 2937 N N . GLU B 1 165 ? 11.039 -20.906 -11.75 1 80.69 165 GLU B N 1
ATOM 2938 C CA . GLU B 1 165 ? 10.523 -21.922 -12.656 1 80.69 165 GLU B CA 1
ATOM 2939 C C . GLU B 1 165 ? 11.57 -22.328 -13.695 1 80.69 165 GLU B C 1
ATOM 2941 O O . GLU B 1 165 ? 11.672 -23.5 -14.062 1 80.69 165 GLU B O 1
ATOM 2946 N N . GLU B 1 166 ? 12.258 -21.406 -14.156 1 80.44 166 GLU B N 1
ATOM 2947 C CA . GLU B 1 166 ? 13.32 -21.703 -15.117 1 80.44 166 GLU B CA 1
ATOM 2948 C C . GLU B 1 166 ? 14.438 -22.516 -14.477 1 80.44 166 GLU B C 1
ATOM 2950 O O . GLU B 1 166 ? 14.984 -23.422 -15.102 1 80.44 166 GLU B O 1
ATOM 2955 N N . GLU B 1 167 ? 14.773 -22.234 -13.312 1 77.38 167 GLU B N 1
ATOM 2956 C CA . GLU B 1 167 ? 15.781 -23 -12.586 1 77.38 167 GLU B CA 1
ATOM 2957 C C . GLU B 1 167 ? 15.328 -24.438 -12.352 1 77.38 167 GLU B C 1
ATOM 2959 O O . GLU B 1 167 ? 16.125 -25.375 -12.469 1 77.38 167 GLU B O 1
ATOM 2964 N N . ASP B 1 168 ? 14.086 -24.656 -12.055 1 73.69 168 ASP B N 1
ATOM 2965 C CA . ASP B 1 168 ? 13.539 -25.984 -11.82 1 73.69 168 ASP B CA 1
ATOM 2966 C C . ASP B 1 168 ? 13.492 -26.797 -13.109 1 73.69 168 ASP B C 1
ATOM 2968 O O . ASP B 1 168 ? 13.727 -28 -13.102 1 73.69 168 ASP B O 1
ATOM 2972 N N . SER B 1 169 ? 13.141 -26.125 -14.133 1 70.5 169 SER B N 1
ATOM 2973 C CA . SER B 1 169 ? 13.102 -26.812 -15.422 1 70.5 169 SER B CA 1
ATOM 2974 C C . SER B 1 169 ? 14.492 -27.266 -15.844 1 70.5 169 SER B C 1
ATOM 2976 O O . SER B 1 169 ? 14.648 -28.359 -16.391 1 70.5 169 SER B O 1
ATOM 2978 N N . PHE B 1 170 ? 15.445 -26.547 -15.539 1 69.38 170 PHE B N 1
ATOM 2979 C CA . PHE B 1 170 ? 16.812 -26.938 -15.875 1 69.38 170 PHE B CA 1
ATOM 2980 C C . PHE B 1 170 ? 17.281 -28.094 -15.016 1 69.38 170 PHE B C 1
ATOM 2982 O O . PHE B 1 170 ? 17.953 -29 -15.5 1 69.38 170 PHE B O 1
ATOM 2989 N N . ASP B 1 171 ? 16.922 -28.047 -13.719 1 68.19 171 ASP B N 1
ATOM 2990 C CA . ASP B 1 171 ? 17.281 -29.141 -12.828 1 68.19 171 ASP B CA 1
ATOM 2991 C C . ASP B 1 171 ? 16.594 -30.438 -13.258 1 68.19 171 ASP B C 1
ATOM 2993 O O . ASP B 1 171 ? 17.156 -31.516 -13.109 1 68.19 171 ASP B O 1
ATOM 2997 N N . PHE B 1 172 ? 15.305 -30.266 -13.734 1 62.22 172 PHE B N 1
ATOM 2998 C CA . PHE B 1 172 ? 14.57 -31.422 -14.203 1 62.22 172 PHE B CA 1
ATOM 2999 C C . PHE B 1 172 ? 15.211 -32 -15.461 1 62.22 172 PHE B C 1
ATOM 3001 O O . PHE B 1 172 ? 15.352 -33.219 -15.586 1 62.22 172 PHE B O 1
ATOM 3008 N N . ILE B 1 173 ? 15.625 -31.25 -16.344 1 59.16 173 ILE B N 1
ATOM 3009 C CA . ILE B 1 173 ? 16.266 -31.688 -17.562 1 59.16 173 ILE B CA 1
ATOM 3010 C C . ILE B 1 173 ? 17.672 -32.219 -17.25 1 59.16 173 ILE B C 1
ATOM 3012 O O . ILE B 1 173 ? 18.078 -33.25 -17.766 1 59.16 173 ILE B O 1
ATOM 3016 N N . GLY B 1 174 ? 18.312 -31.438 -16.391 1 57.66 174 GLY B N 1
ATOM 3017 C CA . GLY B 1 174 ? 19.656 -31.875 -16 1 57.66 174 GLY B CA 1
ATOM 3018 C C . GLY B 1 174 ? 19.641 -33.125 -15.156 1 57.66 174 GLY B C 1
ATOM 3019 O O . GLY B 1 174 ? 20.594 -33.906 -15.203 1 57.66 174 GLY B O 1
ATOM 3020 N N . GLY B 1 175 ? 18.625 -33.219 -14.289 1 54.16 175 GLY B N 1
ATOM 3021 C CA . GLY B 1 175 ? 18.469 -34.438 -13.516 1 54.16 175 GLY B CA 1
ATOM 3022 C C . GLY B 1 175 ? 18.172 -35.656 -14.367 1 54.16 175 GLY B C 1
ATOM 3023 O O . GLY B 1 175 ? 18.562 -36.781 -14.039 1 54.16 175 GLY B O 1
ATOM 3024 N N . PHE B 1 176 ? 17.453 -35.531 -15.414 1 54.25 176 PHE B N 1
ATOM 3025 C CA . PHE B 1 176 ? 17.203 -36.625 -16.344 1 54.25 176 PHE B CA 1
ATOM 3026 C C . PHE B 1 176 ? 18.5 -37.062 -17.031 1 54.25 176 PHE B C 1
ATOM 3028 O O . PHE B 1 176 ? 18.703 -38.25 -17.312 1 54.25 176 PHE B O 1
ATOM 3035 N N . ASP B 1 177 ? 19.312 -36.156 -17.281 1 50.09 177 ASP B N 1
ATOM 3036 C CA . ASP B 1 177 ? 20.562 -36.562 -17.938 1 50.09 177 ASP B CA 1
ATOM 3037 C C . ASP B 1 177 ? 21.453 -37.344 -16.984 1 50.09 177 ASP B C 1
ATOM 3039 O O . ASP B 1 177 ? 22.297 -38.125 -17.422 1 50.09 177 ASP B O 1
ATOM 3043 N N . SER B 1 178 ? 21.25 -37.031 -15.727 1 47.38 178 SER B N 1
ATOM 3044 C CA . SER B 1 178 ? 22.094 -37.812 -14.828 1 47.38 178 SER B CA 1
ATOM 3045 C C . SER B 1 178 ? 21.594 -39.25 -14.672 1 47.38 178 SER B C 1
ATOM 3047 O O . SER B 1 178 ? 22.297 -40.125 -14.164 1 47.38 178 SER B O 1
ATOM 3049 N N . TYR B 1 179 ? 20.297 -39.469 -14.859 1 43 179 TYR B N 1
ATOM 3050 C CA . TYR B 1 179 ? 19.859 -40.875 -14.852 1 43 179 TYR B CA 1
ATOM 3051 C C . TYR B 1 179 ? 20.188 -41.562 -16.172 1 43 179 TYR B C 1
ATOM 3053 O O . TYR B 1 179 ? 19.328 -42.156 -16.797 1 43 179 TYR B O 1
ATOM 3061 N N . GLY B 1 180 ? 20.938 -40.969 -17.109 1 37.91 180 GLY B N 1
ATOM 3062 C CA . GLY B 1 180 ? 21.344 -41.75 -18.266 1 37.91 180 GLY B CA 1
ATOM 3063 C C . GLY B 1 180 ? 21.812 -43.125 -17.906 1 37.91 180 GLY B C 1
ATOM 3064 O O . GLY B 1 180 ? 21.844 -43.5 -16.734 1 37.91 180 GLY B O 1
ATOM 3065 N N . TYR B 1 181 ? 22.953 -43.625 -18.766 1 37.25 181 TYR B N 1
ATOM 3066 C CA . TYR B 1 181 ? 23.453 -44.938 -19.188 1 37.25 181 TYR B CA 1
ATOM 3067 C C . TYR B 1 181 ? 24.062 -45.688 -18.016 1 37.25 181 TYR B C 1
ATOM 3069 O O . TYR B 1 181 ? 25.219 -45.469 -17.672 1 37.25 181 TYR B O 1
ATOM 3077 N N . GLN B 1 182 ? 23.531 -45.562 -16.859 1 37.5 182 GLN B N 1
ATOM 3078 C CA . GLN B 1 182 ? 24.266 -46.656 -16.188 1 37.5 182 GLN B CA 1
ATOM 3079 C C . GLN B 1 182 ? 24.047 -47.969 -16.906 1 37.5 182 GLN B C 1
ATOM 3081 O O . GLN B 1 182 ? 22.922 -48.438 -17.062 1 37.5 182 GLN B O 1
ATOM 3086 N N . ALA B 1 183 ? 24.938 -48.312 -17.844 1 38.12 183 ALA B N 1
ATOM 3087 C CA . ALA B 1 183 ? 25.125 -49.594 -18.469 1 38.12 183 ALA B CA 1
ATOM 3088 C C . ALA B 1 183 ? 24.828 -50.719 -17.484 1 38.12 183 ALA B C 1
ATOM 3090 O O . ALA B 1 183 ? 25.312 -50.719 -16.344 1 38.12 183 ALA B O 1
ATOM 3091 N N . PRO B 1 184 ? 23.781 -51.375 -17.594 1 38.81 184 PRO B N 1
ATOM 3092 C CA . PRO B 1 184 ? 23.672 -52.594 -16.797 1 38.81 184 PRO B CA 1
ATOM 3093 C C . PRO B 1 184 ? 24.938 -53.438 -16.797 1 38.81 184 PRO B C 1
ATOM 3095 O O . PRO B 1 184 ? 25.484 -53.75 -17.875 1 38.81 184 PRO B O 1
ATOM 3098 N N . GLN B 1 185 ? 25.953 -53.094 -16.047 1 34.59 185 GLN B N 1
ATOM 3099 C CA . GLN B 1 185 ? 27.031 -54.062 -15.914 1 34.59 185 GLN B CA 1
ATOM 3100 C C . GLN B 1 185 ? 26.469 -55.469 -15.734 1 34.59 185 GLN B C 1
ATOM 3102 O O . GLN B 1 185 ? 25.781 -55.75 -14.758 1 34.59 185 GLN B O 1
ATOM 3107 N N . LYS B 1 186 ? 25.859 -56.031 -16.812 1 35.56 186 LYS B N 1
ATOM 3108 C CA . LYS B 1 186 ? 25.625 -57.469 -16.844 1 35.56 186 LYS B CA 1
ATOM 3109 C C . LYS B 1 186 ? 26.812 -58.25 -16.25 1 35.56 186 LYS B C 1
ATOM 3111 O O . LYS B 1 186 ? 27.891 -58.281 -16.844 1 35.56 186 LYS B O 1
ATOM 3116 N N . THR B 1 187 ? 27.266 -58.031 -15 1 33.16 187 THR B N 1
ATOM 3117 C CA . THR B 1 187 ? 28.234 -58.969 -14.422 1 33.16 187 THR B CA 1
ATOM 3118 C C . THR B 1 187 ? 27.75 -60.406 -14.562 1 33.16 187 THR B C 1
ATOM 3120 O O . THR B 1 187 ? 26.797 -60.812 -13.891 1 33.16 187 THR B O 1
ATOM 3123 N N . SER B 1 188 ? 27.453 -60.875 -15.797 1 32.38 188 SER B N 1
ATOM 3124 C CA . SER B 1 188 ? 27.406 -62.312 -16.047 1 32.38 188 SER B CA 1
ATOM 3125 C C . SER B 1 188 ? 28.625 -63 -15.43 1 32.38 188 SER B C 1
ATOM 3127 O O . SER B 1 188 ? 29.734 -62.906 -15.961 1 32.38 188 SER B O 1
ATOM 3129 N N . HIS B 1 189 ? 29.016 -62.812 -14.18 1 34.62 189 HIS B N 1
ATOM 3130 C CA . HIS B 1 189 ? 30 -63.688 -13.57 1 34.62 189 HIS B CA 1
ATOM 3131 C C . HIS B 1 189 ? 29.625 -65.125 -13.766 1 34.62 189 HIS B C 1
ATOM 3133 O O . HIS B 1 189 ? 28.75 -65.688 -13.078 1 34.62 189 HIS B O 1
ATOM 3139 N N . LEU B 1 190 ? 29.406 -65.625 -15.008 1 32.47 190 LEU B N 1
ATOM 3140 C CA . LEU B 1 190 ? 29.406 -67.062 -15.32 1 32.47 190 LEU B CA 1
ATOM 3141 C C . LEU B 1 190 ? 30.609 -67.75 -14.695 1 32.47 190 LEU B C 1
ATOM 3143 O O . LEU B 1 190 ? 31.766 -67.438 -15.023 1 32.47 190 LEU B O 1
ATOM 3147 N N . GLN B 1 191 ? 30.625 -67.938 -13.328 1 34.94 191 GLN B N 1
ATOM 3148 C CA . GLN B 1 191 ? 31.562 -68.812 -12.648 1 34.94 191 GLN B CA 1
ATOM 3149 C C . GLN B 1 191 ? 31.75 -70.125 -13.414 1 34.94 191 GLN B C 1
ATOM 3151 O O . GLN B 1 191 ? 30.781 -70.812 -13.625 1 34.94 191 GLN B O 1
ATOM 3156 N N . LEU B 1 192 ? 32.562 -70.062 -14.508 1 35.19 192 LEU B N 1
ATOM 3157 C CA . LEU B 1 192 ? 33.062 -71.25 -15.188 1 35.19 192 LEU B CA 1
ATOM 3158 C C . LEU B 1 192 ? 33.531 -72.312 -14.18 1 35.19 192 LEU B C 1
ATOM 3160 O O . LEU B 1 192 ? 34.5 -72.062 -13.438 1 35.19 192 LEU B O 1
ATOM 3164 N N . GLN B 1 193 ? 32.594 -72.75 -13.297 1 38.09 193 GLN B N 1
ATOM 3165 C CA . GLN B 1 193 ? 33 -73.875 -12.477 1 38.09 193 GLN B CA 1
ATOM 3166 C C . GLN B 1 193 ? 33.594 -75 -13.336 1 38.09 193 GLN B C 1
ATOM 3168 O O . GLN B 1 193 ? 33 -75.438 -14.344 1 38.09 193 GLN B O 1
ATOM 3173 N N . PRO B 1 194 ? 34.969 -74.938 -13.422 1 37.53 194 PRO B N 1
ATOM 3174 C CA . PRO B 1 194 ? 35.625 -76 -14.148 1 37.53 194 PRO B CA 1
ATOM 3175 C C . PRO B 1 194 ? 35 -77.375 -13.875 1 37.53 194 PRO B C 1
ATOM 3177 O O . PRO B 1 194 ? 34.656 -77.688 -12.734 1 37.53 194 PRO B O 1
ATOM 3180 N N . LEU B 1 195 ? 33.969 -77.75 -14.664 1 32.97 195 LEU B N 1
ATOM 3181 C CA . LEU B 1 195 ? 33.469 -79.125 -14.578 1 32.97 195 LEU B CA 1
ATOM 3182 C C . LEU B 1 195 ? 34.625 -80.125 -14.5 1 32.97 195 LEU B C 1
ATOM 3184 O O . LEU B 1 195 ? 35.406 -80.25 -15.453 1 32.97 195 LEU B O 1
ATOM 3188 N N . TYR B 1 196 ? 35.406 -79.938 -13.484 1 32.38 196 TYR B N 1
ATOM 3189 C CA . TYR B 1 196 ? 36.312 -81.125 -13.305 1 32.38 196 TYR B CA 1
ATOM 3190 C C . TYR B 1 196 ? 35.562 -82.438 -13.43 1 32.38 196 TYR B C 1
ATOM 3192 O O . TYR B 1 196 ? 34.656 -82.688 -12.656 1 32.38 196 TYR B O 1
ATOM 3200 N N . THR B 1 197 ? 35.188 -82.688 -14.633 1 27.39 197 THR B N 1
ATOM 3201 C CA . THR B 1 197 ? 35.125 -84.125 -14.789 1 27.39 197 THR B CA 1
ATOM 3202 C C . THR B 1 197 ? 36.469 -84.75 -14.43 1 27.39 197 THR B C 1
ATOM 3204 O O . THR B 1 197 ? 37.531 -84.188 -14.672 1 27.39 197 THR B O 1
#

InterPro domains:
  IPR008516 Na,K-Atpase Interacting protein [PF05640] (10-197)
  IPR008516 Na,K-Atpase Interacting protein [PTHR13084] (9-192)

pLDDT: mean 74.13, std 21.52, range [27.33, 96.88]

Secondary structure (DSSP, 8-state):
-----HHHHHHHHHHHHHHHHHTT-HHHHHHHHHHHHHHHHHHHHHHTT-HHHHHHHHHHHHHHHHHHHHHHHHHTTGGG----TTHHHHHHHHHT--THHHH-TT-EEEEE---TTS-TT--EEEEE--SS-HHHHHHHHHHHHHHHHHHHHHHHHHHHHHHHHHHHHHHHHHHHHHS------------------/-----HHHHHHHHHHHHHHHHHTT-HHHHHHHHHHHHHHHHHHHHHHTT-HHHHHHHHHHHHHHHHHHHHHHHHHTTGGG----TTHHHHHHHHHT--THHHH-TT-EEEEE---TTS-TT--EEEEE--SS-HHHHHHHHHHHHHHHHHHHHHHHHHHHHHHHHHHHHHHHHHHHHHTS-----------------

Foldseek 3Di:
DCQPPLVVLLVLLVVVLVQCVVQQQAVSNVLSVVLNVLSVLCVCCLVVLPLVSLVVSLVSLVVLLVVLVVLLCCLVCPPVVPCPDDPCVVNCSNHNRGSCQCVAPQKDWDFDPPPVPPPPPDGDIDIDGHPDHSSVVSNVSSVVSNVVSVSSNVVSVVSSVVSVVVVVVVCVVVVVVVPPCPPPPPCPVVVVPVPPD/DCQPPLVVLLVLLVVVLVQCVVQQQAVSNVLSVVLNVLSVLCVVCLVVLPLVSLVVSLVSLVVLLVVLVVLLCCLVCPPVVPCDDDPCVVNCSNHPRGSCQCVAPQKDWDFDPPPVPPPPPDGDIDIDGHPDHSSVVSNVSSVVSNVVSVSSNVVSVVSSVVSVVVVVVVCVVVVVVVPPPPPPPPCPVVVPPVPPD

Radius of gyration: 32.5 Å; Cα contacts (8 Å, |Δi|>4): 429; chains: 2; bounding box: 58×143×91 Å

Solvent-accessible surface area (backbone atoms only — not comparable to full-atom values): 21352 Å² total; per-residue (Å²): 131,88,57,85,52,74,58,59,60,50,51,54,47,50,53,51,36,53,47,28,56,72,21,52,13,53,55,58,33,52,53,37,52,51,48,53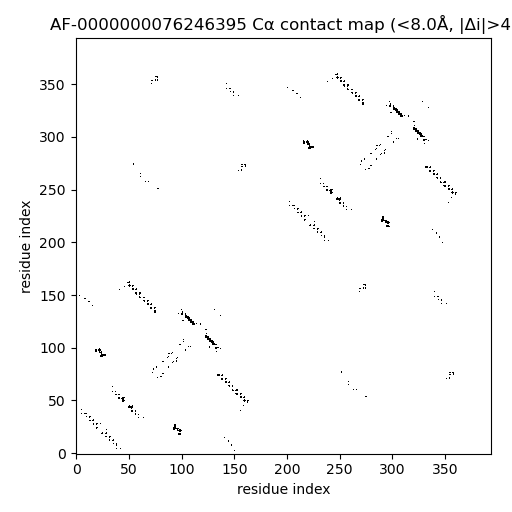,52,38,52,49,41,32,52,50,14,62,76,67,70,34,42,69,41,17,51,52,30,32,56,48,36,56,54,49,37,50,52,30,53,48,50,35,36,54,57,38,36,43,90,70,47,49,75,54,72,72,69,34,42,66,62,17,49,27,64,48,51,51,41,37,61,74,64,23,60,66,42,45,73,43,77,49,78,77,53,79,80,46,62,95,82,56,79,52,67,46,68,44,69,47,77,50,58,36,47,57,53,51,34,50,53,29,51,50,50,39,54,51,36,51,55,51,32,54,48,28,32,48,54,28,28,54,47,52,52,52,54,49,51,48,49,53,55,52,50,50,57,69,65,52,83,71,66,76,75,74,75,73,70,73,76,76,67,74,74,77,118,132,88,58,85,52,74,58,58,59,48,51,56,46,50,52,50,36,52,46,27,57,72,21,53,13,53,56,59,33,53,54,37,51,53,47,52,51,39,50,49,41,31,53,49,14,61,78,66,70,35,41,67,41,18,50,50,30,34,55,49,36,56,53,49,38,51,53,30,53,48,48,36,37,54,57,37,37,42,91,71,46,47,77,54,72,72,72,37,43,69,64,17,49,27,65,52,46,51,40,37,61,73,64,24,60,66,41,45,73,43,77,50,77,77,54,81,80,46,62,94,83,57,80,50,65,46,69,42,68,47,79,50,58,36,47,56,53,52,33,51,53,29,51,50,51,39,55,53,34,51,55,51,32,54,46,28,32,50,54,27,28,54,48,53,51,53,52,50,52,48,49,52,56,52,51,52,59,68,66,49,84,72,67,74,75,74,76,73,75,71,74,77,64,74,75,75,118

Sequence (394 aa):
SLLPSPALFQVAALERQIFDFLGYQWAPILANFLHIMAVILGIFGTIQYRSRYLMMYAVWLVLWVGWNAFIICFYLEVGRLSQDRDFIMTFNTSLHRSWWMENGPGCLVTPVLNSNLAPEDHHVITVSGCLLDYQYIEVVSSATQIFLALFGFVYACYVSKVFLEEEDSFDFIGGFDSYGYQAPQKTSHLQLQPLYTSLLPSPALFQVAALERQIFDFLGYQWAPILANFLHIMAVILGIFGTIQYRSRYLMMYAVWLVLWVGWNAFIICFYLEVGRLSQDRDFIMTFNTSLHRSWWMENGPGCLVTPVLNSNLAPEDHHVITVSGCLLDYQYIEVVSSATQIFLALFGFVYACYVSKVFLEEEDSFDFIGGFDSYGYQAPQKTSHLQLQPLYT